Protein 4MMH (pdb70)

Structure (mmCIF, N/CA/C/O backbone):
data_4MMH
#
_entry.id   4MMH
#
_cell.length_a   41.245
_cell.length_b   104.067
_cell.length_c   143.307
_cell.angle_alpha   90.00
_cell.angle_beta   90.00
_cell.angle_gamma   90.00
#
_symmetry.space_group_name_H-M   'P 21 21 21'
#
loop_
_entity.id
_entity.type
_entity.pdbx_description
1 polymer 'Heparinase III protein'
2 non-polymer 'CALCIUM ION'
3 water water
#
loop_
_atom_site.group_PDB
_atom_site.id
_atom_site.type_symbol
_atom_site.label_atom_id
_atom_site.label_alt_id
_atom_site.label_comp_id
_atom_site.label_asym_id
_atom_site.label_entity_id
_atom_site.label_seq_id
_atom_site.pdbx_PDB_ins_code
_atom_site.Cartn_x
_atom_site.Cartn_y
_atom_site.Cartn_z
_atom_site.occupancy
_atom_site.B_iso_or_equiv
_atom_site.auth_seq_id
_atom_site.auth_comp_id
_atom_site.auth_asym_id
_atom_site.auth_atom_id
_atom_site.pdbx_PDB_model_num
ATOM 1 N N . ILE A 1 5 ? 2.199 -21.968 -13.026 1.00 67.28 29 ILE A N 1
ATOM 2 C CA . ILE A 1 5 ? 2.189 -23.243 -13.808 1.00 65.87 29 ILE A CA 1
ATOM 3 C C . ILE A 1 5 ? 1.564 -23.045 -15.197 1.00 65.57 29 ILE A C 1
ATOM 4 O O . ILE A 1 5 ? 2.079 -23.564 -16.189 1.00 64.57 29 ILE A O 1
ATOM 9 N N . THR A 1 6 ? 0.473 -22.282 -15.264 1.00 65.45 30 THR A N 1
ATOM 10 C CA . THR A 1 6 ? -0.232 -22.033 -16.526 1.00 65.17 30 THR A CA 1
ATOM 11 C C . THR A 1 6 ? 0.197 -20.705 -17.146 1.00 63.64 30 THR A C 1
ATOM 12 O O . THR A 1 6 ? 1.028 -19.982 -16.589 1.00 62.87 30 THR A O 1
ATOM 16 N N . ARG A 1 7 ? -0.382 -20.395 -18.302 1.00 62.46 31 ARG A N 1
ATOM 17 C CA . ARG A 1 7 ? -0.139 -19.128 -18.982 1.00 61.06 31 ARG A CA 1
ATOM 18 C C . ARG A 1 7 ? -0.807 -17.968 -18.239 1.00 57.18 31 ARG A C 1
ATOM 19 O O . ARG A 1 7 ? -0.245 -16.872 -18.152 1.00 54.35 31 ARG A O 1
ATOM 27 N N . LYS A 1 8 ? -1.994 -18.227 -17.690 1.00 53.96 32 LYS A N 1
ATOM 28 C CA . LYS A 1 8 ? -2.797 -17.195 -17.023 1.00 53.02 32 LYS A CA 1
ATOM 29 C C . LYS A 1 8 ? -2.090 -16.566 -15.815 1.00 50.13 32 LYS A C 1
ATOM 30 O O . LYS A 1 8 ? -2.367 -15.421 -15.460 1.00 49.45 32 LYS A O 1
ATOM 36 N N . ASP A 1 9 ? -1.189 -17.319 -15.188 1.00 47.23 33 ASP A N 1
ATOM 37 C CA . ASP A 1 9 ? -0.544 -16.879 -13.950 1.00 44.61 33 ASP A CA 1
ATOM 38 C C . ASP A 1 9 ? 0.496 -15.788 -14.155 1.00 41.14 33 ASP A C 1
ATOM 39 O O . ASP A 1 9 ? 0.952 -15.194 -13.185 1.00 40.38 33 ASP A O 1
ATOM 44 N N . PHE A 1 10 ? 0.860 -15.517 -15.405 1.00 38.60 34 PHE A N 1
ATOM 45 C CA . PHE A 1 10 ? 1.752 -14.415 -15.729 1.00 37.51 34 PHE A CA 1
ATOM 46 C C . PHE A 1 10 ? 1.010 -13.191 -16.297 1.00 35.80 34 PHE A C 1
ATOM 47 O O . PHE A 1 10 ? 1.644 -12.250 -16.768 1.00 35.49 34 PHE A O 1
ATOM 55 N N . ASP A 1 11 ? -0.319 -13.194 -16.238 1.00 34.48 35 ASP A N 1
ATOM 56 C CA . ASP A 1 11 ? -1.131 -12.157 -16.902 1.00 34.71 35 ASP A CA 1
ATOM 57 C C . ASP A 1 11 ? -0.942 -10.754 -16.326 1.00 34.05 35 ASP A C 1
ATOM 58 O O . ASP A 1 11 ? -0.955 -9.761 -17.069 1.00 32.57 35 ASP A O 1
ATOM 63 N N . HIS A 1 12 ? -0.773 -10.681 -15.009 1.00 32.63 36 HIS A N 1
ATOM 64 C CA . HIS A 1 12 ? -0.618 -9.402 -14.313 1.00 33.27 36 HIS A CA 1
ATOM 65 C C . HIS A 1 12 ? 0.829 -8.915 -14.295 1.00 33.05 36 HIS A C 1
ATOM 66 O O . HIS A 1 12 ? 1.100 -7.817 -13.824 1.00 32.85 36 HIS A O 1
ATOM 73 N N . ILE A 1 13 ? 1.750 -9.723 -14.814 1.00 33.75 37 ILE A N 1
ATOM 74 C CA . ILE A 1 13 ? 3.172 -9.385 -14.804 1.00 34.59 37 ILE A CA 1
ATOM 75 C C . ILE A 1 13 ? 3.606 -8.747 -16.123 1.00 34.98 37 ILE A C 1
ATOM 76 O O . ILE A 1 13 ? 3.185 -9.170 -17.205 1.00 35.34 37 ILE A O 1
ATOM 81 N N . ASN A 1 14 ? 4.443 -7.718 -16.020 1.00 34.15 38 ASN A N 1
ATOM 82 C CA . ASN A 1 14 ? 5.060 -7.109 -17.187 1.00 34.83 38 ASN A CA 1
ATOM 83 C C . ASN A 1 14 ? 6.323 -7.884 -17.583 1.00 35.23 38 ASN A C 1
ATOM 84 O O . ASN A 1 14 ? 7.399 -7.668 -17.027 1.00 35.05 38 ASN A O 1
ATOM 89 N N . LEU A 1 15 ? 6.181 -8.780 -18.556 1.00 35.78 39 LEU A N 1
ATOM 90 C CA . LEU A 1 15 ? 7.268 -9.677 -18.963 1.00 35.97 39 LEU A CA 1
ATOM 91 C C . LEU A 1 15 ? 8.419 -8.975 -19.687 1.00 36.69 39 LEU A C 1
ATOM 92 O O . LEU A 1 15 ? 9.543 -9.491 -19.723 1.00 36.19 39 LEU A O 1
ATOM 97 N N . GLU A 1 16 ? 8.151 -7.800 -20.253 1.00 37.85 40 GLU A N 1
ATOM 98 C CA . GLU A 1 16 ? 9.208 -6.994 -20.869 1.00 39.24 40 GLU A CA 1
ATOM 99 C C . GLU A 1 16 ? 9.954 -6.130 -19.847 1.00 38.09 40 GLU A C 1
ATOM 100 O O . GLU A 1 16 ? 10.868 -5.391 -20.215 1.00 36.63 40 GLU A O 1
ATOM 106 N N . TYR A 1 17 ? 9.578 -6.225 -18.571 1.00 37.27 41 TYR A N 1
ATOM 107 C CA . TYR A 1 17 ? 10.288 -5.506 -17.506 1.00 37.54 41 TYR A CA 1
ATOM 108 C C . TYR A 1 17 ? 11.748 -5.939 -17.470 1.00 38.59 41 TYR A C 1
ATOM 109 O O . TYR A 1 17 ? 12.062 -7.103 -17.716 1.00 37.63 41 TYR A O 1
ATOM 118 N N . SER A 1 18 ? 12.636 -4.998 -17.167 1.00 40.64 42 SER A N 1
ATOM 119 C CA . SER A 1 18 ? 14.067 -5.281 -17.128 1.00 42.91 42 SER A CA 1
ATOM 120 C C . SER A 1 18 ? 14.423 -6.263 -16.013 1.00 44.51 42 SER A C 1
ATOM 121 O O . SER A 1 18 ? 14.162 -6.000 -14.836 1.00 44.19 42 SER A O 1
ATOM 124 N N . GLY A 1 19 ? 15.033 -7.382 -16.401 1.00 44.99 43 GLY A N 1
ATOM 125 C CA . GLY A 1 19 ? 15.347 -8.471 -15.482 1.00 44.49 43 GLY A CA 1
ATOM 126 C C . GLY A 1 19 ? 14.594 -9.740 -15.829 1.00 44.00 43 GLY A C 1
ATOM 127 O O . GLY A 1 19 ? 15.112 -10.839 -15.641 1.00 43.77 43 GLY A O 1
ATOM 128 N N . LEU A 1 20 ? 13.377 -9.591 -16.354 1.00 44.06 44 LEU A N 1
ATOM 129 C CA . LEU A 1 20 ? 12.517 -10.738 -16.661 1.00 45.16 44 LEU A CA 1
ATOM 130 C C . LEU A 1 20 ? 12.739 -11.263 -18.084 1.00 46.03 44 LEU A C 1
ATOM 131 O O . LEU A 1 20 ? 11.874 -11.937 -18.644 1.00 46.04 44 LEU A O 1
ATOM 136 N N . GLU A 1 21 ? 13.914 -10.973 -18.643 1.00 48.23 45 GLU A N 1
ATOM 137 C CA . GLU A 1 21 ? 14.268 -11.350 -20.016 1.00 50.12 45 GLU A CA 1
ATOM 138 C C . GLU A 1 21 ? 14.078 -12.851 -20.235 1.00 47.88 45 GLU A C 1
ATOM 139 O O . GLU A 1 21 ? 13.517 -13.275 -21.247 1.00 45.89 45 GLU A O 1
ATOM 145 N N . LYS A 1 22 ? 14.539 -13.642 -19.269 1.00 47.13 46 LYS A N 1
ATOM 146 C CA . LYS A 1 22 ? 14.445 -15.101 -19.330 1.00 47.06 46 LYS A CA 1
ATOM 147 C C . LYS A 1 22 ? 13.032 -15.619 -19.046 1.00 44.82 46 LYS A C 1
ATOM 148 O O . LYS A 1 22 ? 12.655 -16.689 -19.524 1.00 44.70 46 LYS A O 1
ATOM 154 N N . VAL A 1 23 ? 12.257 -14.865 -18.270 1.00 43.01 47 VAL A N 1
ATOM 155 C CA . VAL A 1 23 ? 10.876 -15.242 -17.957 1.00 40.89 47 VAL A CA 1
ATOM 156 C C . VAL A 1 23 ? 10.007 -15.101 -19.205 1.00 41.71 47 VAL A C 1
ATOM 157 O O . VAL A 1 23 ? 9.163 -15.949 -19.490 1.00 41.80 47 VAL A O 1
ATOM 161 N N . ASN A 1 24 ? 10.215 -14.011 -19.938 1.00 43.00 48 ASN A N 1
ATOM 162 C CA . ASN A 1 24 ? 9.437 -13.723 -21.142 1.00 43.26 48 ASN A CA 1
ATOM 163 C C . ASN A 1 24 ? 9.712 -14.743 -22.246 1.00 44.33 48 ASN A C 1
ATOM 164 O O . ASN A 1 24 ? 8.783 -15.291 -22.844 1.00 41.67 48 ASN A O 1
ATOM 169 N N . LYS A 1 25 ? 10.994 -14.998 -22.500 1.00 47.89 49 LYS A N 1
ATOM 170 C CA . LYS A 1 25 ? 11.401 -15.969 -23.520 1.00 50.75 49 LYS A CA 1
ATOM 171 C C . LYS A 1 25 ? 10.872 -17.367 -23.185 1.00 50.26 49 LYS A C 1
ATOM 172 O O . LYS A 1 25 ? 10.490 -18.121 -24.081 1.00 51.65 49 LYS A O 1
ATOM 178 N N . ALA A 1 26 ? 10.829 -17.690 -21.892 1.00 50.01 50 ALA A N 1
ATOM 179 C CA . ALA A 1 26 ? 10.298 -18.970 -21.415 1.00 47.99 50 ALA A CA 1
ATOM 180 C C . ALA A 1 26 ? 8.774 -19.070 -21.531 1.00 46.63 50 ALA A C 1
ATOM 181 O O . ALA A 1 26 ? 8.247 -20.137 -21.851 1.00 45.27 50 ALA A O 1
ATOM 183 N N . VAL A 1 27 ? 8.068 -17.973 -21.257 1.00 46.69 51 VAL A N 1
ATOM 184 C CA . VAL A 1 27 ? 6.601 -17.940 -21.414 1.00 46.90 51 VAL A CA 1
ATOM 185 C C . VAL A 1 27 ? 6.238 -17.954 -22.900 1.00 46.70 51 VAL A C 1
ATOM 186 O O . VAL A 1 27 ? 5.228 -18.537 -23.297 1.00 44.00 51 VAL A O 1
ATOM 190 N N . ALA A 1 28 ? 7.065 -17.293 -23.709 1.00 48.27 52 ALA A N 1
ATOM 191 C CA . ALA A 1 28 ? 6.911 -17.302 -25.161 1.00 51.17 52 ALA A CA 1
ATOM 192 C C . ALA A 1 28 ? 7.083 -18.716 -25.723 1.00 51.78 52 ALA A C 1
ATOM 193 O O . ALA A 1 28 ? 6.426 -19.080 -26.696 1.00 51.97 52 ALA A O 1
ATOM 195 N N . ALA A 1 29 ? 7.954 -19.508 -25.093 1.00 51.89 53 ALA A N 1
ATOM 196 C CA . ALA A 1 29 ? 8.215 -20.889 -25.524 1.00 52.32 53 ALA A CA 1
ATOM 197 C C . ALA A 1 29 ? 7.303 -21.933 -24.871 1.00 50.65 53 ALA A C 1
ATOM 198 O O . ALA A 1 29 ? 7.468 -23.125 -25.116 1.00 51.97 53 ALA A O 1
ATOM 200 N N . GLY A 1 30 ? 6.355 -21.500 -24.041 1.00 50.00 54 GLY A N 1
ATOM 201 C CA . GLY A 1 30 ? 5.460 -22.425 -23.330 1.00 48.14 54 GLY A CA 1
ATOM 202 C C . GLY A 1 30 ? 6.076 -23.128 -22.124 1.00 47.00 54 GLY A C 1
ATOM 203 O O . GLY A 1 30 ? 5.412 -23.941 -21.474 1.00 46.19 54 GLY A O 1
ATOM 204 N N . ASN A 1 31 ? 7.338 -22.818 -21.822 1.00 45.90 55 ASN A N 1
ATOM 205 C CA . ASN A 1 31 ? 8.032 -23.366 -20.652 1.00 44.94 55 ASN A CA 1
ATOM 206 C C . ASN A 1 31 ? 7.711 -22.527 -19.411 1.00 44.37 55 ASN A C 1
ATOM 207 O O . ASN A 1 31 ? 8.533 -21.728 -18.954 1.00 43.93 55 ASN A O 1
ATOM 212 N N . TYR A 1 32 ? 6.512 -22.723 -18.872 1.00 44.52 56 TYR A N 1
ATOM 213 C CA . TYR A 1 32 ? 6.012 -21.901 -17.765 1.00 46.48 56 TYR A CA 1
ATOM 214 C C . TYR A 1 32 ? 6.745 -22.162 -16.447 1.00 47.21 56 TYR A C 1
ATOM 215 O O . TYR A 1 32 ? 7.013 -21.225 -15.684 1.00 46.23 56 TYR A O 1
ATOM 224 N N . ASP A 1 33 ? 7.079 -23.425 -16.190 1.00 46.82 57 ASP A N 1
ATOM 225 C CA . ASP A 1 33 ? 7.795 -23.797 -14.970 1.00 48.12 57 ASP A CA 1
ATOM 226 C C . ASP A 1 33 ? 9.171 -23.134 -14.908 1.00 47.19 57 ASP A C 1
ATOM 227 O O . ASP A 1 33 ? 9.546 -22.579 -13.876 1.00 48.73 57 ASP A O 1
ATOM 232 N N . ASP A 1 34 ? 9.909 -23.173 -16.015 1.00 46.50 58 ASP A N 1
ATOM 233 C CA . ASP A 1 34 ? 11.184 -22.447 -16.110 1.00 45.29 58 ASP A CA 1
ATOM 234 C C . ASP A 1 34 ? 10.992 -20.929 -15.987 1.00 42.73 58 ASP A C 1
ATOM 235 O O . ASP A 1 34 ? 11.874 -20.232 -15.482 1.00 43.15 58 ASP A O 1
ATOM 240 N N . ALA A 1 35 ? 9.852 -20.425 -16.461 1.00 39.45 59 ALA A N 1
ATOM 241 C CA . ALA A 1 35 ? 9.546 -18.995 -16.380 1.00 39.11 59 ALA A CA 1
ATOM 242 C C . ALA A 1 35 ? 9.377 -18.559 -14.925 1.00 36.46 59 ALA A C 1
ATOM 243 O O . ALA A 1 35 ? 9.935 -17.544 -14.508 1.00 35.70 59 ALA A O 1
ATOM 245 N N . ALA A 1 36 ? 8.622 -19.344 -14.163 1.00 35.33 60 ALA A N 1
ATOM 246 C CA . ALA A 1 36 ? 8.441 -19.098 -12.730 1.00 36.07 60 ALA A CA 1
ATOM 247 C C . ALA A 1 36 ? 9.750 -19.157 -11.944 1.00 36.64 60 ALA A C 1
ATOM 248 O O . ALA A 1 36 ? 9.995 -18.308 -11.083 1.00 37.59 60 ALA A O 1
ATOM 250 N N . LYS A 1 37 ? 10.586 -20.150 -12.242 1.00 35.42 61 LYS A N 1
ATOM 251 C CA . LYS A 1 37 ? 11.895 -20.271 -11.601 1.00 35.35 61 LYS A CA 1
ATOM 252 C C . LYS A 1 37 ? 12.789 -19.097 -11.978 1.00 35.13 61 LYS A C 1
ATOM 253 O O . LYS A 1 37 ? 13.527 -18.571 -11.138 1.00 35.02 61 LYS A O 1
ATOM 259 N N . ALA A 1 38 ? 12.740 -18.703 -13.249 1.00 34.85 62 ALA A N 1
ATOM 260 C CA . ALA A 1 38 ? 13.467 -17.517 -13.702 1.00 34.34 62 ALA A CA 1
ATOM 261 C C . ALA A 1 38 ? 12.971 -16.271 -12.962 1.00 32.71 62 ALA A C 1
ATOM 262 O O . ALA A 1 38 ? 13.769 -15.405 -12.601 1.00 33.30 62 ALA A O 1
ATOM 264 N N . LEU A 1 39 ? 11.661 -16.194 -12.736 1.00 31.67 63 LEU A N 1
ATOM 265 C CA . LEU A 1 39 ? 11.079 -15.094 -11.961 1.00 32.17 63 LEU A CA 1
ATOM 266 C C . LEU A 1 39 ? 11.523 -15.158 -10.498 1.00 32.58 63 LEU A C 1
ATOM 267 O O . LEU A 1 39 ? 11.913 -14.143 -9.921 1.00 33.05 63 LEU A O 1
ATOM 272 N N . LEU A 1 40 ? 11.482 -16.353 -9.913 1.00 33.20 64 LEU A N 1
ATOM 273 C CA . LEU A 1 40 ? 11.986 -16.571 -8.549 1.00 33.18 64 LEU A CA 1
ATOM 274 C C . LEU A 1 40 ? 13.446 -16.135 -8.428 1.00 34.33 64 LEU A C 1
ATOM 275 O O . LEU A 1 40 ? 13.804 -15.406 -7.499 1.00 35.04 64 LEU A O 1
ATOM 280 N N . ALA A 1 41 ? 14.272 -16.549 -9.390 1.00 34.46 65 ALA A N 1
ATOM 281 C CA . ALA A 1 41 ? 15.696 -16.178 -9.423 1.00 34.47 65 ALA A CA 1
ATOM 282 C C . ALA A 1 41 ? 15.920 -14.674 -9.554 1.00 34.25 65 ALA A C 1
ATOM 283 O O . ALA A 1 41 ? 16.853 -14.125 -8.965 1.00 33.85 65 ALA A O 1
ATOM 285 N N . TYR A 1 42 ? 15.080 -14.014 -10.348 1.00 34.34 66 TYR A N 1
ATOM 286 C CA . TYR A 1 42 ? 15.095 -12.552 -10.421 1.00 33.55 66 TYR A CA 1
ATOM 287 C C . TYR A 1 42 ? 14.762 -11.956 -9.054 1.00 32.52 66 TYR A C 1
ATOM 288 O O . TYR A 1 42 ? 15.483 -11.088 -8.559 1.00 32.42 66 TYR A O 1
ATOM 297 N N . TYR A 1 43 ? 13.677 -12.437 -8.448 1.00 31.94 67 TYR A N 1
ATOM 298 C CA . TYR A 1 43 ? 13.242 -11.935 -7.141 1.00 31.76 67 TYR A CA 1
ATOM 299 C C . TYR A 1 43 ? 14.248 -12.220 -6.031 1.00 32.78 67 TYR A C 1
ATOM 300 O O . TYR A 1 43 ? 14.453 -11.389 -5.147 1.00 34.80 67 TYR A O 1
ATOM 309 N N . ARG A 1 44 ? 14.891 -13.382 -6.082 1.00 35.32 68 ARG A N 1
ATOM 310 C CA . ARG A 1 44 ? 15.942 -13.707 -5.112 1.00 35.50 68 ARG A CA 1
ATOM 311 C C . ARG A 1 44 ? 17.140 -12.771 -5.236 1.00 35.63 68 ARG A C 1
ATOM 312 O O . ARG A 1 44 ? 17.596 -12.213 -4.239 1.00 35.24 68 ARG A O 1
ATOM 320 N N . GLU A 1 45 ? 17.629 -12.580 -6.456 1.00 36.77 69 GLU A N 1
ATOM 321 C CA . GLU A 1 45 ? 18.705 -11.615 -6.703 1.00 37.71 69 GLU A CA 1
ATOM 322 C C . GLU A 1 45 ? 18.315 -10.194 -6.264 1.00 38.07 69 GLU A C 1
ATOM 323 O O . GLU A 1 45 ? 19.115 -9.497 -5.635 1.00 38.68 69 GLU A O 1
ATOM 329 N N . LYS A 1 46 ? 17.098 -9.768 -6.605 1.00 37.31 70 LYS A N 1
ATOM 330 C CA . LYS A 1 46 ? 16.593 -8.453 -6.196 1.00 37.93 70 LYS A CA 1
ATOM 331 C C . LYS A 1 46 ? 16.553 -8.305 -4.669 1.00 37.46 70 LYS A C 1
ATOM 332 O O . LYS A 1 46 ? 16.933 -7.266 -4.140 1.00 36.12 70 LYS A O 1
ATOM 338 N N . SER A 1 47 ? 16.096 -9.344 -3.971 1.00 38.74 71 SER A N 1
ATOM 339 C CA . SER A 1 47 ? 16.024 -9.311 -2.507 1.00 40.65 71 SER A CA 1
ATOM 340 C C . SER A 1 47 ? 17.405 -9.180 -1.844 1.00 41.59 71 SER A C 1
ATOM 341 O O . SER A 1 47 ? 17.520 -8.610 -0.762 1.00 40.46 71 SER A O 1
ATOM 344 N N . LYS A 1 48 ? 18.441 -9.711 -2.492 1.00 43.29 72 LYS A N 1
ATOM 345 C CA . LYS A 1 48 ? 19.811 -9.626 -1.975 1.00 44.80 72 LYS A CA 1
ATOM 346 C C . LYS A 1 48 ? 20.493 -8.297 -2.286 1.00 44.82 72 LYS A C 1
ATOM 347 O O . LYS A 1 48 ? 21.535 -7.994 -1.714 1.00 44.02 72 LYS A O 1
ATOM 353 N N . ALA A 1 49 ? 19.914 -7.515 -3.195 1.00 46.34 73 ALA A N 1
ATOM 354 C CA . ALA A 1 49 ? 20.500 -6.239 -3.604 1.00 48.22 73 ALA A CA 1
ATOM 355 C C . ALA A 1 49 ? 20.177 -5.098 -2.637 1.00 51.11 73 ALA A C 1
ATOM 356 O O . ALA A 1 49 ? 20.728 -4.010 -2.768 1.00 50.99 73 ALA A O 1
ATOM 358 N N . ARG A 1 50 ? 19.284 -5.342 -1.680 1.00 52.61 74 ARG A N 1
ATOM 359 C CA . ARG A 1 50 ? 18.857 -4.315 -0.730 1.00 54.74 74 ARG A CA 1
ATOM 360 C C . ARG A 1 50 ? 18.366 -4.947 0.562 1.00 51.86 74 ARG A C 1
ATOM 361 O O . ARG A 1 50 ? 18.036 -6.130 0.590 1.00 51.81 74 ARG A O 1
ATOM 369 N N . GLU A 1 51 ? 18.315 -4.153 1.629 1.00 50.90 75 GLU A N 1
ATOM 370 C CA . GLU A 1 51 ? 17.623 -4.574 2.847 1.00 49.91 75 GLU A CA 1
ATOM 371 C C . GLU A 1 51 ? 16.130 -4.589 2.553 1.00 46.86 75 GLU A C 1
ATOM 372 O O . GLU A 1 51 ? 15.683 -3.931 1.613 1.00 46.18 75 GLU A O 1
ATOM 378 N N . PRO A 1 52 ? 15.352 -5.340 3.349 1.00 44.50 76 PRO A N 1
ATOM 379 C CA . PRO A 1 52 ? 13.908 -5.214 3.229 1.00 43.22 76 PRO A CA 1
ATOM 380 C C . PRO A 1 52 ? 13.471 -3.874 3.805 1.00 41.36 76 PRO A C 1
ATOM 381 O O . PRO A 1 52 ? 13.972 -3.464 4.855 1.00 41.21 76 PRO A O 1
ATOM 385 N N . ASP A 1 53 ? 12.563 -3.192 3.119 1.00 38.17 77 ASP A N 1
ATOM 386 C CA . ASP A 1 53 ? 12.076 -1.907 3.600 1.00 37.17 77 ASP A CA 1
ATOM 387 C C . ASP A 1 53 ? 10.973 -2.117 4.636 1.00 36.28 77 ASP A C 1
ATOM 388 O O . ASP A 1 53 ? 9.825 -2.369 4.282 1.00 34.86 77 ASP A O 1
ATOM 393 N N . PHE A 1 54 ? 11.347 -2.017 5.910 1.00 36.92 78 PHE A N 1
ATOM 394 C CA . PHE A 1 54 ? 10.400 -2.021 7.032 1.00 38.35 78 PHE A CA 1
ATOM 395 C C . PHE A 1 54 ? 10.019 -0.605 7.477 1.00 41.18 78 PHE A C 1
ATOM 396 O O . PHE A 1 54 ? 9.154 -0.443 8.342 1.00 42.38 78 PHE A O 1
ATOM 404 N N . SER A 1 55 ? 10.654 0.406 6.884 1.00 42.56 79 SER A N 1
ATOM 405 C CA . SER A 1 55 ? 10.555 1.789 7.360 1.00 46.05 79 SER A CA 1
ATOM 406 C C . SER A 1 55 ? 9.135 2.371 7.361 1.00 50.04 79 SER A C 1
ATOM 407 O O . SER A 1 55 ? 8.837 3.250 8.168 1.00 49.36 79 SER A O 1
ATOM 410 N N . ASN A 1 56 ? 8.270 1.883 6.469 1.00 56.37 80 ASN A N 1
ATOM 411 C CA . ASN A 1 56 ? 6.928 2.461 6.290 1.00 60.71 80 ASN A CA 1
ATOM 412 C C . ASN A 1 56 ? 5.957 2.226 7.444 1.00 65.33 80 ASN A C 1
ATOM 413 O O . ASN A 1 56 ? 5.011 2.997 7.609 1.00 68.55 80 ASN A O 1
ATOM 418 N N . ALA A 1 57 ? 6.175 1.174 8.230 1.00 69.77 81 ALA A N 1
ATOM 419 C CA . ALA A 1 57 ? 5.309 0.879 9.378 1.00 75.43 81 ALA A CA 1
ATOM 420 C C . ALA A 1 57 ? 5.366 2.004 10.424 1.00 80.77 81 ALA A C 1
ATOM 421 O O . ALA A 1 57 ? 6.316 2.796 10.439 1.00 81.08 81 ALA A O 1
ATOM 423 N N . GLU A 1 58 ? 4.347 2.074 11.283 1.00 85.10 82 GLU A N 1
ATOM 424 C CA . GLU A 1 58 ? 4.301 3.081 12.355 1.00 87.50 82 GLU A CA 1
ATOM 425 C C . GLU A 1 58 ? 5.446 2.889 13.351 1.00 88.62 82 GLU A C 1
ATOM 426 O O . GLU A 1 58 ? 6.037 3.865 13.814 1.00 87.72 82 GLU A O 1
ATOM 432 N N . LYS A 1 59 ? 5.738 1.633 13.687 1.00 90.89 83 LYS A N 1
ATOM 433 C CA . LYS A 1 59 ? 6.975 1.285 14.384 1.00 93.86 83 LYS A CA 1
ATOM 434 C C . LYS A 1 59 ? 7.847 0.454 13.440 1.00 93.78 83 LYS A C 1
ATOM 435 O O . LYS A 1 59 ? 7.626 -0.751 13.297 1.00 91.74 83 LYS A O 1
ATOM 441 N N . PRO A 1 60 ? 8.828 1.098 12.774 1.00 94.83 84 PRO A N 1
ATOM 442 C CA . PRO A 1 60 ? 9.736 0.371 11.884 1.00 95.45 84 PRO A CA 1
ATOM 443 C C . PRO A 1 60 ? 10.491 -0.752 12.595 1.00 95.88 84 PRO A C 1
ATOM 444 O O . PRO A 1 60 ? 11.221 -0.496 13.555 1.00 95.68 84 PRO A O 1
ATOM 448 N N . ALA A 1 61 ? 10.295 -1.982 12.128 1.00 96.63 85 ALA A N 1
ATOM 449 C CA . ALA A 1 61 ? 10.993 -3.140 12.676 1.00 96.44 85 ALA A CA 1
ATOM 450 C C . ALA A 1 61 ? 12.437 -3.144 12.186 1.00 97.61 85 ALA A C 1
ATOM 451 O O . ALA A 1 61 ? 12.693 -3.304 10.990 1.00 97.90 85 ALA A O 1
ATOM 453 N N . ASP A 1 62 ? 13.374 -2.959 13.111 1.00 99.09 86 ASP A N 1
ATOM 454 C CA . ASP A 1 62 ? 14.791 -2.911 12.768 1.00 100.56 86 ASP A CA 1
ATOM 455 C C . ASP A 1 62 ? 15.312 -4.324 12.513 1.00 98.95 86 ASP A C 1
ATOM 456 O O . ASP A 1 62 ? 15.108 -5.223 13.329 1.00 99.54 86 ASP A O 1
ATOM 461 N N . ILE A 1 63 ? 15.981 -4.506 11.378 1.00 97.94 87 ILE A N 1
ATOM 462 C CA . ILE A 1 63 ? 16.547 -5.803 11.007 1.00 98.00 87 ILE A CA 1
ATOM 463 C C . ILE A 1 63 ? 17.723 -6.205 11.906 1.00 98.44 87 ILE A C 1
ATOM 464 O O . ILE A 1 63 ? 17.968 -7.396 12.110 1.00 96.04 87 ILE A O 1
ATOM 469 N N . ARG A 1 64 ? 18.434 -5.217 12.452 1.00 98.85 88 ARG A N 1
ATOM 470 C CA . ARG A 1 64 ? 19.673 -5.479 13.188 1.00 99.52 88 ARG A CA 1
ATOM 471 C C . ARG A 1 64 ? 19.578 -5.333 14.704 1.00 98.12 88 ARG A C 1
ATOM 472 O O . ARG A 1 64 ? 20.549 -5.623 15.403 1.00 100.54 88 ARG A O 1
ATOM 480 N N . GLN A 1 65 ? 18.437 -4.887 15.223 1.00 96.83 89 GLN A N 1
ATOM 481 C CA . GLN A 1 65 ? 18.235 -4.915 16.668 1.00 96.65 89 GLN A CA 1
ATOM 482 C C . GLN A 1 65 ? 18.056 -6.372 17.075 1.00 92.18 89 GLN A C 1
ATOM 483 O O . GLN A 1 65 ? 17.194 -7.057 16.526 1.00 89.04 89 GLN A O 1
ATOM 489 N N . PRO A 1 66 ? 18.878 -6.856 18.027 1.00 90.54 90 PRO A N 1
ATOM 490 C CA . PRO A 1 66 ? 18.846 -8.282 18.355 1.00 88.38 90 PRO A CA 1
ATOM 491 C C . PRO A 1 66 ? 17.422 -8.735 18.657 1.00 83.76 90 PRO A C 1
ATOM 492 O O . PRO A 1 66 ? 16.693 -8.039 19.366 1.00 84.43 90 PRO A O 1
ATOM 496 N N . ILE A 1 67 ? 17.032 -9.881 18.105 1.00 78.82 91 ILE A N 1
ATOM 497 C CA . ILE A 1 67 ? 15.646 -10.344 18.179 1.00 73.86 91 ILE A CA 1
ATOM 498 C C . ILE A 1 67 ? 15.088 -10.191 19.596 1.00 71.46 91 ILE A C 1
ATOM 499 O O . ILE A 1 67 ? 15.506 -10.892 20.519 1.00 70.07 91 ILE A O 1
ATOM 504 N N . ASP A 1 68 ? 14.151 -9.256 19.747 1.00 68.10 92 ASP A N 1
ATOM 505 C CA . ASP A 1 68 ? 13.477 -9.003 21.017 1.00 66.72 92 ASP A CA 1
ATOM 506 C C . ASP A 1 68 ? 12.773 -10.272 21.517 1.00 63.75 92 ASP A C 1
ATOM 507 O O . ASP A 1 68 ? 12.367 -11.122 20.724 1.00 61.81 92 ASP A O 1
ATOM 512 N N . LYS A 1 69 ? 12.646 -10.389 22.837 1.00 61.35 93 LYS A N 1
ATOM 513 C CA . LYS A 1 69 ? 11.991 -11.537 23.474 1.00 60.14 93 LYS A CA 1
ATOM 514 C C . LYS A 1 69 ? 10.516 -11.653 23.064 1.00 56.36 93 LYS A C 1
ATOM 515 O O . LYS A 1 69 ? 10.008 -12.755 22.857 1.00 53.85 93 LYS A O 1
ATOM 521 N N . VAL A 1 70 ? 9.846 -10.508 22.939 1.00 53.28 94 VAL A N 1
ATOM 522 C CA . VAL A 1 70 ? 8.445 -10.452 22.514 1.00 52.17 94 VAL A CA 1
ATOM 523 C C . VAL A 1 70 ? 8.286 -10.851 21.041 1.00 49.69 94 VAL A C 1
ATOM 524 O O . VAL A 1 70 ? 7.266 -11.429 20.653 1.00 48.64 94 VAL A O 1
ATOM 528 N N . THR A 1 71 ? 9.294 -10.543 20.228 1.00 46.43 95 THR A N 1
ATOM 529 C CA . THR A 1 71 ? 9.269 -10.897 18.813 1.00 44.70 95 THR A CA 1
ATOM 530 C C . THR A 1 71 ? 9.501 -12.394 18.616 1.00 44.89 95 THR A C 1
ATOM 531 O O . THR A 1 71 ? 8.807 -13.025 17.817 1.00 43.30 95 THR A O 1
ATOM 535 N N . ARG A 1 72 ? 10.461 -12.962 19.343 1.00 44.96 96 ARG A N 1
ATOM 536 C CA . ARG A 1 72 ? 10.720 -14.405 19.265 1.00 47.20 96 ARG A CA 1
ATOM 537 C C . ARG A 1 72 ? 9.538 -15.230 19.788 1.00 45.37 96 ARG A C 1
ATOM 538 O O . ARG A 1 72 ? 9.249 -16.304 19.261 1.00 44.41 96 ARG A O 1
ATOM 546 N N . GLU A 1 73 ? 8.871 -14.724 20.825 1.00 44.08 97 GLU A N 1
ATOM 547 C CA . GLU A 1 73 ? 7.674 -15.361 21.380 1.00 44.66 97 GLU A CA 1
ATOM 548 C C . GLU A 1 73 ? 6.564 -15.452 20.331 1.00 43.10 97 GLU A C 1
ATOM 549 O O . GLU A 1 73 ? 5.905 -16.483 20.205 1.00 41.36 97 G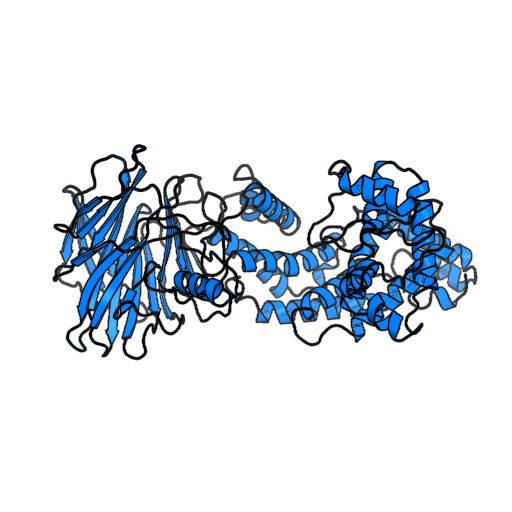LU A O 1
ATOM 555 N N . MET A 1 74 ? 6.370 -14.361 19.592 1.00 40.95 98 MET A N 1
ATOM 556 C CA . MET A 1 74 ? 5.314 -14.265 18.589 1.00 39.68 98 MET A CA 1
ATOM 557 C C . MET A 1 74 ? 5.540 -15.239 17.427 1.00 38.92 98 MET A C 1
ATOM 558 O O . MET A 1 74 ? 4.595 -15.869 16.938 1.00 37.44 98 MET A O 1
ATOM 563 N N . ALA A 1 75 ? 6.792 -15.368 16.996 1.00 36.71 99 ALA A N 1
ATOM 564 C CA . ALA A 1 75 ? 7.142 -16.293 15.917 1.00 36.52 99 ALA A CA 1
ATOM 565 C C . ALA A 1 75 ? 7.036 -17.758 16.353 1.00 35.92 99 ALA A C 1
ATOM 566 O O . ALA A 1 75 ? 6.659 -18.614 15.555 1.00 33.27 99 ALA A O 1
ATOM 568 N N . ASP A 1 76 ? 7.371 -18.043 17.610 1.00 36.23 100 ASP A N 1
ATOM 569 C CA . ASP A 1 76 ? 7.277 -19.411 18.137 1.00 36.38 100 ASP A CA 1
ATOM 570 C C . ASP A 1 76 ? 5.829 -19.836 18.382 1.00 35.62 100 ASP A C 1
ATOM 571 O O . ASP A 1 76 ? 5.453 -20.969 18.080 1.00 35.77 100 ASP A O 1
ATOM 576 N N . LYS A 1 77 ? 5.018 -18.930 18.918 1.00 35.74 101 LYS A N 1
ATOM 577 C CA . LYS A 1 77 ? 3.581 -19.190 19.097 1.00 36.40 101 LYS A CA 1
ATOM 578 C C . LYS A 1 77 ? 2.857 -19.417 17.760 1.00 36.03 101 LYS A C 1
ATOM 579 O O . LYS A 1 77 ? 1.888 -20.176 17.695 1.00 35.85 101 LYS A O 1
ATOM 585 N N . ALA A 1 78 ? 3.324 -18.748 16.706 1.00 34.81 102 ALA A N 1
ATOM 586 C CA . ALA A 1 78 ? 2.732 -18.888 15.374 1.00 35.06 102 ALA A CA 1
ATOM 587 C C . ALA A 1 78 ? 2.968 -20.280 14.792 1.00 34.41 102 ALA A C 1
ATOM 588 O O . ALA A 1 78 ? 2.171 -20.752 13.988 1.00 33.22 102 ALA A O 1
ATOM 590 N N . LEU A 1 79 ? 4.060 -20.925 15.195 1.00 33.79 103 LEU A N 1
ATOM 591 C CA . LEU A 1 79 ? 4.332 -22.314 14.797 1.00 34.63 103 LEU A CA 1
ATOM 592 C C . LEU A 1 79 ? 3.251 -23.285 15.273 1.00 33.91 103 LEU A C 1
ATOM 593 O O . LEU A 1 79 ? 2.993 -24.293 14.611 1.00 33.41 103 LEU A O 1
ATOM 598 N N . VAL A 1 80 ? 2.622 -22.971 16.405 1.00 33.94 104 VAL A N 1
ATOM 599 C CA . VAL A 1 80 ? 1.514 -23.775 16.938 1.00 34.31 104 VAL A CA 1
ATOM 600 C C . VAL A 1 80 ? 0.171 -23.049 16.802 1.00 34.65 104 VAL A C 1
ATOM 601 O O . VAL A 1 80 ? -0.798 -23.364 17.497 1.00 33.50 104 VAL A O 1
ATOM 605 N N . HIS A 1 81 ? 0.122 -22.085 15.886 1.00 34.03 105 HIS A N 1
ATOM 606 C CA . HIS A 1 81 ? -1.107 -21.368 15.546 1.00 33.45 105 HIS A CA 1
ATOM 607 C C . HIS A 1 81 ? -1.763 -20.673 16.732 1.00 32.37 105 HIS A C 1
ATOM 608 O O . HIS A 1 81 ? -2.991 -20.588 16.818 1.00 31.75 105 HIS A O 1
ATOM 615 N N . GLN A 1 82 ? -0.934 -20.165 17.636 1.00 32.77 106 GLN A N 1
ATOM 616 C CA . GLN A 1 82 ? -1.395 -19.228 18.654 1.00 33.41 106 GLN A CA 1
ATOM 617 C C . GLN A 1 82 ? -1.012 -17.833 18.186 1.00 32.21 106 GLN A C 1
ATOM 618 O O . GLN A 1 82 ? 0.173 -17.534 18.008 1.00 31.36 106 GLN A O 1
ATOM 624 N N . PHE A 1 83 ? -2.018 -16.993 17.966 1.00 32.10 107 PHE A N 1
ATOM 625 C CA . PHE A 1 83 ? -1.810 -15.652 17.423 1.00 31.83 107 PHE A CA 1
ATOM 626 C C . PHE A 1 83 ? -2.308 -14.590 18.400 1.00 32.20 107 PHE A C 1
ATOM 627 O O . PHE A 1 83 ? -3.298 -14.805 19.097 1.00 31.86 107 PHE A O 1
ATOM 635 N N . GLN A 1 84 ? -1.607 -13.458 18.444 1.00 32.65 108 GLN A N 1
ATOM 636 C CA . GLN A 1 84 ? -2.062 -12.272 19.159 1.00 34.58 108 GLN A CA 1
ATOM 637 C C . GLN A 1 84 ? -2.440 -11.203 18.129 1.00 35.61 108 GLN A C 1
ATOM 638 O O . GLN A 1 84 ? -1.628 -10.327 17.812 1.00 35.55 108 GLN A O 1
ATOM 644 N N . PRO A 1 85 ? -3.680 -11.262 17.609 1.00 35.27 109 PRO A N 1
ATOM 645 C CA . PRO A 1 85 ? -4.117 -10.335 16.565 1.00 36.43 109 PRO A CA 1
ATOM 646 C C . PRO A 1 85 ? -4.122 -8.870 16.997 1.00 37.28 109 PRO A C 1
ATOM 647 O O . PRO A 1 85 ? -3.852 -7.982 16.180 1.00 39.00 109 PRO A O 1
ATOM 651 N N . HIS A 1 86 ? -4.412 -8.649 18.277 1.00 35.62 110 HIS A N 1
ATOM 652 C CA . HIS A 1 86 ? -4.811 -7.359 18.816 1.00 36.16 110 HIS A CA 1
ATOM 653 C C . HIS A 1 86 ? -3.922 -7.079 20.040 1.00 37.49 110 HIS A C 1
ATOM 654 O O . HIS A 1 86 ? -3.752 -7.951 20.890 1.00 35.77 110 HIS A O 1
ATOM 661 N N . LYS A 1 87 ? -3.350 -5.878 20.115 1.00 38.35 111 LYS A N 1
ATOM 662 C CA . LYS A 1 87 ? -2.415 -5.510 21.204 1.00 39.41 111 LYS A CA 1
ATOM 663 C C . LYS A 1 87 ? -3.071 -5.393 22.588 1.00 37.57 111 LYS A C 1
ATOM 664 O O . LYS A 1 87 ? -2.398 -5.509 23.607 1.00 36.88 111 LYS A O 1
ATOM 670 N N . GLY A 1 88 ? -4.378 -5.147 22.609 1.00 36.15 112 GLY A N 1
ATOM 671 C CA . GLY A 1 88 ? -5.158 -5.068 23.838 1.00 35.29 112 GLY A CA 1
ATOM 672 C C . GLY A 1 88 ? -5.684 -6.396 24.359 1.00 33.82 112 GLY A C 1
ATOM 673 O O . GLY A 1 88 ? -6.432 -6.419 25.331 1.00 33.99 112 GLY A O 1
ATOM 674 N N . TYR A 1 89 ? -5.317 -7.493 23.699 1.00 33.49 113 TYR A N 1
ATOM 675 C CA . TYR A 1 89 ? -5.627 -8.843 24.161 1.00 32.64 113 TYR A CA 1
ATOM 676 C C . TYR A 1 89 ? -4.382 -9.717 24.076 1.00 31.57 113 TYR A C 1
ATOM 677 O O . TYR A 1 89 ? -3.410 -9.370 23.395 1.00 29.89 113 TYR A O 1
ATOM 686 N N . GLY A 1 90 ? -4.426 -10.852 24.773 1.00 30.74 114 GLY A N 1
ATOM 687 C CA . GLY A 1 90 ? -3.368 -11.856 24.720 1.00 30.27 114 GLY A CA 1
ATOM 688 C C . GLY A 1 90 ? -3.542 -12.819 23.558 1.00 31.08 114 GLY A C 1
ATOM 689 O O . GLY A 1 90 ? -4.294 -12.552 22.615 1.00 30.39 114 GLY A O 1
ATOM 690 N N . TYR A 1 91 ? -2.841 -13.945 23.623 1.00 31.68 115 TYR A N 1
ATOM 691 C CA . TYR A 1 91 ? -2.897 -14.939 22.566 1.00 32.91 115 TYR A CA 1
ATOM 692 C C . TYR A 1 91 ? -4.202 -15.738 22.620 1.00 34.82 115 TYR A C 1
ATOM 693 O O . TYR A 1 91 ? -4.831 -15.855 23.679 1.00 34.67 115 TYR A O 1
ATOM 702 N N . PHE A 1 92 ? -4.611 -16.244 21.456 1.00 34.87 116 PHE A N 1
ATOM 703 C CA . PHE A 1 92 ? -5.695 -17.217 21.335 1.00 34.96 116 PHE A CA 1
ATOM 704 C C . PHE A 1 92 ? -5.193 -18.355 20.460 1.00 35.88 116 PHE A C 1
ATOM 705 O O . PHE A 1 92 ? -4.317 -18.142 19.620 1.00 33.92 116 PHE A O 1
ATOM 713 N N . ASP A 1 93 ? -5.740 -19.555 20.661 1.00 37.76 117 ASP A N 1
ATOM 714 C CA . ASP A 1 93 ? -5.416 -20.711 19.818 1.00 39.41 117 ASP A CA 1
ATOM 715 C C . ASP A 1 93 ? -6.429 -20.798 18.673 1.00 39.32 117 ASP A C 1
ATOM 716 O O . ASP A 1 93 ? -7.637 -20.877 18.908 1.00 40.96 117 ASP A O 1
ATOM 721 N N . TYR A 1 94 ? -5.929 -20.779 17.440 1.00 38.10 118 TYR A N 1
ATOM 722 C CA . TYR A 1 94 ? -6.787 -20.785 16.256 1.00 37.87 118 TYR A CA 1
ATOM 723 C C . TYR A 1 94 ? -6.882 -22.169 15.604 1.00 38.46 118 TYR A C 1
ATOM 724 O O . TYR A 1 94 ? -7.591 -22.339 14.612 1.00 38.13 118 TYR A O 1
ATOM 733 N N . GLY A 1 95 ? -6.179 -23.148 16.175 1.00 38.68 119 GLY A N 1
ATOM 734 C CA . GLY A 1 95 ? -6.311 -24.546 15.773 1.00 39.56 119 GLY A CA 1
ATOM 735 C C . GLY A 1 95 ? -5.224 -24.998 14.823 1.00 40.93 119 GLY A C 1
ATOM 736 O O . GLY A 1 95 ? -4.611 -24.180 14.132 1.00 41.78 119 GLY A O 1
ATOM 737 N N . LYS A 1 96 ? -4.984 -26.308 14.795 1.00 42.09 120 LYS A N 1
ATOM 738 C CA . LYS A 1 96 ? -4.029 -26.908 13.865 1.00 42.69 120 LYS A CA 1
ATOM 739 C C . LYS A 1 96 ? -4.475 -26.659 12.422 1.00 41.03 120 LYS A C 1
ATOM 740 O O . LYS A 1 96 ? -3.645 -26.507 11.527 1.00 40.18 120 LYS A O 1
ATOM 746 N N . ASP A 1 97 ? -5.788 -26.647 12.202 1.00 40.13 121 ASP A N 1
ATOM 747 C CA . ASP A 1 97 ? -6.358 -26.138 10.961 1.00 40.26 121 ASP A CA 1
ATOM 748 C C . ASP A 1 97 ? -6.882 -24.747 11.268 1.00 37.91 121 ASP A C 1
ATOM 749 O O . ASP A 1 97 ? -7.906 -24.599 11.939 1.00 37.11 121 ASP A O 1
ATOM 754 N N . ILE A 1 98 ? -6.180 -23.726 10.785 1.00 36.30 122 ILE A N 1
ATOM 755 C CA . ILE A 1 98 ? -6.460 -22.360 11.219 1.00 34.99 122 ILE A CA 1
ATOM 756 C C . ILE A 1 98 ? -7.877 -21.954 10.830 1.00 35.26 122 ILE A C 1
ATOM 757 O O . ILE A 1 98 ? -8.250 -21.992 9.657 1.00 33.77 122 ILE A O 1
ATOM 762 N N . ASN A 1 99 ? -8.662 -21.593 11.840 1.00 36.29 123 ASN A N 1
ATOM 763 C CA . ASN A 1 99 ? -9.977 -21.024 11.632 1.00 37.38 123 ASN A CA 1
ATOM 764 C C . ASN A 1 99 ? -9.854 -19.506 11.626 1.00 37.27 123 ASN A C 1
ATOM 765 O O . ASN A 1 99 ? -9.836 -18.868 12.684 1.00 37.01 123 ASN A O 1
ATOM 770 N N . TRP A 1 100 ? -9.779 -18.936 10.426 1.00 36.20 124 TRP A N 1
ATOM 771 C CA . TRP A 1 100 ? -9.598 -17.494 10.259 1.00 35.18 124 TRP A CA 1
ATOM 772 C C . TRP A 1 100 ? -10.854 -16.706 10.578 1.00 36.32 124 TRP A C 1
ATOM 773 O O . TRP A 1 100 ? -10.795 -15.484 10.685 1.00 37.04 124 TRP A O 1
ATOM 784 N N . GLN A 1 101 ? -11.980 -17.400 10.727 1.00 38.69 125 GLN A N 1
ATOM 785 C CA . GLN A 1 101 ? -13.255 -16.767 11.073 1.00 41.02 125 GLN A CA 1
ATOM 786 C C . GLN A 1 101 ? -13.565 -16.795 12.574 1.00 41.28 125 GLN A C 1
ATOM 787 O O . GLN A 1 101 ? -14.619 -16.316 12.997 1.00 40.98 125 GLN A O 1
ATOM 793 N N . MET A 1 102 ? -12.657 -17.346 13.374 1.00 42.28 126 MET A N 1
ATOM 794 C CA . MET A 1 102 ? -12.918 -17.561 14.802 1.00 43.55 126 MET A CA 1
ATOM 795 C C . MET A 1 102 ? -13.306 -16.273 15.533 1.00 44.27 126 MET A C 1
ATOM 796 O O . MET A 1 102 ? -12.819 -15.190 15.209 1.00 43.57 126 MET A O 1
ATOM 801 N N . TRP A 1 103 ? -14.205 -16.413 16.505 1.00 45.92 127 TRP A N 1
ATOM 802 C CA . TRP A 1 103 ? -14.588 -15.328 17.404 1.00 47.05 127 TRP A CA 1
ATOM 803 C C . TRP A 1 103 ? -14.047 -15.637 18.802 1.00 46.78 127 TRP A C 1
ATOM 804 O O . TRP A 1 103 ? -14.793 -16.116 19.657 1.00 47.56 127 TRP A O 1
ATOM 815 N N . PRO A 1 104 ? -12.750 -15.368 19.047 1.00 46.73 128 PRO A N 1
ATOM 816 C CA . PRO A 1 104 ? -12.213 -15.624 20.393 1.00 45.51 128 PRO A CA 1
ATOM 817 C C . PRO A 1 104 ? -12.892 -14.773 21.474 1.00 44.24 128 PRO A C 1
ATOM 818 O O . PRO A 1 104 ? -12.962 -15.182 22.632 1.00 42.00 128 PRO A O 1
ATOM 822 N N . VAL A 1 105 ? -13.379 -13.601 21.078 1.00 42.89 129 VAL A N 1
ATOM 823 C CA . VAL A 1 105 ? -14.117 -12.704 21.960 1.00 42.77 129 VAL A CA 1
ATOM 824 C C . VAL A 1 105 ? -15.079 -11.888 21.091 1.00 43.15 129 VAL A C 1
ATOM 825 O O . VAL A 1 105 ? -14.811 -11.670 19.907 1.00 40.70 129 VAL A O 1
ATOM 829 N N . LYS A 1 106 ? -16.197 -11.451 21.669 1.00 45.06 130 LYS A N 1
ATOM 830 C CA . LYS A 1 106 ? -17.231 -10.730 20.909 1.00 46.49 130 LYS A CA 1
ATOM 831 C C . LYS A 1 106 ? -16.845 -9.264 20.702 1.00 46.09 130 LYS A C 1
ATOM 832 O O . LYS A 1 106 ? -17.368 -8.364 21.362 1.00 45.24 130 LYS A O 1
ATOM 838 N N . ASP A 1 107 ? -15.920 -9.041 19.772 1.00 45.03 131 ASP A N 1
ATOM 839 C CA . ASP A 1 107 ? -15.380 -7.712 19.501 1.00 43.48 131 ASP A CA 1
ATOM 840 C C . ASP A 1 107 ? -14.836 -7.695 18.077 1.00 41.90 131 ASP A C 1
ATOM 841 O O . ASP A 1 107 ? -13.898 -8.432 17.759 1.00 39.99 131 ASP A O 1
ATOM 846 N N . ASN A 1 108 ? -15.426 -6.845 17.239 1.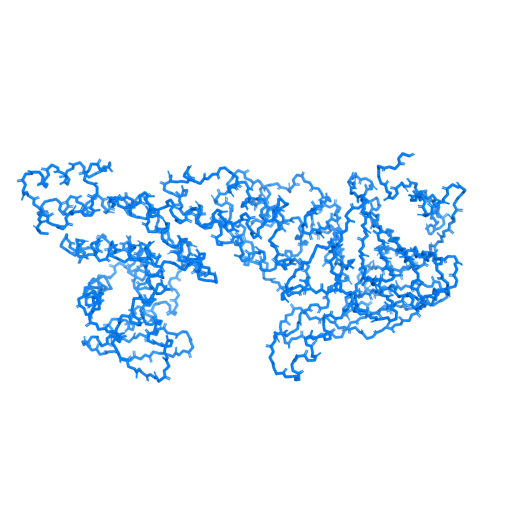00 40.42 132 ASN A N 1
ATOM 847 C CA . ASN A 1 108 ? -15.107 -6.792 15.809 1.00 40.16 132 ASN A CA 1
ATOM 848 C C . ASN A 1 108 ? -13.624 -6.604 15.515 1.00 38.41 132 ASN A C 1
ATOM 849 O O . ASN A 1 108 ? -13.095 -7.227 14.594 1.00 37.19 132 ASN A O 1
ATOM 854 N N . GLU A 1 109 ? -12.970 -5.751 16.303 1.00 37.89 133 GLU A N 1
ATOM 855 C CA . GLU A 1 109 ? -11.548 -5.436 16.123 1.00 37.83 133 GLU A CA 1
ATOM 856 C C . GLU A 1 109 ? -10.630 -6.653 16.213 1.00 37.15 133 GLU A C 1
ATOM 857 O O . GLU A 1 109 ? -9.598 -6.700 15.548 1.00 35.97 133 GLU A O 1
ATOM 863 N N . VAL A 1 110 ? -10.998 -7.631 17.032 1.00 36.01 134 VAL A N 1
ATOM 864 C CA . VAL A 1 110 ? -10.185 -8.832 17.175 1.00 36.26 134 VAL A CA 1
ATOM 865 C C . VAL A 1 110 ? -10.194 -9.637 15.875 1.00 36.94 134 VAL A C 1
ATOM 866 O O . VAL A 1 110 ? -9.199 -10.286 15.534 1.00 35.26 134 VAL A O 1
ATOM 870 N N . ARG A 1 111 ? -11.308 -9.581 15.147 1.00 37.08 135 ARG A N 1
ATOM 871 C CA . ARG A 1 111 ? -11.399 -10.227 13.839 1.00 38.12 135 ARG A CA 1
ATOM 872 C C . ARG A 1 111 ? -10.704 -9.400 12.757 1.00 36.51 135 ARG A C 1
ATOM 873 O O . ARG A 1 111 ? -9.919 -9.933 11.979 1.00 37.39 135 ARG A O 1
ATOM 881 N N . TRP A 1 112 ? -11.005 -8.105 12.695 1.00 34.58 136 TRP A N 1
ATOM 882 C CA . TRP A 1 112 ? -10.336 -7.218 11.744 1.00 33.11 136 TRP A CA 1
ATOM 883 C C . TRP A 1 112 ? -8.813 -7.309 11.862 1.00 32.36 136 TRP A C 1
ATOM 884 O O . TRP A 1 112 ? -8.124 -7.544 10.867 1.00 31.70 136 TRP A O 1
ATOM 895 N N . GLN A 1 113 ? -8.299 -7.147 13.080 1.00 31.25 137 GLN A N 1
ATOM 896 C CA . GLN A 1 113 ? -6.856 -7.046 13.296 1.00 31.20 137 GLN A CA 1
ATOM 897 C C . GLN A 1 113 ? -6.122 -8.374 13.095 1.00 30.19 137 GLN A C 1
ATOM 898 O O . GLN A 1 113 ? -4.940 -8.384 12.749 1.00 27.87 137 GLN A O 1
ATOM 904 N N . LEU A 1 114 ? -6.824 -9.491 13.274 1.00 28.98 138 LEU A N 1
ATOM 905 C CA . LEU A 1 114 ? -6.265 -10.787 12.917 1.00 28.70 138 LEU A CA 1
ATOM 906 C C . LEU A 1 114 ? -5.761 -10.771 11.479 1.00 28.57 138 LEU A C 1
ATOM 907 O O . LEU A 1 114 ? -4.698 -11.316 11.182 1.00 28.25 138 LEU A O 1
ATOM 912 N N . HIS A 1 115 ? -6.515 -10.126 10.594 1.00 28.64 139 HIS A N 1
ATOM 913 C CA . HIS A 1 115 ? -6.154 -10.078 9.178 1.00 28.51 139 HIS A CA 1
ATOM 914 C C . HIS A 1 115 ? -5.179 -8.949 8.811 1.00 28.07 139 HIS A C 1
ATOM 915 O O . HIS A 1 115 ? -4.987 -8.647 7.631 1.00 28.77 139 HIS A O 1
ATOM 922 N N . ARG A 1 116 ? -4.558 -8.351 9.828 1.00 26.81 140 ARG A N 1
ATOM 923 C CA . ARG A 1 116 ? -3.323 -7.583 9.659 1.00 26.90 140 ARG A CA 1
ATOM 924 C C . ARG A 1 116 ? -2.107 -8.495 9.812 1.00 25.84 140 ARG A C 1
ATOM 925 O O . ARG A 1 116 ? -0.977 -8.073 9.566 1.00 24.78 140 ARG A O 1
ATOM 933 N N . VAL A 1 117 ? -2.346 -9.739 10.231 1.00 25.66 141 VAL A N 1
ATOM 934 C CA . VAL A 1 117 ? -1.325 -10.787 10.262 1.00 26.00 141 VAL A CA 1
ATOM 935 C C . VAL A 1 117 ? 0.050 -10.294 10.735 1.00 26.93 141 VAL A C 1
ATOM 936 O O . VAL A 1 117 ? 1.063 -10.513 10.060 1.00 27.03 141 VAL A O 1
ATOM 940 N N . LYS A 1 118 ? 0.078 -9.652 11.905 1.00 27.85 142 LYS A N 1
ATOM 941 C CA . LYS A 1 118 ? 1.305 -9.028 12.429 1.00 28.95 142 LYS A CA 1
ATOM 942 C C . LYS A 1 118 ? 2.432 -10.031 12.621 1.00 26.70 142 LYS A C 1
ATOM 943 O O . LYS A 1 118 ? 3.596 -9.721 12.395 1.00 25.58 142 LYS A O 1
ATOM 949 N N . TRP A 1 119 ? 2.080 -11.242 13.030 1.00 25.99 143 TRP A N 1
ATOM 950 C CA . TRP A 1 119 ? 3.076 -12.248 13.392 1.00 25.22 143 TRP A CA 1
ATOM 951 C C . TRP A 1 119 ? 3.901 -12.747 12.203 1.00 25.72 143 TRP A C 1
ATOM 952 O O . TRP A 1 119 ? 4.960 -13.338 12.407 1.00 25.09 143 TRP A O 1
ATOM 963 N N . TRP A 1 120 ? 3.431 -12.521 10.973 1.00 26.60 144 TRP A N 1
ATOM 964 C CA . TRP A 1 120 ? 4.210 -12.907 9.785 1.00 27.29 144 TRP A CA 1
ATOM 965 C C . TRP A 1 120 ? 5.541 -12.158 9.706 1.00 27.80 144 TRP A C 1
ATOM 966 O O . TRP A 1 120 ? 6.565 -12.757 9.379 1.00 27.86 144 TRP A O 1
ATOM 977 N N . GLN A 1 121 ? 5.535 -10.867 10.030 1.00 28.81 145 GLN A N 1
ATOM 978 C CA . GLN A 1 121 ? 6.781 -10.089 10.039 1.00 29.30 145 GLN A CA 1
ATOM 979 C C . GLN A 1 121 ? 7.723 -10.557 11.134 1.00 28.04 145 GLN A C 1
ATOM 980 O O . GLN A 1 121 ? 8.937 -10.551 10.944 1.00 27.33 145 GLN A O 1
ATOM 986 N N . ALA A 1 122 ? 7.163 -10.978 12.267 1.00 28.60 146 ALA A N 1
ATOM 987 C CA . ALA A 1 122 ? 7.959 -11.574 13.342 1.00 28.31 146 ALA A CA 1
ATOM 988 C C . ALA A 1 122 ? 8.606 -12.883 12.888 1.00 27.78 146 ALA A C 1
ATOM 989 O O . ALA A 1 122 ? 9.781 -13.105 13.138 1.00 29.19 146 ALA A O 1
ATOM 991 N N . MET A 1 123 ? 7.843 -13.741 12.217 1.00 28.07 147 MET A N 1
ATOM 992 C CA . MET A 1 123 ? 8.376 -15.013 11.701 1.00 28.24 147 MET A CA 1
ATOM 993 C C . MET A 1 123 ? 9.492 -14.760 10.696 1.00 28.38 147 MET A C 1
ATOM 994 O O . MET A 1 123 ? 10.509 -15.447 10.703 1.00 27.65 147 MET A O 1
ATOM 999 N N . ALA A 1 124 ? 9.291 -13.762 9.839 1.00 30.03 148 ALA A N 1
ATOM 1000 C CA . ALA A 1 124 ? 10.294 -13.362 8.849 1.00 30.22 148 ALA A CA 1
ATOM 1001 C C . ALA A 1 124 ? 11.576 -12.875 9.506 1.00 30.58 148 ALA A C 1
ATOM 1002 O O . ALA A 1 124 ? 12.671 -13.207 9.054 1.00 30.48 148 ALA A O 1
ATOM 1004 N N . LEU A 1 125 ? 11.422 -12.083 10.565 1.00 32.40 149 LEU A N 1
ATOM 1005 C CA . LEU A 1 125 ? 12.547 -11.505 11.310 1.00 33.41 149 LEU A CA 1
ATOM 1006 C C . LEU A 1 125 ? 13.352 -12.577 12.032 1.00 34.18 149 LEU A C 1
ATOM 1007 O O . LEU A 1 125 ? 14.585 -12.586 11.974 1.00 34.41 149 LEU A O 1
ATOM 1012 N N . VAL A 1 126 ? 12.646 -13.467 12.719 1.00 34.16 150 VAL A N 1
ATOM 1013 C CA . VAL A 1 126 ? 13.285 -14.565 13.437 1.00 35.60 150 VAL A CA 1
ATOM 1014 C C . VAL A 1 126 ? 13.963 -15.529 12.458 1.00 36.40 150 VAL A C 1
ATOM 1015 O O . VAL A 1 126 ? 15.059 -16.026 12.734 1.00 35.12 150 VAL A O 1
ATOM 1019 N N . TYR A 1 127 ? 13.318 -15.773 11.317 1.00 37.19 151 TYR A N 1
ATOM 1020 C CA . TYR A 1 127 ? 13.898 -16.615 10.269 1.00 39.20 151 TYR A CA 1
ATOM 1021 C C . TYR A 1 127 ? 15.214 -16.034 9.744 1.00 40.75 151 TYR A C 1
ATOM 1022 O O . TYR A 1 127 ? 16.189 -16.760 9.560 1.00 42.86 151 TYR A O 1
ATOM 1031 N N . HIS A 1 128 ? 15.222 -14.727 9.497 1.00 42.27 152 HIS A N 1
ATOM 1032 C CA . HIS A 1 128 ? 16.419 -14.006 9.052 1.00 42.72 152 HIS A CA 1
ATOM 1033 C C . HIS A 1 128 ? 17.543 -14.042 10.093 1.00 43.65 152 HIS A C 1
ATOM 1034 O O . HIS A 1 128 ? 18.721 -14.112 9.741 1.00 45.08 152 HIS A O 1
ATOM 1041 N N . ALA A 1 129 ? 17.171 -13.996 11.369 1.00 44.63 153 ALA A N 1
ATOM 1042 C CA . ALA A 1 129 ? 18.142 -13.990 12.467 1.00 44.93 153 ALA A CA 1
ATOM 1043 C C . ALA A 1 129 ? 18.746 -15.370 12.751 1.00 45.59 153 ALA A C 1
ATOM 1044 O O . ALA A 1 129 ? 19.938 -15.477 13.035 1.00 46.32 153 ALA A O 1
ATOM 1046 N N . THR A 1 130 ? 17.923 -16.415 12.686 1.00 47.49 154 THR A N 1
ATOM 1047 C CA . THR A 1 130 ? 18.357 -17.780 13.007 1.00 48.25 154 THR A CA 1
ATOM 1048 C C . THR A 1 130 ? 18.723 -18.604 11.773 1.00 48.83 154 THR A C 1
ATOM 1049 O O . THR A 1 130 ? 19.600 -19.469 11.837 1.00 50.87 154 THR A O 1
ATOM 1053 N N . GLY A 1 131 ? 18.042 -18.348 10.660 1.00 47.60 155 GLY A N 1
ATOM 1054 C CA . GLY A 1 131 ? 18.205 -19.157 9.456 1.00 46.00 155 GLY A CA 1
ATOM 1055 C C . GLY A 1 131 ? 17.519 -20.505 9.584 1.00 45.12 155 GLY A C 1
ATOM 1056 O O . GLY A 1 131 ? 17.829 -21.434 8.835 1.00 46.01 155 GLY A O 1
ATOM 1057 N N . ASP A 1 132 ? 16.571 -20.604 10.517 1.00 43.48 156 ASP A N 1
ATOM 1058 C CA . ASP A 1 132 ? 15.893 -21.865 10.812 1.00 43.42 156 ASP A CA 1
ATOM 1059 C C . ASP A 1 132 ? 14.663 -22.048 9.923 1.00 43.50 156 ASP A C 1
ATOM 1060 O O . ASP A 1 132 ? 13.688 -21.305 10.034 1.00 42.17 156 ASP A O 1
ATOM 1065 N N . GLU A 1 133 ? 14.709 -23.072 9.072 1.00 42.95 157 GLU A N 1
ATOM 1066 C CA . GLU A 1 133 ? 13.712 -23.271 8.017 1.00 42.33 157 GLU A CA 1
ATOM 1067 C C . GLU A 1 133 ? 12.285 -23.513 8.501 1.00 41.23 157 GLU A C 1
ATOM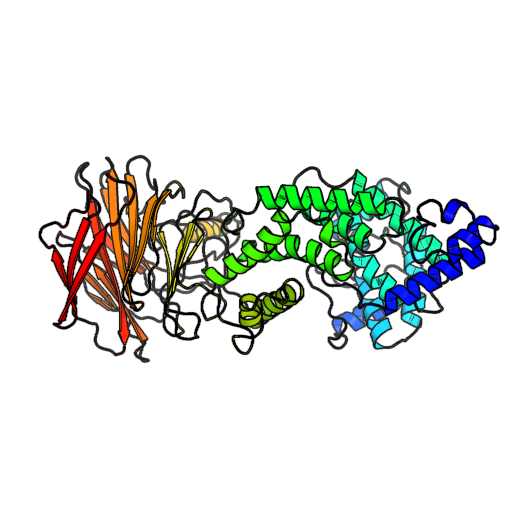 1068 O O . GLU A 1 133 ? 11.344 -23.261 7.752 1.00 39.68 157 GLU A O 1
ATOM 1074 N N . LYS A 1 134 ? 12.118 -23.987 9.737 1.00 40.67 158 LYS A N 1
ATOM 1075 C CA . LYS A 1 134 ? 10.776 -24.227 10.287 1.00 39.77 158 LYS A CA 1
ATOM 1076 C C . LYS A 1 134 ? 9.864 -22.991 10.223 1.00 37.79 158 LYS A C 1
ATOM 1077 O O . LYS A 1 134 ? 8.657 -23.117 10.030 1.00 36.63 158 LYS A O 1
ATOM 1083 N N . TYR A 1 135 ? 10.444 -21.805 10.388 1.00 38.00 159 TYR A N 1
ATOM 1084 C CA . TYR A 1 135 ? 9.685 -20.551 10.306 1.00 37.36 159 TYR A CA 1
ATOM 1085 C C . TYR A 1 135 ? 9.232 -20.269 8.871 1.00 34.73 159 TYR A C 1
ATOM 1086 O O . TYR A 1 135 ? 8.088 -19.886 8.647 1.00 33.63 159 TYR A O 1
ATOM 1095 N N . ALA A 1 136 ? 10.133 -20.473 7.913 1.00 35.12 160 ALA A N 1
ATOM 1096 C CA . ALA A 1 136 ? 9.826 -20.288 6.489 1.00 35.82 160 ALA A CA 1
ATOM 1097 C C . ALA A 1 136 ? 8.803 -21.301 5.971 1.00 37.45 160 ALA A C 1
ATOM 1098 O O . ALA A 1 136 ? 7.916 -20.944 5.185 1.00 38.21 160 ALA A O 1
ATOM 1100 N N . ARG A 1 137 ? 8.926 -22.557 6.403 1.00 38.15 161 ARG A N 1
ATOM 1101 C CA . ARG A 1 137 ? 7.957 -23.598 6.038 1.00 39.00 161 ARG A CA 1
ATOM 1102 C C . ARG A 1 137 ? 6.560 -23.243 6.520 1.00 36.63 161 ARG A C 1
ATOM 1103 O O . ARG A 1 137 ? 5.581 -23.385 5.783 1.00 37.49 161 ARG A O 1
ATOM 1111 N N . GLU A 1 138 ? 6.471 -22.793 7.768 1.00 33.90 162 GLU A N 1
ATOM 1112 C CA . GLU A 1 138 ? 5.186 -22.459 8.367 1.00 32.03 162 GLU A CA 1
ATOM 1113 C C . GLU A 1 138 ? 4.564 -21.227 7.709 1.00 30.91 162 GLU A C 1
ATOM 1114 O O . GLU A 1 138 ? 3.348 -21.171 7.522 1.00 30.65 162 GLU A O 1
ATOM 1120 N N . TRP A 1 139 ? 5.382 -20.243 7.354 1.00 30.16 163 TRP A N 1
ATOM 1121 C CA . TRP A 1 139 ? 4.835 -19.039 6.730 1.00 30.37 163 TRP A CA 1
ATOM 1122 C C . TRP A 1 139 ? 4.248 -19.329 5.345 1.00 30.33 163 TRP A C 1
ATOM 1123 O O . TRP A 1 139 ? 3.106 -18.954 5.066 1.00 30.39 163 TRP A O 1
ATOM 1134 N N . VAL A 1 140 ? 5.029 -19.990 4.490 1.00 30.27 164 VAL A N 1
ATOM 1135 C CA . VAL A 1 140 ? 4.574 -20.376 3.147 1.00 30.75 164 VAL A CA 1
ATOM 1136 C C . VAL A 1 140 ? 3.262 -21.151 3.243 1.00 31.09 164 VAL A C 1
ATOM 1137 O O . VAL A 1 140 ? 2.330 -20.908 2.473 1.00 30.69 164 VAL A O 1
ATOM 1141 N N . TYR A 1 141 ? 3.201 -22.067 4.208 1.00 31.74 165 TYR A N 1
ATOM 1142 C CA . TYR A 1 141 ? 1.984 -22.819 4.511 1.00 31.49 165 TYR A CA 1
ATOM 1143 C C . TYR A 1 141 ? 0.848 -21.896 4.962 1.00 30.86 165 TYR A C 1
ATOM 1144 O O . TYR A 1 141 ? -0.297 -22.037 4.520 1.00 29.34 165 TYR A O 1
ATOM 1153 N N . GLN A 1 142 ? 1.163 -20.967 5.859 1.00 30.72 166 GLN A N 1
ATOM 1154 C CA . GLN A 1 142 ? 0.150 -20.061 6.400 1.00 30.69 166 GLN A CA 1
ATOM 1155 C C . GLN A 1 142 ? -0.378 -19.049 5.381 1.00 29.62 166 GLN A C 1
ATOM 1156 O O . GLN A 1 142 ? -1.562 -18.726 5.411 1.00 30.00 166 GLN A O 1
ATOM 1162 N N . TYR A 1 143 ? 0.468 -18.550 4.483 1.00 29.37 167 TYR A N 1
ATOM 1163 C CA . TYR A 1 143 ? -0.030 -17.620 3.459 1.00 30.57 167 TYR A CA 1
ATOM 1164 C C . TYR A 1 143 ? -0.967 -18.337 2.493 1.00 31.66 167 TYR A C 1
ATOM 1165 O O . TYR A 1 143 ? -2.046 -17.828 2.169 1.00 32.15 167 TYR A O 1
ATOM 1174 N N . SER A 1 144 ? -0.544 -19.514 2.033 1.00 32.29 168 SER A N 1
ATOM 1175 C CA . SER A 1 144 ? -1.368 -20.350 1.170 1.00 32.21 168 SER A CA 1
ATOM 1176 C C . SER A 1 144 ? -2.685 -20.687 1.852 1.00 31.95 168 SER A C 1
ATOM 1177 O O . SER A 1 144 ? -3.747 -20.593 1.234 1.00 31.21 168 SER A O 1
ATOM 1180 N N . ASP A 1 145 ? -2.604 -21.061 3.130 1.00 31.74 169 ASP A N 1
ATOM 1181 C CA . ASP A 1 145 ? -3.790 -21.359 3.945 1.00 31.05 169 ASP A CA 1
ATOM 1182 C C . ASP A 1 145 ? -4.729 -20.159 3.980 1.00 30.52 169 ASP A C 1
ATOM 1183 O O . ASP A 1 145 ? -5.928 -20.274 3.693 1.00 28.88 169 ASP A O 1
ATOM 1188 N N . TRP A 1 146 ? -4.166 -19.004 4.333 1.00 29.73 170 TRP A N 1
ATOM 1189 C CA . TRP A 1 146 ? -4.918 -17.759 4.382 1.00 28.89 170 TRP A CA 1
ATOM 1190 C C . TRP A 1 146 ? -5.565 -17.432 3.039 1.00 29.65 170 TRP A C 1
ATOM 1191 O O . TRP A 1 146 ? -6.749 -17.112 2.975 1.00 28.80 170 TRP A O 1
ATOM 1202 N N . ALA A 1 147 ? -4.775 -17.494 1.975 1.00 32.09 171 ALA A N 1
ATOM 1203 C CA . ALA A 1 147 ? -5.257 -17.126 0.649 1.00 34.10 171 ALA A CA 1
ATOM 1204 C C . ALA A 1 147 ? -6.411 -18.026 0.211 1.00 36.44 171 ALA A C 1
ATOM 1205 O O . ALA A 1 147 ? -7.451 -17.531 -0.239 1.00 36.48 171 ALA A O 1
ATOM 1207 N N . ARG A 1 148 ? -6.239 -19.341 0.357 1.00 37.77 172 ARG A N 1
ATOM 1208 C CA . ARG A 1 148 ? -7.252 -20.286 -0.124 1.00 38.81 172 ARG A CA 1
ATOM 1209 C C . ARG A 1 148 ? -8.530 -20.247 0.718 1.00 36.83 172 ARG A C 1
ATOM 1210 O O . ARG A 1 148 ? -9.618 -20.513 0.202 1.00 37.04 172 ARG A O 1
ATOM 1218 N N . LYS A 1 149 ? -8.400 -19.892 1.996 1.00 35.19 173 LYS A N 1
ATOM 1219 C CA . LYS A 1 149 ? -9.552 -19.805 2.906 1.00 34.22 173 LYS A CA 1
ATOM 1220 C C . LYS A 1 149 ? -10.260 -18.455 2.903 1.00 32.35 173 LYS A C 1
ATOM 1221 O O . LYS A 1 149 ? -11.421 -18.382 3.292 1.00 31.65 173 LYS A O 1
ATOM 1227 N N . ASN A 1 150 ? -9.583 -17.388 2.479 1.00 31.52 174 ASN A N 1
ATOM 1228 C CA . ASN A 1 150 ? -10.189 -16.050 2.502 1.00 31.53 174 ASN A CA 1
ATOM 1229 C C . ASN A 1 150 ? -10.181 -15.338 1.145 1.00 33.09 174 ASN A C 1
ATOM 1230 O O . ASN A 1 150 ? -9.756 -14.183 1.050 1.00 32.72 174 ASN A O 1
ATOM 1235 N N . PRO A 1 151 ? -10.669 -16.013 0.090 1.00 34.76 175 PRO A N 1
ATOM 1236 C CA . PRO A 1 151 ? -10.734 -15.315 -1.185 1.00 35.13 175 PRO A CA 1
ATOM 1237 C C . PRO A 1 151 ? -11.802 -14.226 -1.155 1.00 34.86 175 PRO A C 1
ATOM 1238 O O . PRO A 1 151 ? -12.813 -14.369 -0.469 1.00 32.65 175 PRO A O 1
ATOM 1242 N N . LEU A 1 152 ? -11.554 -13.135 -1.874 1.00 35.53 176 LEU A N 1
ATOM 1243 C CA . LEU A 1 152 ? -12.556 -12.092 -2.050 1.00 36.15 176 LEU A CA 1
ATOM 1244 C C . LEU A 1 152 ? -13.805 -12.727 -2.660 1.00 36.84 176 LEU A C 1
ATOM 1245 O O . LEU A 1 152 ? -13.711 -13.451 -3.653 1.00 36.53 176 LEU A O 1
ATOM 1250 N N . GLY A 1 153 ? -14.958 -12.472 -2.046 1.00 37.08 177 GLY A N 1
ATOM 1251 C CA . GLY A 1 153 ? -16.222 -13.066 -2.472 1.00 37.97 177 GLY A CA 1
ATOM 1252 C C . GLY A 1 153 ? -16.644 -14.318 -1.710 1.00 39.32 177 GLY A C 1
ATOM 1253 O O . GLY A 1 153 ? -17.755 -14.794 -1.898 1.00 38.18 177 GLY A O 1
ATOM 1254 N N . LEU A 1 154 ? -15.777 -14.855 -0.849 1.00 40.61 178 LEU A N 1
ATOM 1255 C CA . LEU A 1 154 ? -16.097 -16.078 -0.098 1.00 42.87 178 LEU A CA 1
ATOM 1256 C C . LEU A 1 154 ? -17.468 -15.965 0.568 1.00 44.05 178 LEU A C 1
ATOM 1257 O O . LEU A 1 154 ? -18.325 -16.841 0.410 1.00 45.22 178 LEU A O 1
ATOM 1262 N N . SER A 1 155 ? -17.666 -14.872 1.296 1.00 42.41 179 SER A N 1
ATOM 1263 C CA . SER A 1 155 ? -18.935 -14.581 1.950 1.00 41.86 179 SER A CA 1
ATOM 1264 C C . SER A 1 155 ? -18.945 -13.111 2.327 1.00 41.80 179 SER A C 1
ATOM 1265 O O . SER A 1 155 ? -17.893 -12.477 2.367 1.00 40.30 179 SER A O 1
ATOM 1268 N N . GLN A 1 156 ? -20.127 -12.570 2.602 1.00 43.24 180 GLN A N 1
ATOM 1269 C CA . GLN A 1 156 ? -20.234 -11.175 3.041 1.00 43.95 180 GLN A CA 1
ATOM 1270 C C . GLN A 1 156 ? -19.768 -11.000 4.490 1.00 42.71 180 GLN A C 1
ATOM 1271 O O . GLN A 1 156 ? -19.400 -9.899 4.896 1.00 41.65 180 GLN A O 1
ATOM 1277 N N . ASP A 1 157 ? -19.767 -12.093 5.252 1.00 42.26 181 ASP A N 1
ATOM 1278 C CA . ASP A 1 157 ? -19.186 -12.109 6.596 1.00 41.22 181 ASP A CA 1
ATOM 1279 C C . ASP A 1 157 ? -17.666 -11.971 6.520 1.00 39.38 181 ASP A C 1
ATOM 1280 O O . ASP A 1 157 ? -17.075 -11.114 7.168 1.00 38.83 181 ASP A O 1
ATOM 1285 N N . ASN A 1 158 ? -17.045 -12.820 5.711 1.00 38.17 182 ASN A N 1
ATOM 1286 C CA . ASN A 1 158 ? -15.597 -12.842 5.585 1.00 36.79 182 ASN A CA 1
ATOM 1287 C C . ASN A 1 158 ? -15.035 -11.630 4.841 1.00 35.87 182 ASN A C 1
ATOM 1288 O O . ASN A 1 158 ? -13.942 -11.163 5.165 1.00 34.05 182 ASN A O 1
ATOM 1293 N N . ASP A 1 159 ? -15.764 -11.138 3.839 1.00 34.37 183 ASP A N 1
ATOM 1294 C CA . ASP A 1 159 ? -15.338 -9.948 3.093 1.00 34.79 183 ASP A CA 1
ATOM 1295 C C . ASP A 1 159 ? -15.285 -8.733 4.010 1.00 35.14 183 ASP A C 1
ATOM 1296 O O . ASP A 1 159 ? -14.345 -7.941 3.957 1.00 34.20 183 ASP A O 1
ATOM 1301 N N . LYS A 1 160 ? -16.311 -8.600 4.846 1.00 35.64 184 LYS A N 1
ATOM 1302 C CA . LYS A 1 160 ? -16.399 -7.521 5.829 1.00 36.33 184 LYS A CA 1
ATOM 1303 C C . LYS A 1 160 ? -15.152 -7.430 6.716 1.00 35.11 184 LYS A C 1
ATOM 1304 O O . LYS A 1 160 ? -14.680 -6.333 7.011 1.00 35.29 184 LYS A O 1
ATOM 1310 N N . PHE A 1 161 ? -14.625 -8.582 7.129 1.00 33.78 185 PHE A N 1
ATOM 1311 C CA . PHE A 1 161 ? -13.516 -8.629 8.091 1.00 33.53 185 PHE A CA 1
ATOM 1312 C C . PHE A 1 161 ? -12.133 -8.796 7.471 1.00 31.30 185 PHE A C 1
ATOM 1313 O O . PHE A 1 161 ? -11.145 -8.387 8.070 1.00 31.07 185 PHE A O 1
ATOM 1321 N N . VAL A 1 162 ? -12.064 -9.392 6.283 1.00 29.77 186 VAL A N 1
ATOM 1322 C CA . VAL A 1 162 ? -10.787 -9.660 5.626 1.00 28.62 186 VAL A CA 1
ATOM 1323 C C . VAL A 1 162 ? -10.477 -8.672 4.506 1.00 27.76 186 VAL A C 1
ATOM 1324 O O . VAL A 1 162 ? -9.308 -8.400 4.242 1.00 27.33 186 VAL A O 1
ATOM 1328 N N . TRP A 1 163 ? -11.513 -8.155 3.846 1.00 26.72 187 TRP A N 1
ATOM 1329 C CA . TRP A 1 163 ? -11.342 -7.301 2.675 1.00 26.36 187 TRP A CA 1
ATOM 1330 C C . TRP A 1 163 ? -11.796 -5.853 2.890 1.00 25.88 187 TRP A C 1
ATOM 1331 O O . TRP A 1 163 ? -12.122 -5.138 1.940 1.00 25.41 187 TRP A O 1
ATOM 1342 N N . ARG A 1 164 ? -11.788 -5.414 4.142 1.00 25.29 188 ARG A N 1
ATOM 1343 C CA . ARG A 1 164 ? -11.940 -4.007 4.432 1.00 25.53 188 ARG A CA 1
ATOM 1344 C C . ARG A 1 164 ? -10.648 -3.322 3.989 1.00 24.96 188 ARG A C 1
ATOM 1345 O O . ARG A 1 164 ? -9.566 -3.792 4.328 1.00 24.64 188 ARG A O 1
ATOM 1353 N N . PRO A 1 165 ? -10.753 -2.216 3.229 1.00 24.47 189 PRO A N 1
ATOM 1354 C CA . PRO A 1 165 ? -9.562 -1.543 2.681 1.00 24.83 189 PRO A CA 1
ATOM 1355 C C . PRO A 1 165 ? -8.426 -1.279 3.683 1.00 24.91 189 PRO A C 1
ATOM 1356 O O . PRO A 1 165 ? -7.264 -1.288 3.300 1.00 25.60 189 PRO A O 1
ATOM 1360 N N . LEU A 1 166 ? -8.767 -1.049 4.945 1.00 25.64 190 LEU A N 1
ATOM 1361 C CA . LEU A 1 166 ? -7.774 -0.765 5.977 1.00 26.54 190 LEU A CA 1
ATOM 1362 C C . LEU A 1 166 ? -6.833 -1.950 6.145 1.00 25.81 190 LEU A C 1
ATOM 1363 O O . LEU A 1 166 ? -5.612 -1.802 6.031 1.00 25.45 190 LEU A O 1
ATOM 1368 N N . GLU A 1 167 ? -7.402 -3.130 6.365 1.00 24.75 191 GLU A N 1
ATOM 1369 C CA . GLU A 1 167 ? -6.604 -4.346 6.513 1.00 24.19 191 GLU A CA 1
ATOM 1370 C C . GLU A 1 167 ? -5.907 -4.690 5.208 1.00 22.48 191 GLU A C 1
ATOM 1371 O O . GLU A 1 167 ? -4.741 -5.075 5.208 1.00 21.71 191 GLU A O 1
ATOM 1377 N N . VAL A 1 168 ? -6.620 -4.558 4.095 1.00 21.19 192 VAL A N 1
ATOM 1378 C CA . VAL A 1 168 ? -6.007 -4.814 2.803 1.00 21.07 192 VAL A CA 1
ATOM 1379 C C . VAL A 1 168 ? -4.757 -3.935 2.661 1.00 20.71 192 VAL A C 1
ATOM 1380 O O . VAL A 1 168 ? -3.703 -4.433 2.298 1.00 20.34 192 VAL A O 1
ATOM 1384 N N . SER A 1 169 ? -4.877 -2.649 2.990 1.00 20.40 193 SER A N 1
ATOM 1385 C CA . SER A 1 169 ? -3.747 -1.730 2.915 1.00 21.05 193 SER A CA 1
ATOM 1386 C C . SER A 1 169 ? -2.625 -2.125 3.867 1.00 21.50 193 SER A C 1
ATOM 1387 O O . SER A 1 169 ? -1.444 -2.007 3.517 1.00 21.29 193 SER A O 1
ATOM 1390 N N . ASP A 1 170 ? -2.987 -2.589 5.063 1.00 21.44 194 ASP A N 1
ATOM 1391 C CA . ASP A 1 170 ? -1.993 -3.033 6.042 1.00 22.03 194 ASP A CA 1
ATOM 1392 C C . ASP A 1 170 ? -1.180 -4.203 5.474 1.00 21.83 194 ASP A C 1
ATOM 1393 O O . ASP A 1 170 ? 0.035 -4.264 5.650 1.00 21.64 194 ASP A O 1
ATOM 1398 N N . ARG A 1 171 ? -1.852 -5.114 4.776 1.00 21.29 195 ARG A N 1
ATOM 1399 C CA . ARG A 1 171 ? -1.189 -6.275 4.201 1.00 21.33 195 ARG A CA 1
ATOM 1400 C C . ARG A 1 171 ? -0.344 -5.911 2.985 1.00 21.78 195 ARG A C 1
ATOM 1401 O O . ARG A 1 171 ? 0.739 -6.457 2.837 1.00 21.32 195 ARG A O 1
ATOM 1409 N N . VAL A 1 172 ? -0.788 -4.976 2.135 1.00 21.98 196 VAL A N 1
ATOM 1410 C CA . VAL A 1 172 ? 0.056 -4.598 0.991 1.00 22.50 196 VAL A CA 1
ATOM 1411 C C . VAL A 1 172 ? 1.345 -3.915 1.448 1.00 22.44 196 VAL A C 1
ATOM 1412 O O . VAL A 1 172 ? 2.347 -3.950 0.733 1.00 22.12 196 VAL A O 1
ATOM 1416 N N . GLN A 1 173 ? 1.324 -3.322 2.642 1.00 22.95 197 GLN A N 1
ATOM 1417 C CA . GLN A 1 173 ? 2.505 -2.665 3.215 1.00 23.66 197 GLN A CA 1
ATOM 1418 C C . GLN A 1 173 ? 3.434 -3.644 3.943 1.00 23.03 197 GLN A C 1
ATOM 1419 O O . GLN A 1 173 ? 4.649 -3.554 3.810 1.00 23.10 197 GLN A O 1
ATOM 1425 N N . SER A 1 174 ? 2.865 -4.567 4.711 1.00 23.26 198 SER A N 1
ATOM 1426 C CA . SER A 1 174 ? 3.661 -5.510 5.507 1.00 24.11 198 SER A CA 1
ATOM 1427 C C . SER A 1 174 ? 4.270 -6.642 4.666 1.00 24.01 198 SER A C 1
ATOM 1428 O O . SER A 1 174 ? 5.349 -7.141 4.980 1.00 24.73 198 SER A O 1
ATOM 1431 N N . LEU A 1 175 ? 3.578 -7.041 3.601 1.00 23.15 199 LEU A N 1
ATOM 1432 C CA . LEU A 1 175 ? 3.950 -8.232 2.840 1.00 23.30 199 LEU A CA 1
ATOM 1433 C C . LEU A 1 175 ? 5.275 -8.154 2.069 1.00 22.88 199 LEU A C 1
ATOM 1434 O O . LEU A 1 175 ? 5.988 -9.154 2.003 1.00 22.67 199 LEU A O 1
ATOM 1439 N N . PRO A 1 176 ? 5.611 -6.985 1.488 1.00 22.97 200 PRO A N 1
ATOM 1440 C CA . PRO A 1 176 ? 6.870 -6.887 0.730 1.00 23.49 200 PRO A CA 1
ATOM 1441 C C . PRO A 1 176 ? 8.157 -7.155 1.512 1.00 24.59 200 PRO A C 1
ATOM 1442 O O . PRO A 1 176 ? 8.996 -7.906 1.028 1.00 25.27 200 PRO A O 1
ATOM 1446 N N . PRO A 1 177 ? 8.334 -6.542 2.700 1.00 25.64 201 PRO A N 1
ATOM 1447 C CA . PRO A 1 177 ? 9.540 -6.918 3.448 1.00 25.69 201 PRO A CA 1
ATOM 1448 C C . PRO A 1 177 ? 9.516 -8.363 3.980 1.00 26.29 201 PRO A C 1
ATOM 1449 O O . PRO A 1 177 ? 10.586 -8.950 4.183 1.00 25.99 201 PRO A O 1
ATOM 1453 N N . THR A 1 178 ? 8.319 -8.914 4.203 1.00 26.10 202 THR A N 1
ATOM 1454 C CA . THR A 1 178 ? 8.162 -10.315 4.618 1.00 26.57 202 THR A CA 1
ATOM 1455 C C . THR A 1 178 ? 8.600 -11.242 3.486 1.00 26.00 202 THR A C 1
ATOM 1456 O O . THR A 1 178 ? 9.436 -12.118 3.676 1.00 25.95 202 THR A O 1
ATOM 1460 N N . PHE A 1 179 ? 8.007 -11.030 2.316 1.00 26.56 203 PHE A N 1
ATOM 1461 C CA . PHE A 1 179 ? 8.401 -11.686 1.071 1.00 26.75 203 PHE A CA 1
ATOM 1462 C C . PHE A 1 179 ? 9.920 -11.657 0.891 1.00 27.88 203 PHE A C 1
ATOM 1463 O O . PHE A 1 179 ? 10.545 -12.687 0.643 1.00 27.56 203 PHE A O 1
ATOM 1471 N N . SER A 1 180 ? 10.507 -10.473 1.027 1.00 28.66 204 SER A N 1
ATOM 1472 C CA . SER A 1 180 ? 11.950 -10.296 0.841 1.00 30.16 204 SER A CA 1
ATOM 1473 C C . SER A 1 180 ? 12.775 -11.223 1.752 1.00 30.06 204 SER A C 1
ATOM 1474 O O . SER A 1 180 ? 13.798 -11.767 1.331 1.00 28.85 204 SER A O 1
ATOM 1477 N N . LEU A 1 181 ? 12.301 -11.418 2.982 1.00 30.37 205 LEU A N 1
ATOM 1478 C CA . LEU A 1 181 ? 12.996 -12.241 3.982 1.00 30.44 205 LEU A CA 1
ATOM 1479 C C . LEU A 1 181 ? 12.789 -13.755 3.796 1.00 29.96 205 LEU A C 1
ATOM 1480 O O . LEU A 1 181 ? 13.571 -14.549 4.315 1.00 30.69 205 LEU A O 1
ATOM 1485 N N . PHE A 1 182 ? 11.747 -14.150 3.069 1.00 28.80 206 PHE A N 1
ATOM 1486 C CA . PHE A 1 182 ? 11.407 -15.567 2.904 1.00 28.58 206 PHE A CA 1
ATOM 1487 C C . PHE A 1 182 ? 11.679 -16.122 1.503 1.00 28.87 206 PHE A C 1
ATOM 1488 O O . PHE A 1 182 ? 11.767 -17.339 1.334 1.00 28.76 206 PHE A O 1
ATOM 1496 N N . VAL A 1 183 ? 11.786 -15.244 0.505 1.00 28.93 207 VAL A N 1
ATOM 1497 C CA . VAL A 1 183 ? 11.910 -15.664 -0.902 1.00 29.23 207 VAL A CA 1
ATOM 1498 C C . VAL A 1 183 ? 13.144 -16.555 -1.198 1.00 30.30 207 VAL A C 1
ATOM 1499 O O . VAL A 1 183 ? 13.116 -17.377 -2.119 1.00 29.58 207 VAL A O 1
ATOM 1503 N N . ASN A 1 184 ? 14.203 -16.409 -0.407 1.00 31.87 208 ASN A N 1
ATOM 1504 C CA . ASN A 1 184 ? 15.416 -17.222 -0.573 1.00 34.55 208 ASN A CA 1
ATOM 1505 C C . ASN A 1 184 ? 15.360 -18.606 0.083 1.00 36.17 208 ASN A C 1
ATOM 1506 O O . ASN A 1 184 ? 16.280 -19.405 -0.088 1.00 36.02 208 ASN A O 1
ATOM 1511 N N . SER A 1 185 ? 14.292 -18.888 0.827 1.00 37.64 209 SER A N 1
ATOM 1512 C CA . SER A 1 185 ? 14.100 -20.210 1.419 1.00 40.01 209 SER A CA 1
ATOM 1513 C C . SER A 1 185 ? 13.757 -21.242 0.343 1.00 41.73 209 SER A C 1
ATOM 1514 O O . SER A 1 185 ? 12.975 -20.949 -0.565 1.00 44.03 209 SER A O 1
ATOM 1517 N N . PRO A 1 186 ? 14.333 -22.456 0.438 1.00 42.07 210 PRO A N 1
ATOM 1518 C CA . PRO A 1 186 ? 13.905 -23.531 -0.467 1.00 41.78 210 PRO A CA 1
ATOM 1519 C C . PRO A 1 186 ? 12.440 -23.947 -0.290 1.00 40.14 210 PRO A C 1
ATOM 1520 O O . PRO A 1 186 ? 11.895 -24.621 -1.160 1.00 40.09 210 PRO A O 1
ATOM 1524 N N . ALA A 1 187 ? 11.820 -23.552 0.822 1.00 38.70 211 ALA A N 1
ATOM 1525 C CA . ALA A 1 187 ? 10.376 -23.708 1.011 1.00 37.85 211 ALA A CA 1
ATOM 1526 C C . ALA A 1 187 ? 9.554 -22.759 0.116 1.00 36.84 211 ALA A C 1
ATOM 1527 O O . ALA A 1 187 ? 8.367 -22.996 -0.115 1.00 37.15 211 ALA A O 1
ATOM 1529 N N . PHE A 1 188 ? 10.177 -21.685 -0.364 1.00 35.50 212 PHE A N 1
ATOM 1530 C CA . PHE A 1 188 ? 9.505 -20.721 -1.240 1.00 35.04 212 PHE A CA 1
ATOM 1531 C C . PHE A 1 188 ? 9.621 -21.220 -2.679 1.00 33.91 212 PHE A C 1
ATOM 1532 O O . PHE A 1 188 ? 10.569 -20.876 -3.390 1.00 32.27 212 PHE A O 1
ATOM 1540 N N . THR A 1 189 ? 8.656 -22.038 -3.094 1.00 33.92 213 THR A N 1
ATOM 1541 C CA . THR A 1 189 ? 8.700 -22.687 -4.411 1.00 35.18 213 THR A CA 1
ATOM 1542 C C . THR A 1 189 ? 8.332 -21.714 -5.536 1.00 36.82 213 THR A C 1
ATOM 1543 O O . THR A 1 189 ? 7.750 -20.656 -5.279 1.00 36.26 213 THR A O 1
ATOM 1547 N N . PRO A 1 190 ? 8.680 -22.063 -6.790 1.00 38.16 214 PRO A N 1
ATOM 1548 C CA . PRO A 1 190 ? 8.235 -21.245 -7.923 1.00 38.28 214 PRO A CA 1
ATOM 1549 C C . PRO A 1 190 ? 6.708 -21.189 -8.065 1.00 36.48 214 PRO A C 1
ATOM 1550 O O . PRO A 1 190 ? 6.179 -20.202 -8.575 1.00 35.18 214 PRO A O 1
ATOM 1554 N N . ALA A 1 191 ? 6.017 -22.235 -7.621 1.00 34.57 215 ALA A N 1
ATOM 1555 C CA . ALA A 1 191 ? 4.557 -22.271 -7.673 1.00 34.62 215 ALA A CA 1
ATOM 1556 C C . ALA A 1 191 ? 3.961 -21.365 -6.606 1.00 34.33 215 ALA A C 1
ATOM 1557 O O . ALA A 1 191 ? 2.958 -20.684 -6.852 1.00 34.24 215 ALA A O 1
ATOM 1559 N N . PHE A 1 192 ? 4.561 -21.374 -5.416 1.00 33.19 216 PHE A N 1
ATOM 1560 C CA . PHE A 1 192 ? 4.128 -20.475 -4.346 1.00 32.21 216 PHE A CA 1
ATOM 1561 C C . PHE A 1 192 ? 4.348 -19.015 -4.724 1.00 30.58 216 PHE A C 1
ATOM 1562 O O . PHE A 1 192 ? 3.548 -18.165 -4.373 1.00 30.19 216 PHE A O 1
ATOM 1570 N N . LEU A 1 193 ? 5.443 -18.732 -5.420 1.00 30.46 217 LEU A N 1
ATOM 1571 C CA . LEU A 1 193 ? 5.690 -17.399 -5.945 1.00 31.16 217 LEU A CA 1
ATOM 1572 C C . LEU A 1 193 ? 4.476 -16.921 -6.730 1.00 32.08 217 LEU A C 1
ATOM 1573 O O . LEU A 1 193 ? 3.951 -15.837 -6.475 1.00 31.84 217 LEU A O 1
ATOM 1578 N N . MET A 1 194 ? 4.012 -17.745 -7.664 1.00 32.53 218 MET A N 1
ATOM 1579 C CA . MET A 1 194 ? 2.902 -17.352 -8.525 1.00 33.35 218 MET A CA 1
ATOM 1580 C C . MET A 1 194 ? 1.596 -17.240 -7.749 1.00 33.39 218 MET A C 1
ATOM 1581 O O . MET A 1 194 ? 0.802 -16.338 -8.014 1.00 32.71 218 MET A O 1
ATOM 1586 N N . GLU A 1 195 ? 1.382 -18.130 -6.781 1.00 33.09 219 GLU A N 1
ATOM 1587 C CA . GLU A 1 195 ? 0.222 -18.008 -5.902 1.00 32.82 219 GLU A CA 1
ATOM 1588 C C . GLU A 1 195 ? 0.288 -16.706 -5.094 1.00 31.76 219 GLU A C 1
ATOM 1589 O O . GLU A 1 195 ? -0.741 -16.052 -4.879 1.00 31.82 219 GLU A O 1
ATOM 1595 N N . PHE A 1 196 ? 1.490 -16.334 -4.652 1.00 28.78 220 PHE A N 1
ATOM 1596 C CA . PHE A 1 196 ? 1.669 -15.115 -3.866 1.00 27.70 220 PHE A CA 1
ATOM 1597 C C . PHE A 1 196 ? 1.503 -13.844 -4.705 1.00 26.47 220 PHE A C 1
ATOM 1598 O O . PHE A 1 196 ? 0.799 -12.929 -4.302 1.00 25.98 220 PHE A O 1
ATOM 1606 N N . LEU A 1 197 ? 2.191 -13.784 -5.843 1.00 25.88 221 LEU A N 1
ATOM 1607 C CA . LEU A 1 197 ? 2.137 -12.627 -6.732 1.00 26.02 221 LEU A CA 1
ATOM 1608 C C . LEU A 1 197 ? 0.710 -12.324 -7.170 1.00 26.29 221 LEU A C 1
ATOM 1609 O O . LEU A 1 197 ? 0.264 -11.175 -7.102 1.00 25.53 221 LEU A O 1
ATOM 1614 N N . ASN A 1 198 ? -0.013 -13.355 -7.602 1.00 26.69 222 ASN A N 1
ATOM 1615 C CA . ASN A 1 198 ? -1.410 -13.180 -8.016 1.00 27.15 222 ASN A CA 1
ATOM 1616 C C . ASN A 1 198 ? -2.361 -12.824 -6.865 1.00 26.02 222 ASN A C 1
ATOM 1617 O O . ASN A 1 198 ? -3.324 -12.088 -7.066 1.00 26.57 222 ASN A O 1
ATOM 1622 N N . SER A 1 199 ? -2.094 -13.340 -5.668 1.00 25.02 223 SER A N 1
ATOM 1623 C CA . SER A 1 199 ? -2.853 -12.948 -4.473 1.00 24.04 223 SER A CA 1
ATOM 1624 C C . SER A 1 199 ? -2.542 -11.502 -4.080 1.00 23.68 223 SER A C 1
ATOM 1625 O O . SER A 1 199 ? -3.435 -10.741 -3.735 1.00 23.86 223 SER A O 1
ATOM 1628 N N . TYR A 1 200 ? -1.266 -11.140 -4.116 1.00 23.49 224 TYR A N 1
ATOM 1629 C CA . TYR A 1 200 ? -0.843 -9.789 -3.771 1.00 23.30 224 TYR A CA 1
ATOM 1630 C C . TYR A 1 200 ? -1.423 -8.781 -4.758 1.00 23.53 224 TYR A C 1
ATOM 1631 O O . TYR A 1 200 ? -1.889 -7.714 -4.361 1.00 23.40 224 TYR A O 1
ATOM 1640 N N . HIS A 1 201 ? -1.388 -9.128 -6.042 1.00 23.47 225 HIS A N 1
ATOM 1641 C CA . HIS A 1 201 ? -1.928 -8.266 -7.078 1.00 23.55 225 HIS A CA 1
ATOM 1642 C C . HIS A 1 201 ? -3.409 -8.009 -6.854 1.00 23.87 225 HIS A C 1
ATOM 1643 O O . HIS A 1 201 ? -3.849 -6.864 -6.878 1.00 22.68 225 HIS A O 1
ATOM 1650 N N . GLN A 1 202 ? -4.182 -9.068 -6.630 1.00 25.10 226 GLN A N 1
ATOM 1651 C CA . GLN A 1 202 ? -5.607 -8.896 -6.313 1.00 25.49 226 GLN A CA 1
ATOM 1652 C C . GLN A 1 202 ? -5.813 -7.895 -5.182 1.00 24.33 226 GLN A C 1
ATOM 1653 O O . GLN A 1 202 ? -6.741 -7.093 -5.221 1.00 23.94 226 GLN A O 1
ATOM 1659 N N . GLN A 1 203 ? -4.958 -7.949 -4.164 1.00 23.86 227 GLN A N 1
ATOM 1660 C CA . GLN A 1 203 ? -5.131 -7.091 -2.995 1.00 22.85 227 GLN A CA 1
ATOM 1661 C C . GLN A 1 203 ? -4.783 -5.635 -3.291 1.00 22.58 227 GLN A C 1
ATOM 1662 O O . GLN A 1 203 ? -5.527 -4.730 -2.896 1.00 21.73 227 GLN A O 1
ATOM 1668 N N . ALA A 1 204 ? -3.665 -5.410 -3.981 1.00 22.22 228 ALA A N 1
ATOM 1669 C CA . ALA A 1 204 ? -3.248 -4.053 -4.335 1.00 22.85 228 ALA A CA 1
ATOM 1670 C C . ALA A 1 204 ? -4.241 -3.386 -5.286 1.00 23.56 228 ALA A C 1
ATOM 1671 O O . ALA A 1 204 ? -4.562 -2.207 -5.126 1.00 23.43 228 ALA A O 1
ATOM 1673 N N . ASP A 1 205 ? -4.740 -4.143 -6.259 1.00 24.16 229 ASP A N 1
ATOM 1674 C CA . ASP A 1 205 ? -5.660 -3.588 -7.251 1.00 25.41 229 ASP A CA 1
ATOM 1675 C C . ASP A 1 205 ? -7.041 -3.311 -6.638 1.00 24.99 229 ASP A C 1
ATOM 1676 O O . ASP A 1 205 ? -7.672 -2.302 -6.939 1.00 24.47 229 ASP A O 1
ATOM 1681 N N . TYR A 1 206 ? -7.488 -4.207 -5.766 1.00 24.80 230 TYR A N 1
ATOM 1682 C CA . TYR A 1 206 ? -8.673 -3.979 -4.938 1.00 24.38 230 TYR A CA 1
ATOM 1683 C C . TYR A 1 206 ? -8.544 -2.682 -4.139 1.00 24.22 230 TYR A C 1
ATOM 1684 O O . TYR A 1 206 ? -9.491 -1.901 -4.061 1.00 24.22 230 TYR A O 1
ATOM 1693 N N . LEU A 1 207 ? -7.370 -2.455 -3.559 1.00 23.49 231 LEU A N 1
ATOM 1694 C CA . LEU A 1 207 ? -7.092 -1.227 -2.823 1.00 23.44 231 LEU A CA 1
ATOM 1695 C C . LEU A 1 207 ? -7.200 0.009 -3.722 1.00 23.79 231 LEU A C 1
ATOM 1696 O O . LEU A 1 207 ? -7.756 1.031 -3.310 1.00 23.42 231 LEU A O 1
ATOM 1701 N N . SER A 1 208 ? -6.698 -0.100 -4.951 1.00 24.10 232 SER A N 1
ATOM 1702 C CA . SER A 1 208 ? -6.685 1.032 -5.878 1.00 24.79 232 SER A CA 1
ATOM 1703 C C . SER A 1 208 ? -8.095 1.481 -6.296 1.00 25.41 232 SER A C 1
ATOM 1704 O O . SER A 1 208 ? -8.300 2.648 -6.632 1.00 25.97 232 SER A O 1
ATOM 1707 N N . THR A 1 209 ? -9.059 0.564 -6.252 1.00 25.22 233 THR A N 1
ATOM 1708 C CA . THR A 1 209 ? -10.441 0.879 -6.619 1.00 25.31 233 THR A CA 1
ATOM 1709 C C . THR A 1 209 ? -11.360 1.049 -5.411 1.00 25.45 233 THR A C 1
ATOM 1710 O O . THR A 1 209 ? -12.568 1.242 -5.584 1.00 24.19 233 THR A O 1
ATOM 1714 N N . HIS A 1 210 ? -10.796 0.979 -4.201 1.00 26.47 234 HIS A N 1
ATOM 1715 C CA . HIS A 1 210 ? -11.589 1.072 -2.964 1.00 26.71 234 HIS A CA 1
ATOM 1716 C C . HIS A 1 210 ? -11.103 2.062 -1.910 1.00 26.36 234 HIS A C 1
ATOM 1717 O O . HIS A 1 210 ? -11.777 2.230 -0.896 1.00 25.87 234 HIS A O 1
ATOM 1724 N N . TYR A 1 211 ? -9.956 2.706 -2.118 1.00 26.53 235 TYR A N 1
ATOM 1725 C CA . TYR A 1 211 ? -9.431 3.621 -1.103 1.00 27.10 235 TYR A CA 1
ATOM 1726 C C . TYR A 1 211 ? -10.434 4.751 -0.839 1.00 28.28 235 TYR A C 1
ATOM 1727 O O . TYR A 1 211 ? -11.201 5.133 -1.728 1.00 27.28 235 TYR A O 1
ATOM 1736 N N . ALA A 1 212 ? -10.426 5.268 0.388 1.00 29.78 236 ALA A N 1
ATOM 1737 C CA . ALA A 1 212 ? -11.404 6.272 0.823 1.00 31.98 236 ALA A CA 1
ATOM 1738 C C . ALA A 1 212 ? -11.261 7.595 0.067 1.00 34.49 236 ALA A C 1
ATOM 1739 O O . ALA A 1 212 ? -10.148 8.101 -0.122 1.00 31.86 236 ALA A O 1
ATOM 1741 N N . GLU A 1 213 ? -12.401 8.157 -0.332 1.00 39.71 237 GLU A N 1
ATOM 1742 C CA . GLU A 1 213 ? -12.446 9.449 -1.024 1.00 44.76 237 GLU A CA 1
ATOM 1743 C C . GLU A 1 213 ? -12.144 10.614 -0.079 1.00 45.13 237 GLU A C 1
ATOM 1744 O O . GLU A 1 213 ? -11.696 11.674 -0.518 1.00 45.30 237 GLU A O 1
ATOM 1750 N N . GLN A 1 214 ? -12.405 10.414 1.210 1.00 46.53 238 GLN A N 1
ATOM 1751 C CA . GLN A 1 214 ? -12.069 11.394 2.241 1.00 48.36 238 GLN A CA 1
ATOM 1752 C C . GLN A 1 214 ? -11.895 10.705 3.591 1.00 48.37 238 GLN A C 1
ATOM 1753 O O . GLN A 1 214 ? -12.141 9.502 3.724 1.00 47.22 238 GLN A O 1
ATOM 1759 N N . GLY A 1 215 ? -11.465 11.473 4.586 1.00 49.01 239 GLY A N 1
ATOM 1760 C CA . GLY A 1 215 ? -11.355 10.981 5.958 1.00 50.16 239 GLY A CA 1
ATOM 1761 C C . GLY A 1 215 ? -9.941 10.621 6.374 1.00 50.73 239 GLY A C 1
ATOM 1762 O O . GLY A 1 215 ? -8.984 10.807 5.617 1.00 48.18 239 GLY A O 1
ATOM 1763 N N . ASN A 1 216 ? -9.824 10.096 7.592 1.00 51.51 240 ASN A N 1
ATOM 1764 C CA . ASN A 1 216 ? -8.530 9.726 8.177 1.00 51.54 240 ASN A CA 1
ATOM 1765 C C . ASN A 1 216 ? -7.972 8.376 7.686 1.00 50.55 240 ASN A C 1
ATOM 1766 O O . ASN A 1 216 ? -6.913 7.939 8.140 1.00 51.19 240 ASN A O 1
ATOM 1771 N N . HIS A 1 217 ? -8.658 7.730 6.752 1.00 48.07 241 HIS A N 1
ATOM 1772 C CA . HIS A 1 217 ? -8.181 6.545 6.098 1.00 47.67 241 HIS A CA 1
ATOM 1773 C C . HIS A 1 217 ? -7.498 6.840 4.802 1.00 44.75 241 HIS A C 1
ATOM 1774 O O . HIS A 1 217 ? -6.689 6.068 4.367 1.00 43.29 241 HIS A O 1
ATOM 1781 N N . ARG A 1 218 ? -7.904 7.895 4.124 1.00 42.78 242 ARG A N 1
ATOM 1782 C CA . ARG A 1 218 ? -7.450 8.207 2.766 1.00 41.68 242 ARG A CA 1
ATOM 1783 C C . ARG A 1 218 ? -5.929 8.182 2.617 1.00 39.98 242 ARG A C 1
ATOM 1784 O O . ARG A 1 218 ? -5.404 7.534 1.709 1.00 40.43 242 ARG A O 1
ATOM 1792 N N . LEU A 1 219 ? -5.235 8.882 3.510 1.00 37.55 243 LEU A N 1
ATOM 1793 C CA . LEU A 1 219 ? -3.786 9.027 3.409 1.00 37.48 243 LEU A CA 1
ATOM 1794 C C . LEU A 1 219 ? -3.045 7.701 3.401 1.00 35.83 243 LEU A C 1
ATOM 1795 O O . LEU A 1 219 ? -2.356 7.405 2.435 1.00 33.64 243 LEU A O 1
ATOM 1800 N N . PHE A 1 220 ? -3.167 6.908 4.464 1.00 35.34 244 PHE A N 1
ATOM 1801 C CA . PHE A 1 220 ? -2.375 5.678 4.521 1.00 36.43 244 PHE A CA 1
ATOM 1802 C C . PHE A 1 220 ? -2.834 4.612 3.522 1.00 33.38 244 PHE A C 1
ATOM 1803 O O . PHE A 1 220 ? -2.015 3.847 3.049 1.00 32.98 244 PHE A O 1
ATOM 1811 N N . GLU A 1 221 ? -4.114 4.589 3.160 1.00 31.46 245 GLU A N 1
ATOM 1812 C CA . GLU A 1 221 ? -4.576 3.662 2.126 1.00 30.69 245 GLU A CA 1
ATOM 1813 C C . GLU A 1 221 ? -3.903 3.912 0.768 1.00 30.58 245 GLU A C 1
ATOM 1814 O O . GLU A 1 221 ? -3.381 2.979 0.154 1.00 30.15 245 GLU A O 1
ATOM 1820 N N . ALA A 1 222 ? -3.891 5.165 0.316 1.00 30.47 246 ALA A N 1
ATOM 1821 C CA . ALA A 1 222 ? -3.231 5.523 -0.947 1.00 30.15 246 ALA A CA 1
ATOM 1822 C C . ALA A 1 222 ? -1.705 5.412 -0.840 1.00 29.65 246 ALA A C 1
ATOM 1823 O O . ALA A 1 222 ? -1.038 4.928 -1.758 1.00 29.36 246 ALA A O 1
ATOM 1825 N N . GLN A 1 223 ? -1.158 5.860 0.286 1.00 29.16 247 GLN A N 1
ATOM 1826 C CA . GLN A 1 223 ? 0.268 5.728 0.568 1.00 28.97 247 GLN A CA 1
ATOM 1827 C C . GLN A 1 223 ? 0.715 4.264 0.488 1.00 27.57 247 GLN A C 1
ATOM 1828 O O . GLN A 1 223 ? 1.761 3.949 -0.076 1.00 27.23 247 GLN A O 1
ATOM 1834 N N . ARG A 1 224 ? -0.084 3.371 1.051 1.00 25.68 248 ARG A N 1
ATOM 1835 C CA . ARG A 1 224 ? 0.252 1.953 1.058 1.00 25.31 248 ARG A CA 1
ATOM 1836 C C . ARG A 1 224 ? 0.117 1.366 -0.344 1.00 24.99 248 ARG A C 1
ATOM 1837 O O . ARG A 1 224 ? 0.873 0.481 -0.727 1.00 24.74 248 ARG A O 1
ATOM 1845 N N . ASN A 1 225 ? -0.821 1.893 -1.116 1.00 24.89 249 ASN A N 1
ATOM 1846 C CA . ASN A 1 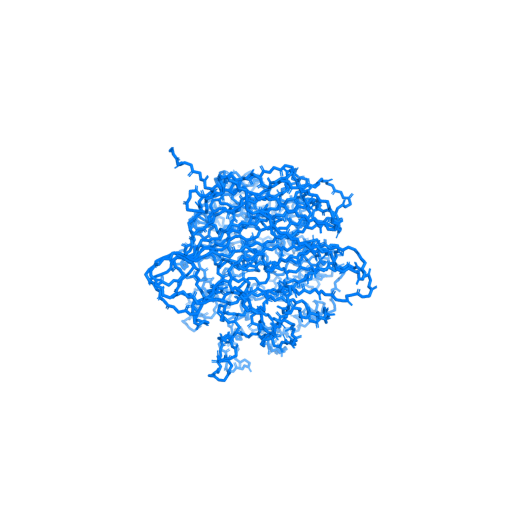225 ? -0.975 1.501 -2.504 1.00 26.23 249 ASN A CA 1
ATOM 1847 C C . ASN A 1 225 ? 0.234 1.897 -3.357 1.00 24.49 249 ASN A C 1
ATOM 1848 O O . ASN A 1 225 ? 0.652 1.145 -4.239 1.00 22.50 249 ASN A O 1
ATOM 1853 N N . LEU A 1 226 ? 0.790 3.077 -3.089 1.00 23.64 250 LEU A N 1
ATOM 1854 C CA . LEU A 1 226 ? 2.048 3.488 -3.716 1.00 22.98 250 LEU A CA 1
ATOM 1855 C C . LEU A 1 226 ? 3.169 2.519 -3.347 1.00 21.78 250 LEU A C 1
ATOM 1856 O O . LEU A 1 226 ? 3.979 2.147 -4.196 1.00 20.61 250 LEU A O 1
ATOM 1861 N N . PHE A 1 227 ? 3.206 2.118 -2.081 1.00 21.18 251 PHE A N 1
ATOM 1862 C CA . PHE A 1 227 ? 4.244 1.214 -1.598 1.00 21.26 251 PHE A CA 1
ATOM 1863 C C . PHE A 1 227 ? 4.176 -0.131 -2.324 1.00 21.03 251 PHE A C 1
ATOM 1864 O O . PHE A 1 227 ? 5.207 -0.720 -2.633 1.00 19.96 251 PHE A O 1
ATOM 1872 N N . ALA A 1 228 ? 2.959 -0.591 -2.607 1.00 21.12 252 ALA A N 1
ATOM 1873 C CA . ALA A 1 228 ? 2.754 -1.800 -3.401 1.00 21.76 252 ALA A CA 1
ATOM 1874 C C . ALA A 1 228 ? 3.438 -1.704 -4.758 1.00 21.37 252 ALA A C 1
ATOM 1875 O O . ALA A 1 228 ? 4.186 -2.610 -5.147 1.00 20.71 252 ALA A O 1
ATOM 1877 N N . GLY A 1 229 ? 3.168 -0.607 -5.468 1.00 21.26 253 GLY A N 1
ATOM 1878 C CA . GLY A 1 229 ? 3.757 -0.344 -6.779 1.00 21.35 253 GLY A CA 1
ATOM 1879 C C . GLY A 1 229 ? 5.258 -0.098 -6.750 1.00 21.77 253 GLY A C 1
ATOM 1880 O O . GLY A 1 229 ? 5.955 -0.373 -7.731 1.00 21.98 253 GLY A O 1
ATOM 1881 N N . VAL A 1 230 ? 5.750 0.438 -5.638 1.00 21.54 254 VAL A N 1
ATOM 1882 C CA . VAL A 1 230 ? 7.186 0.625 -5.419 1.00 21.70 254 VAL A CA 1
ATOM 1883 C C . VAL A 1 230 ? 7.864 -0.725 -5.190 1.00 22.52 254 VAL A C 1
ATOM 1884 O O . VAL A 1 230 ? 8.935 -1.000 -5.740 1.00 22.11 254 VAL A O 1
ATOM 1888 N N . SER A 1 231 ? 7.228 -1.559 -4.367 1.00 23.33 255 SER A N 1
ATOM 1889 C CA . SER A 1 231 ? 7.799 -2.833 -3.942 1.00 23.61 255 SER A CA 1
ATOM 1890 C C . SER A 1 231 ? 7.735 -3.923 -5.014 1.00 23.69 255 SER A C 1
ATOM 1891 O O . SER A 1 231 ? 8.632 -4.749 -5.108 1.00 24.63 255 SER A O 1
ATOM 1894 N N . PHE A 1 232 ? 6.662 -3.941 -5.796 1.00 23.93 256 PHE A N 1
ATOM 1895 C CA . PHE A 1 232 ? 6.543 -4.871 -6.911 1.00 23.99 256 PHE A CA 1
ATOM 1896 C C . PHE A 1 232 ? 6.249 -4.111 -8.197 1.00 24.13 256 PHE A C 1
ATOM 1897 O O . PHE A 1 232 ? 5.139 -4.164 -8.706 1.00 24.12 256 PHE A O 1
ATOM 1905 N N . PRO A 1 233 ? 7.258 -3.414 -8.745 1.00 24.87 257 PRO A N 1
ATOM 1906 C CA . PRO A 1 233 ? 7.053 -2.638 -9.966 1.00 25.37 257 PRO A CA 1
ATOM 1907 C C . PRO A 1 233 ? 6.954 -3.480 -11.245 1.00 26.41 257 PRO A C 1
ATOM 1908 O O . PRO A 1 233 ? 6.822 -2.915 -12.339 1.00 26.34 257 PRO A O 1
ATOM 1912 N N . GLU A 1 234 ? 7.004 -4.806 -11.106 1.00 26.62 258 GLU A N 1
ATOM 1913 C CA . GLU A 1 234 ? 6.963 -5.715 -12.248 1.00 26.71 258 GLU A CA 1
ATOM 1914 C C . GLU A 1 234 ? 5.543 -5.981 -12.726 1.00 26.74 258 GLU A C 1
ATOM 1915 O O . GLU A 1 234 ? 5.359 -6.460 -13.847 1.00 27.18 258 GLU A O 1
ATOM 1921 N N . PHE A 1 235 ? 4.546 -5.703 -11.884 1.00 26.39 259 PHE A N 1
ATOM 1922 C CA . PHE A 1 235 ? 3.149 -5.869 -12.289 1.00 26.04 259 PHE A CA 1
ATOM 1923 C C . PHE A 1 235 ? 2.794 -4.805 -13.325 1.00 26.65 259 PHE A C 1
ATOM 1924 O O . PHE A 1 235 ? 3.275 -3.677 -13.245 1.00 27.19 259 PHE A O 1
ATOM 1932 N N . LYS A 1 236 ? 1.939 -5.158 -14.281 1.00 27.63 260 LYS A N 1
ATOM 1933 C CA . LYS A 1 236 ? 1.466 -4.203 -15.298 1.00 27.70 260 LYS A CA 1
ATOM 1934 C C . LYS A 1 236 ? 0.798 -2.966 -14.696 1.00 26.75 260 LYS A C 1
ATOM 1935 O O . LYS A 1 236 ? 0.958 -1.856 -15.210 1.00 25.66 260 LYS A O 1
ATOM 1941 N N . ASP A 1 237 ? 0.048 -3.172 -13.614 1.00 27.11 261 ASP A N 1
ATOM 1942 C CA . ASP A 1 237 ? -0.674 -2.098 -12.927 1.00 27.38 261 ASP A CA 1
ATOM 1943 C C . ASP A 1 237 ? 0.219 -1.197 -12.064 1.00 26.47 261 ASP A C 1
ATOM 1944 O O . ASP A 1 237 ? -0.236 -0.153 -11.602 1.00 26.26 261 ASP A O 1
ATOM 1949 N N . SER A 1 238 ? 1.468 -1.598 -11.831 1.00 25.79 262 SER A N 1
ATOM 1950 C CA . SER A 1 238 ? 2.324 -0.924 -10.842 1.00 25.50 262 SER A CA 1
ATOM 1951 C C . SER A 1 238 ? 2.456 0.582 -11.032 1.00 25.00 262 SER A C 1
ATOM 1952 O O . SER A 1 238 ? 2.243 1.327 -10.078 1.00 24.40 262 SER A O 1
ATOM 1955 N N . PRO A 1 239 ? 2.795 1.038 -12.255 1.00 24.21 263 PRO A N 1
ATOM 1956 C CA . PRO A 1 239 ? 2.879 2.482 -12.481 1.00 24.46 263 PRO A CA 1
ATOM 1957 C C . PRO A 1 239 ? 1.622 3.221 -12.019 1.00 23.90 263 PRO A C 1
ATOM 1958 O O . PRO A 1 239 ? 1.723 4.269 -11.365 1.00 23.05 263 PRO A O 1
ATOM 1962 N N . ARG A 1 240 ? 0.455 2.654 -12.323 1.00 23.16 264 ARG A N 1
ATOM 1963 C CA . ARG A 1 240 ? -0.810 3.270 -11.948 1.00 23.43 264 ARG A CA 1
ATOM 1964 C C . ARG A 1 240 ? -1.001 3.302 -10.428 1.00 22.31 264 ARG A C 1
ATOM 1965 O O . ARG A 1 240 ? -1.417 4.324 -9.893 1.00 20.86 264 ARG A O 1
ATOM 1973 N N . TRP A 1 241 ? -0.668 2.214 -9.737 1.00 21.39 265 TRP A N 1
ATOM 1974 C CA . TRP A 1 241 ? -0.715 2.208 -8.272 1.00 21.45 265 TRP A CA 1
ATOM 1975 C C . TRP A 1 241 ? 0.158 3.306 -7.655 1.00 22.00 265 TRP A C 1
ATOM 1976 O O . TRP A 1 241 ? -0.250 3.947 -6.687 1.00 21.20 265 TRP A O 1
ATOM 1987 N N . ARG A 1 242 ? 1.354 3.515 -8.207 1.00 22.23 266 ARG A N 1
ATOM 1988 C CA . ARG A 1 242 ? 2.259 4.540 -7.682 1.00 22.99 266 ARG A CA 1
ATOM 1989 C C . ARG A 1 242 ? 1.709 5.944 -7.944 1.00 24.23 266 ARG A C 1
ATOM 1990 O O . ARG A 1 242 ? 1.712 6.792 -7.044 1.00 23.09 266 ARG A O 1
ATOM 1998 N N . GLN A 1 243 ? 1.220 6.166 -9.165 1.00 25.86 267 GLN A N 1
ATOM 1999 C CA . GLN A 1 243 ? 0.629 7.449 -9.568 1.00 27.92 267 GLN A CA 1
ATOM 2000 C C . GLN A 1 243 ? -0.531 7.873 -8.686 1.00 27.18 267 GLN A C 1
ATOM 2001 O O . GLN A 1 243 ? -0.610 9.038 -8.302 1.00 29.22 267 GLN A O 1
ATOM 2007 N N . THR A 1 244 ? -1.438 6.946 -8.387 1.00 26.09 268 THR A N 1
ATOM 2008 C CA . THR A 1 244 ? -2.637 7.293 -7.603 1.00 26.08 268 THR A CA 1
ATOM 2009 C C . THR A 1 244 ? -2.277 7.566 -6.144 1.00 24.64 268 THR A C 1
ATOM 2010 O O . THR A 1 244 ? -2.755 8.543 -5.565 1.00 23.36 268 THR A O 1
ATOM 2014 N N . GLY A 1 245 ? -1.411 6.730 -5.573 1.00 24.13 269 GLY A N 1
ATOM 2015 C CA . GLY A 1 245 ? -0.821 7.001 -4.263 1.00 23.12 269 GLY A CA 1
ATOM 2016 C C . GLY A 1 245 ? -0.158 8.369 -4.183 1.00 22.20 269 GLY A C 1
ATOM 2017 O O . GLY A 1 245 ? -0.440 9.147 -3.275 1.00 22.41 269 GLY A O 1
ATOM 2018 N N . ILE A 1 246 ? 0.702 8.680 -5.148 1.00 21.94 270 ILE A N 1
ATOM 2019 C CA . ILE A 1 246 ? 1.410 9.971 -5.155 1.00 21.77 270 ILE A CA 1
ATOM 2020 C C . ILE A 1 246 ? 0.446 11.168 -5.282 1.00 21.62 270 ILE A C 1
ATOM 2021 O O . ILE A 1 246 ? 0.589 12.155 -4.556 1.00 20.13 270 ILE A O 1
ATOM 2026 N N . SER A 1 247 ? -0.541 11.077 -6.172 1.00 22.10 271 SER A N 1
ATOM 2027 C CA . SER A 1 247 ? -1.451 12.206 -6.390 1.00 23.26 271 SER A CA 1
ATOM 2028 C C . SER A 1 247 ? -2.316 12.514 -5.163 1.00 22.54 271 SER A C 1
ATOM 2029 O O . SER A 1 247 ? -2.612 13.679 -4.891 1.00 22.23 271 SER A O 1
ATOM 2032 N N . VAL A 1 248 ? -2.718 11.476 -4.434 1.00 22.04 272 VAL A N 1
ATOM 2033 C CA . VAL A 1 248 ? -3.457 11.644 -3.185 1.00 21.75 272 VAL A CA 1
ATOM 2034 C C . VAL A 1 248 ? -2.569 12.241 -2.092 1.00 22.02 272 VAL A C 1
ATOM 2035 O O . VAL A 1 248 ? -2.972 13.184 -1.406 1.00 22.04 272 VAL A O 1
ATOM 2039 N N . LEU A 1 249 ? -1.368 11.689 -1.918 1.00 22.10 273 LEU A N 1
ATOM 2040 C CA . LEU A 1 249 ? -0.395 12.258 -0.973 1.00 21.99 273 LEU A CA 1
ATOM 2041 C C . LEU A 1 249 ? -0.118 13.730 -1.301 1.00 21.37 273 LEU A C 1
ATOM 2042 O O . LEU A 1 249 ? -0.074 14.572 -0.401 1.00 20.89 273 LEU A O 1
ATOM 2047 N N . ASN A 1 250 ? 0.049 14.025 -2.589 1.00 20.94 274 ASN A N 1
ATOM 2048 C CA . ASN A 1 250 ? 0.346 15.380 -3.056 1.00 21.55 274 ASN A CA 1
ATOM 2049 C C . ASN A 1 250 ? -0.809 16.357 -2.834 1.00 22.86 274 ASN A C 1
ATOM 2050 O O . ASN A 1 250 ? -0.606 17.456 -2.311 1.00 22.96 274 ASN A O 1
ATOM 2055 N N . THR A 1 251 ? -2.011 15.954 -3.239 1.00 23.14 275 THR A N 1
ATOM 2056 C CA . THR A 1 251 ? -3.231 16.706 -2.940 1.00 23.88 275 THR A CA 1
ATOM 2057 C C . THR A 1 251 ? -3.325 17.028 -1.447 1.00 24.15 275 THR A C 1
ATOM 2058 O O . THR A 1 251 ? -3.590 18.171 -1.061 1.00 23.02 275 THR A O 1
ATOM 2062 N N . GLU A 1 252 ? -3.106 16.014 -0.615 1.00 24.42 276 GLU A N 1
ATOM 2063 C CA . GLU A 1 252 ? -3.232 16.181 0.824 1.00 25.13 276 GLU A CA 1
ATOM 2064 C C . GLU A 1 252 ? -2.129 17.053 1.419 1.00 24.81 276 GLU A C 1
ATOM 2065 O O . GLU A 1 252 ? -2.416 17.865 2.288 1.00 23.79 276 GLU A O 1
ATOM 2071 N N . ILE A 1 253 ? -0.882 16.907 0.961 1.00 24.55 277 ILE A N 1
ATOM 2072 C CA . ILE A 1 253 ? 0.206 17.736 1.506 1.00 24.37 277 ILE A CA 1
ATOM 2073 C C . ILE A 1 253 ? -0.064 19.218 1.213 1.00 24.54 277 ILE A C 1
ATOM 2074 O O . ILE A 1 253 ? 0.196 20.083 2.052 1.00 22.77 277 ILE A O 1
ATOM 2079 N N . LYS A 1 254 ? -0.619 19.501 0.038 1.00 24.73 278 LYS A N 1
ATOM 2080 C CA . LYS A 1 254 ? -0.952 20.876 -0.338 1.00 26.42 278 LYS A CA 1
ATOM 2081 C C . LYS A 1 254 ? -2.120 21.431 0.478 1.00 26.13 278 LYS A C 1
ATOM 2082 O O . LYS A 1 254 ? -2.206 22.636 0.700 1.00 25.84 278 LYS A O 1
ATOM 2088 N N . LYS A 1 255 ? -2.996 20.546 0.942 1.00 26.70 279 LYS A N 1
ATOM 2089 C CA . LYS A 1 255 ? -4.105 20.937 1.802 1.00 27.44 279 LYS A CA 1
ATOM 2090 C C . LYS A 1 255 ? -3.694 21.056 3.271 1.00 26.69 279 LYS A C 1
ATOM 2091 O O . LYS A 1 255 ? -4.207 21.909 3.995 1.00 24.27 279 LYS A O 1
ATOM 2097 N N . GLN A 1 256 ? -2.775 20.200 3.707 1.00 26.22 280 GLN A N 1
ATOM 2098 C CA . GLN A 1 256 ? -2.477 20.068 5.129 1.00 26.45 280 GLN A CA 1
ATOM 2099 C C . GLN A 1 256 ? -1.227 20.794 5.617 1.00 24.68 280 GLN A C 1
ATOM 2100 O O . GLN A 1 256 ? -1.064 20.974 6.819 1.00 25.12 280 GLN A O 1
ATOM 2106 N N . VAL A 1 257 ? -0.346 21.220 4.720 1.00 23.44 281 VAL A N 1
ATOM 2107 C CA . VAL A 1 257 ? 0.859 21.923 5.175 1.00 22.76 281 VAL A CA 1
ATOM 2108 C C . VAL A 1 257 ? 1.089 23.226 4.409 1.00 22.00 281 VAL A C 1
ATOM 2109 O O . VAL A 1 257 ? 0.967 23.292 3.189 1.00 21.37 281 VAL A O 1
ATOM 2113 N N . TYR A 1 258 ? 1.369 24.275 5.173 1.00 21.42 282 TYR A N 1
ATOM 2114 C CA . TYR A 1 258 ? 1.532 25.616 4.628 1.00 21.26 282 TYR A CA 1
ATOM 2115 C C . TYR A 1 258 ? 2.868 25.751 3.906 1.00 20.75 282 TYR A C 1
ATOM 2116 O O . TYR A 1 258 ? 3.750 24.898 4.051 1.00 20.25 282 TYR A O 1
ATOM 2125 N N . ALA A 1 259 ? 3.011 26.841 3.155 1.00 20.54 283 ALA A N 1
ATOM 2126 C CA . ALA A 1 259 ? 4.239 27.161 2.417 1.00 20.52 283 ALA A CA 1
ATOM 2127 C C . ALA A 1 259 ? 5.461 27.259 3.332 1.00 20.82 283 ALA A C 1
ATOM 2128 O O . ALA A 1 259 ? 6.573 26.956 2.917 1.00 20.22 283 ALA A O 1
ATOM 2130 N N . ASP A 1 260 ? 5.252 27.671 4.581 1.00 21.09 284 ASP A N 1
ATOM 2131 C CA . ASP A 1 260 ? 6.357 27.738 5.549 1.00 21.86 284 ASP A CA 1
ATOM 2132 C C . ASP A 1 260 ? 6.796 26.362 6.069 1.00 21.96 284 ASP A C 1
ATOM 2133 O O . ASP A 1 260 ? 7.787 26.262 6.790 1.00 22.85 284 ASP A O 1
ATOM 2138 N N . GLY A 1 261 ? 6.052 25.318 5.716 1.00 21.61 285 GLY A N 1
ATOM 2139 C CA . GLY A 1 261 ? 6.416 23.951 6.059 1.00 22.26 285 GLY A CA 1
ATOM 2140 C C . GLY A 1 261 ? 5.680 23.404 7.270 1.00 22.54 285 GLY A C 1
ATOM 2141 O O . GLY A 1 261 ? 5.825 22.236 7.592 1.00 21.73 285 GLY A O 1
ATOM 2142 N N . MET A 1 262 ? 4.874 24.235 7.929 1.00 22.80 286 MET A N 1
ATOM 2143 C CA . MET A 1 262 ? 4.193 23.841 9.166 1.00 23.45 286 MET A CA 1
ATOM 2144 C C . MET A 1 262 ? 2.827 23.226 8.868 1.00 22.54 286 MET A C 1
ATOM 2145 O O . MET A 1 262 ? 2.097 23.699 7.999 1.00 21.51 286 MET A O 1
ATOM 2150 N N . GLN A 1 263 ? 2.487 22.171 9.604 1.00 22.17 287 GLN A N 1
ATOM 2151 C CA . GLN A 1 263 ? 1.254 21.427 9.372 1.00 22.93 287 GLN A CA 1
ATOM 2152 C C . GLN A 1 263 ? 0.061 22.193 9.969 1.00 23.35 287 GLN A C 1
ATOM 2153 O O . GLN A 1 263 ? 0.188 22.830 11.018 1.00 22.42 287 GLN A O 1
ATOM 2159 N N . PHE A 1 264 ? -1.089 22.109 9.297 1.00 23.61 288 PHE A N 1
ATOM 2160 C CA . PHE A 1 264 ? -2.219 23.026 9.534 1.00 24.82 288 PHE A CA 1
ATOM 2161 C C . PHE A 1 264 ? -2.854 23.013 10.929 1.00 24.58 288 PHE A C 1
ATOM 2162 O O . PHE A 1 264 ? -3.503 23.980 11.304 1.00 24.00 288 PHE A O 1
ATOM 2170 N N . GLU A 1 265 ? -2.693 21.937 11.694 1.00 25.62 289 GLU A N 1
ATOM 2171 C CA . GLU A 1 265 ? -3.357 21.842 13.004 1.00 25.90 289 GLU A CA 1
ATOM 2172 C C . GLU A 1 265 ? -2.658 22.660 14.104 1.00 25.28 289 GLU A C 1
ATOM 2173 O O . GLU A 1 265 ? -3.237 22.901 15.171 1.00 24.65 289 GLU A O 1
ATOM 2179 N N . LEU A 1 266 ? -1.433 23.099 13.826 1.00 24.43 290 LEU A N 1
ATOM 2180 C CA . LEU A 1 266 ? -0.699 24.048 14.675 1.00 24.85 290 LEU A CA 1
ATOM 2181 C C . LEU A 1 266 ? -0.186 23.434 15.982 1.00 24.88 290 LEU A C 1
ATOM 2182 O O . LEU A 1 266 ? 0.169 24.161 16.904 1.00 25.64 290 LEU A O 1
ATOM 2187 N N . SER A 1 267 ? -0.137 22.105 16.046 1.00 24.72 291 SER A N 1
ATOM 2188 C CA . SER A 1 267 ? 0.406 21.392 17.198 1.00 25.00 291 SER A CA 1
ATOM 2189 C C . SER A 1 267 ? 1.746 20.791 16.805 1.00 24.41 291 SER A C 1
ATOM 2190 O O . SER A 1 267 ? 1.810 19.986 15.874 1.00 24.22 291 SER A O 1
ATOM 2193 N N . PRO A 1 268 ? 2.830 21.191 17.493 1.00 24.49 292 PRO A N 1
ATOM 2194 C CA . PRO A 1 268 ? 4.144 20.664 17.131 1.00 24.61 292 PRO A CA 1
ATOM 2195 C C . PRO A 1 268 ? 4.207 19.135 17.064 1.00 25.37 292 PRO A C 1
ATOM 2196 O O . PRO A 1 268 ? 4.829 18.593 16.153 1.00 25.06 292 PRO A O 1
ATOM 2200 N N . ILE A 1 269 ? 3.548 18.447 17.995 1.00 26.47 293 ILE A N 1
ATOM 2201 C CA . ILE A 1 269 ? 3.631 16.988 18.048 1.00 27.35 293 ILE A CA 1
ATOM 2202 C C . ILE A 1 269 ? 2.869 16.334 16.887 1.00 27.04 293 ILE A C 1
ATOM 2203 O O . ILE A 1 269 ? 3.335 15.339 16.325 1.00 26.97 293 ILE A O 1
ATOM 2208 N N . TYR A 1 270 ? 1.731 16.901 16.493 1.00 26.55 294 TYR A N 1
ATOM 2209 C CA . TYR A 1 270 ? 1.024 16.404 15.300 1.00 26.96 294 TYR A CA 1
ATOM 2210 C C . TYR A 1 270 ? 1.724 16.797 13.998 1.00 25.75 294 TYR A C 1
ATOM 2211 O O . TYR A 1 270 ? 1.591 16.106 12.983 1.00 24.91 294 TYR A O 1
ATOM 2220 N N . HIS A 1 271 ? 2.494 17.883 14.038 1.00 24.75 295 HIS A N 1
ATOM 2221 C CA . HIS A 1 271 ? 3.371 18.236 12.921 1.00 23.90 295 HIS A CA 1
ATOM 2222 C C . HIS A 1 271 ? 4.427 17.158 12.695 1.00 23.97 295 HIS A C 1
ATOM 2223 O O . HIS A 1 271 ? 4.699 16.775 11.560 1.00 23.60 295 HIS A O 1
ATOM 2230 N N . VAL A 1 272 ? 5.023 16.679 13.781 1.00 24.86 296 VAL A N 1
ATOM 2231 C CA . VAL A 1 272 ? 6.055 15.643 13.698 1.00 25.12 296 VAL A CA 1
ATOM 2232 C C . VAL A 1 272 ? 5.479 14.350 13.115 1.00 25.08 296 VAL A C 1
ATOM 2233 O O . VAL A 1 272 ? 6.080 13.748 12.226 1.00 24.02 296 VAL A O 1
ATOM 2237 N N . ALA A 1 273 ? 4.319 13.928 13.615 1.00 25.12 297 ALA A N 1
ATOM 2238 C CA . ALA A 1 273 ? 3.658 12.723 13.086 1.00 25.97 297 ALA A CA 1
ATOM 2239 C C . ALA A 1 273 ? 3.386 12.846 11.580 1.00 26.30 297 ALA A C 1
ATOM 2240 O O . ALA A 1 273 ? 3.583 11.887 10.831 1.00 24.93 297 ALA A O 1
ATOM 2242 N N . ALA A 1 274 ? 2.965 14.036 11.146 1.00 26.93 298 ALA A N 1
ATOM 2243 C CA . ALA A 1 274 ? 2.691 14.302 9.730 1.00 27.53 298 ALA A CA 1
ATOM 2244 C C . ALA A 1 274 ? 3.928 14.189 8.836 1.00 28.48 298 ALA A C 1
ATOM 2245 O O . ALA A 1 274 ? 3.823 13.781 7.679 1.00 27.71 298 ALA A O 1
ATOM 2247 N N . ILE A 1 275 ? 5.097 14.560 9.359 1.00 29.29 299 ILE A N 1
ATOM 2248 C CA . ILE A 1 275 ? 6.339 14.407 8.604 1.00 29.41 299 ILE A CA 1
ATOM 2249 C C . ILE A 1 275 ? 6.493 12.957 8.144 1.00 31.13 299 ILE A C 1
ATOM 2250 O O . ILE A 1 275 ? 6.834 12.697 6.990 1.00 30.85 299 ILE A O 1
ATOM 2255 N N . ASP A 1 276 ? 6.220 12.020 9.046 1.00 32.38 300 ASP A N 1
ATOM 2256 C CA . ASP A 1 276 ? 6.479 10.605 8.788 1.00 32.82 300 ASP A CA 1
ATOM 2257 C C . ASP A 1 276 ? 5.637 10.041 7.655 1.00 31.45 300 ASP A C 1
ATOM 2258 O O . ASP A 1 276 ? 6.142 9.318 6.802 1.00 29.36 300 ASP A O 1
ATOM 2263 N N . ILE A 1 277 ? 4.359 10.394 7.639 1.00 31.76 301 ILE A N 1
ATOM 2264 C CA . ILE A 1 277 ? 3.458 9.948 6.587 1.00 32.11 301 ILE A CA 1
ATOM 2265 C C . ILE A 1 277 ? 3.971 10.380 5.205 1.00 30.35 301 ILE A C 1
ATOM 2266 O O . ILE A 1 277 ? 4.164 9.541 4.317 1.00 30.88 301 ILE A O 1
ATOM 2271 N N . PHE A 1 278 ? 4.216 11.679 5.041 1.00 27.78 302 PHE A N 1
ATOM 2272 C CA . PHE A 1 278 ? 4.638 12.231 3.748 1.00 25.02 302 PHE A CA 1
ATOM 2273 C C . PHE A 1 278 ? 6.079 11.860 3.392 1.00 24.15 302 PHE A C 1
ATOM 2274 O O . PHE A 1 278 ? 6.400 11.676 2.216 1.00 22.86 302 PHE A O 1
ATOM 2282 N N . LEU A 1 279 ? 6.946 11.749 4.400 1.00 23.29 303 LEU A N 1
ATOM 2283 C CA . LEU A 1 279 ? 8.364 11.470 4.159 1.00 23.18 303 LEU A CA 1
ATOM 2284 C C . LEU A 1 279 ? 8.628 10.009 3.807 1.00 23.39 303 LEU A C 1
ATOM 2285 O O . LEU A 1 279 ? 9.422 9.739 2.912 1.00 22.79 303 LEU A O 1
ATOM 2290 N N . LYS A 1 280 ? 7.986 9.076 4.515 1.00 23.98 304 LYS A N 1
ATOM 2291 C CA . LYS A 1 280 ? 8.229 7.640 4.302 1.00 25.08 304 LYS A CA 1
ATOM 2292 C C . LYS A 1 280 ? 7.835 7.160 2.897 1.00 24.00 304 LYS A C 1
ATOM 2293 O O . LYS A 1 280 ? 8.476 6.284 2.331 1.00 23.03 304 LYS A O 1
ATOM 2299 N N . ALA A 1 281 ? 6.775 7.738 2.346 1.00 23.56 305 ALA A N 1
ATOM 2300 C CA . ALA A 1 281 ? 6.346 7.424 0.988 1.00 22.38 305 ALA A CA 1
ATOM 2301 C C . ALA A 1 281 ? 7.463 7.772 0.009 1.00 22.03 305 ALA A C 1
ATOM 2302 O O . ALA A 1 281 ? 7.850 6.952 -0.818 1.00 20.64 305 ALA A O 1
ATOM 2304 N N . TYR A 1 282 ? 7.995 8.986 0.134 1.00 22.27 306 TYR A N 1
ATOM 2305 C CA . TYR A 1 282 ? 9.104 9.428 -0.699 1.00 22.34 306 TYR A CA 1
ATOM 2306 C C . TYR A 1 282 ? 10.370 8.590 -0.460 1.00 21.94 306 TYR A C 1
ATOM 2307 O O . TYR A 1 282 ? 11.018 8.156 -1.409 1.00 21.03 306 TYR A O 1
ATOM 2316 N N . GLY A 1 283 ? 10.708 8.372 0.807 1.00 22.00 307 GLY A N 1
ATOM 2317 C CA . GLY A 1 283 ? 11.902 7.614 1.178 1.00 22.70 307 GLY A CA 1
ATOM 2318 C C . GLY A 1 283 ? 11.907 6.183 0.668 1.00 23.11 307 GLY A C 1
ATOM 2319 O O . GLY A 1 283 ? 12.932 5.694 0.189 1.00 23.91 307 GLY A O 1
ATOM 2320 N N . SER A 1 284 ? 10.762 5.511 0.755 1.00 23.54 308 SER A N 1
ATOM 2321 C CA . SER A 1 284 ? 10.633 4.141 0.235 1.00 23.99 308 SER A CA 1
ATOM 2322 C C . SER A 1 284 ? 10.805 4.076 -1.285 1.00 23.93 308 SER A C 1
ATOM 2323 O O . SER A 1 284 ? 11.388 3.118 -1.812 1.00 23.95 308 SER A O 1
ATOM 2326 N N . ALA A 1 285 ? 10.292 5.086 -1.985 1.00 24.13 309 ALA A N 1
ATOM 2327 C CA . ALA A 1 285 ? 10.428 5.166 -3.442 1.00 23.87 309 ALA A CA 1
ATOM 2328 C C . ALA A 1 285 ? 11.866 5.462 -3.839 1.00 24.57 309 ALA A C 1
ATOM 2329 O O . ALA A 1 285 ? 12.369 4.913 -4.827 1.00 23.94 309 ALA A O 1
ATOM 2331 N N . LYS A 1 286 ? 12.510 6.348 -3.078 1.00 25.58 310 LYS A N 1
ATOM 2332 C CA . LYS A 1 286 ? 13.893 6.741 -3.333 1.00 27.02 310 LYS A CA 1
ATOM 2333 C C . LYS A 1 286 ? 14.891 5.596 -3.166 1.00 27.26 310 LYS A C 1
ATOM 2334 O O . LYS A 1 286 ? 15.866 5.526 -3.902 1.00 27.05 310 LYS A O 1
ATOM 2340 N N . ARG A 1 287 ? 14.648 4.706 -2.205 1.00 29.26 311 ARG A N 1
ATOM 2341 C CA . ARG A 1 287 ? 15.503 3.526 -2.006 1.00 30.49 311 ARG A CA 1
ATOM 2342 C C . ARG A 1 287 ? 15.615 2.645 -3.264 1.00 30.04 311 ARG A C 1
ATOM 2343 O O . ARG A 1 287 ? 16.622 1.958 -3.457 1.00 28.71 311 ARG A O 1
ATOM 2351 N N . VAL A 1 288 ? 14.591 2.664 -4.115 1.00 28.29 312 VAL A N 1
ATOM 2352 C CA . VAL A 1 288 ? 14.622 1.883 -5.353 1.00 28.06 312 VAL A CA 1
ATOM 2353 C C . VAL A 1 288 ? 14.596 2.758 -6.610 1.00 27.20 312 VAL A C 1
ATOM 2354 O O . VAL A 1 288 ? 14.198 2.299 -7.673 1.00 27.58 312 VAL A O 1
ATOM 2358 N N . ASN A 1 289 ? 15.028 4.011 -6.478 1.00 27.33 313 ASN A N 1
ATOM 2359 C CA . ASN A 1 289 ? 15.149 4.938 -7.608 1.00 27.62 313 ASN A CA 1
ATOM 2360 C C . ASN A 1 289 ? 13.846 5.183 -8.377 1.00 27.69 313 ASN A C 1
ATOM 2361 O O . ASN A 1 289 ? 13.867 5.390 -9.588 1.00 27.86 313 ASN A O 1
ATOM 2366 N N . LEU A 1 290 ? 12.718 5.168 -7.670 1.00 27.67 314 LEU A N 1
ATOM 2367 C CA . LEU A 1 290 ? 11.423 5.520 -8.267 1.00 27.78 314 LEU A CA 1
ATOM 2368 C C . LEU A 1 290 ? 10.896 6.878 -7.796 1.00 28.07 314 LEU A C 1
ATOM 2369 O O . LEU A 1 290 ? 9.775 7.253 -8.121 1.00 27.28 314 LEU A O 1
ATOM 2374 N N . GLU A 1 291 ? 11.715 7.627 -7.059 1.00 29.05 315 GLU A N 1
ATOM 2375 C CA . GLU A 1 291 ? 11.274 8.886 -6.460 1.00 29.84 315 GLU A CA 1
ATOM 2376 C C . GLU A 1 291 ? 11.062 10.036 -7.450 1.00 30.20 315 GLU A C 1
ATOM 2377 O O . GLU A 1 291 ? 10.448 11.041 -7.095 1.00 29.74 315 GLU A O 1
ATOM 2383 N N . LYS A 1 292 ? 11.557 9.899 -8.680 1.00 29.40 316 LYS A N 1
ATOM 2384 C CA . LYS A 1 292 ? 11.384 10.944 -9.697 1.00 29.41 316 LYS A CA 1
ATOM 2385 C C . LYS A 1 292 ? 9.910 11.174 -10.060 1.00 28.45 316 LYS A C 1
ATOM 2386 O O . LYS A 1 292 ? 9.564 12.206 -10.632 1.00 27.41 316 LYS A O 1
ATOM 2392 N N . GLU A 1 293 ? 9.050 10.221 -9.723 1.00 27.10 317 GLU A N 1
ATOM 2393 C CA . GLU A 1 293 ? 7.615 10.344 -9.987 1.00 26.96 317 GLU A CA 1
ATOM 2394 C C . GLU A 1 293 ? 6.912 11.327 -9.028 1.00 25.56 317 GLU A C 1
ATOM 2395 O O . GLU A 1 293 ? 5.770 11.719 -9.259 1.00 25.29 317 GLU A O 1
ATOM 2401 N N . PHE A 1 294 ? 7.591 11.718 -7.951 1.00 24.34 318 PHE A N 1
ATOM 2402 C CA . PHE A 1 294 ? 7.090 12.774 -7.082 1.00 23.91 318 PHE A CA 1
ATOM 2403 C C . PHE A 1 294 ? 7.400 14.129 -7.712 1.00 23.89 318 PHE A C 1
ATOM 2404 O O . PHE A 1 294 ? 8.513 14.342 -8.200 1.00 23.97 318 PHE A O 1
ATOM 2412 N N . PRO A 1 295 ? 6.426 15.050 -7.702 1.00 23.92 319 PRO A N 1
ATOM 2413 C CA . PRO A 1 295 ? 6.736 16.398 -8.165 1.00 23.88 319 PRO A CA 1
ATOM 2414 C C . PRO A 1 295 ? 7.737 17.094 -7.239 1.00 23.68 319 PRO A C 1
ATOM 2415 O O . PRO A 1 295 ? 7.781 16.806 -6.036 1.00 22.74 319 PRO A O 1
ATOM 2419 N N . GLN A 1 296 ? 8.548 17.987 -7.795 1.00 24.02 320 GLN A N 1
ATOM 2420 C CA . GLN A 1 296 ? 9.582 18.647 -7.002 1.00 25.17 320 GLN A CA 1
ATOM 2421 C C . GLN A 1 296 ? 9.003 19.354 -5.772 1.00 23.85 320 GLN A C 1
ATOM 2422 O O . GLN A 1 296 ? 9.609 19.333 -4.701 1.00 23.20 320 GLN A O 1
ATOM 2428 N N . SER A 1 297 ? 7.840 19.983 -5.943 1.00 23.02 321 SER A N 1
ATOM 2429 C CA . SER A 1 297 ? 7.197 20.747 -4.874 1.00 22.14 321 SER A CA 1
ATOM 2430 C C . SER A 1 297 ? 6.872 19.879 -3.664 1.00 21.11 321 SER A C 1
ATOM 2431 O O . SER A 1 297 ? 6.931 20.357 -2.530 1.00 21.23 321 SER A O 1
ATOM 2434 N N . TYR A 1 298 ? 6.520 18.615 -3.902 1.00 20.31 322 TYR A N 1
ATOM 2435 C CA . TYR A 1 298 ? 6.278 17.668 -2.807 1.00 20.05 322 TYR A CA 1
ATOM 2436 C C . TYR A 1 298 ? 7.554 17.471 -1.994 1.00 20.38 322 TYR A C 1
ATOM 2437 O O . TYR A 1 298 ? 7.540 17.577 -0.764 1.00 20.06 322 TYR A O 1
ATOM 2446 N N . VAL A 1 299 ? 8.652 17.193 -2.700 1.00 20.33 323 VAL A N 1
ATOM 2447 C CA . VAL A 1 299 ? 9.940 16.912 -2.071 1.00 21.25 323 VAL A CA 1
ATOM 2448 C C . VAL A 1 299 ? 10.439 18.134 -1.287 1.00 21.28 323 VAL A C 1
ATOM 2449 O O . VAL A 1 299 ? 10.848 18.000 -0.134 1.00 22.07 323 VAL A O 1
ATOM 2453 N N . GLN A 1 300 ? 10.388 19.314 -1.904 1.00 21.59 324 GLN A N 1
ATOM 2454 C CA . GLN A 1 300 ? 10.703 20.578 -1.218 1.00 22.71 324 GLN A CA 1
ATOM 2455 C C . GLN A 1 300 ? 9.870 20.784 0.059 1.00 21.64 324 GLN A C 1
ATOM 2456 O O . GLN A 1 300 ? 10.389 21.179 1.094 1.00 21.17 324 GLN A O 1
ATOM 2462 N N . THR A 1 301 ? 8.577 20.512 -0.020 1.00 21.06 325 THR A N 1
ATOM 2463 C CA . THR A 1 301 ? 7.694 20.717 1.124 1.00 20.69 325 THR A CA 1
ATOM 2464 C C . THR A 1 301 ? 8.044 19.778 2.293 1.00 20.44 325 THR A C 1
ATOM 2465 O O . THR A 1 301 ? 8.092 20.212 3.443 1.00 19.31 325 THR A O 1
ATOM 2469 N N . VAL A 1 302 ? 8.310 18.509 2.001 1.00 20.47 326 VAL A N 1
ATOM 2470 C CA . VAL A 1 302 ? 8.684 17.562 3.058 1.00 21.23 326 VAL A CA 1
ATOM 2471 C C . VAL A 1 302 ? 9.959 18.019 3.782 1.00 21.15 326 VAL A C 1
ATOM 2472 O O . VAL A 1 302 ? 10.044 17.940 5.004 1.00 20.77 326 VAL A O 1
ATOM 2476 N N . GLU A 1 303 ? 10.940 18.496 3.026 1.00 22.10 327 GLU A N 1
ATOM 2477 C CA . GLU A 1 303 ? 12.175 19.005 3.615 1.00 22.44 327 GLU A CA 1
ATOM 2478 C C . GLU A 1 303 ? 11.909 20.260 4.442 1.00 22.77 327 GLU A C 1
ATOM 2479 O O . GLU A 1 303 ? 12.495 20.426 5.514 1.00 21.68 327 GLU A O 1
ATOM 2485 N N . ASN A 1 304 ? 11.035 21.134 3.941 1.00 22.61 328 ASN A N 1
ATOM 2486 C CA . ASN A 1 304 ? 10.615 22.322 4.685 1.00 23.12 328 ASN A CA 1
ATOM 2487 C C . ASN A 1 304 ? 9.927 21.976 6.001 1.00 21.86 328 ASN A C 1
ATOM 2488 O O . ASN A 1 304 ? 10.064 22.716 6.969 1.00 22.03 328 ASN A O 1
ATOM 2493 N N . MET A 1 305 ? 9.181 20.873 6.034 1.00 20.76 329 MET A N 1
ATOM 2494 C CA . MET A 1 305 ? 8.519 20.432 7.266 1.00 20.68 329 MET A CA 1
ATOM 2495 C C . MET A 1 305 ? 9.542 20.084 8.342 1.00 20.73 329 MET A C 1
ATOM 2496 O O . MET A 1 305 ? 9.335 20.354 9.527 1.00 19.96 329 MET A O 1
ATOM 2501 N N . ILE A 1 306 ? 10.647 19.480 7.924 1.00 20.57 330 ILE A N 1
ATOM 2502 C CA . ILE A 1 306 ? 11.722 19.151 8.858 1.00 20.54 330 ILE A CA 1
ATOM 2503 C C . ILE A 1 306 ? 12.445 20.418 9.301 1.00 19.86 330 ILE A C 1
ATOM 2504 O O . ILE A 1 306 ? 12.776 20.558 10.477 1.00 19.86 330 ILE A O 1
ATOM 2509 N N . MET A 1 307 ? 12.685 21.335 8.366 1.00 19.60 331 MET A N 1
ATOM 2510 C CA . MET A 1 307 ? 13.335 22.601 8.696 1.00 19.77 331 MET A CA 1
ATOM 2511 C C . MET A 1 307 ? 12.461 23.458 9.620 1.00 19.23 331 MET A C 1
ATOM 2512 O O . MET A 1 307 ? 12.970 24.146 10.506 1.00 20.07 331 MET A O 1
ATOM 2517 N N . ALA A 1 308 ? 11.150 23.406 9.413 1.00 18.61 332 ALA A N 1
ATOM 2518 C CA . ALA A 1 308 ? 10.201 24.068 10.295 1.00 18.27 332 ALA A CA 1
ATOM 2519 C C . ALA A 1 308 ? 10.298 23.524 11.731 1.00 18.25 332 ALA A C 1
ATOM 2520 O O . ALA A 1 308 ? 10.351 24.299 12.689 1.00 17.84 332 ALA A O 1
ATOM 2522 N N . LEU A 1 309 ? 10.330 22.198 11.865 1.00 18.08 333 LEU A N 1
ATOM 2523 C CA . LEU A 1 309 ? 10.524 21.547 13.164 1.00 18.39 333 LEU A CA 1
ATOM 2524 C C . LEU A 1 309 ? 11.836 21.962 13.823 1.00 18.29 333 LEU A C 1
ATOM 2525 O O . LEU A 1 309 ? 11.877 22.259 15.020 1.00 18.59 333 LEU A O 1
ATOM 2530 N N . ILE A 1 310 ? 12.911 21.974 13.049 1.00 18.50 334 ILE A N 1
ATOM 2531 C CA . ILE A 1 310 ? 14.195 22.433 13.573 1.00 18.93 334 ILE A CA 1
ATOM 2532 C C . ILE A 1 310 ? 14.090 23.863 14.115 1.00 18.60 334 ILE A C 1
ATOM 2533 O O . ILE A 1 310 ? 14.591 24.146 15.198 1.00 17.99 334 ILE A O 1
ATOM 2538 N N . SER A 1 311 ? 13.420 24.745 13.375 1.00 18.68 335 SER A N 1
ATOM 2539 C CA . SER A 1 311 ? 13.286 26.146 13.779 1.00 18.70 335 SER A CA 1
ATOM 2540 C C . SER A 1 311 ? 12.549 26.326 15.110 1.00 18.84 335 SER A C 1
ATOM 2541 O O . SER A 1 311 ? 12.856 27.245 15.868 1.00 19.64 335 SER A O 1
ATOM 2544 N N . ILE A 1 312 ? 11.580 25.465 15.399 1.00 18.68 336 ILE A N 1
ATOM 2545 C CA . ILE A 1 312 ? 10.825 25.578 16.646 1.00 18.29 336 ILE A CA 1
ATOM 2546 C C . ILE A 1 312 ? 11.313 24.606 17.717 1.00 18.50 336 ILE A C 1
ATOM 2547 O O . ILE A 1 312 ? 10.653 24.430 18.738 1.00 19.22 336 ILE A O 1
ATOM 2552 N N . SER A 1 313 ? 12.462 23.977 17.491 1.00 18.19 337 SER A N 1
ATOM 2553 C CA . SER A 1 313 ? 13.012 23.041 18.458 1.00 18.64 337 SER A CA 1
ATOM 2554 C C . SER A 1 313 ? 13.894 23.782 19.446 1.00 19.54 337 SER A C 1
ATOM 2555 O O . SER A 1 313 ? 14.705 24.635 19.063 1.00 19.76 337 SER A O 1
ATOM 2558 N N . LEU A 1 314 ? 13.700 23.473 20.722 1.00 19.93 338 LEU A N 1
ATOM 2559 C CA . LEU A 1 314 ? 14.479 24.077 21.787 1.00 20.27 338 LEU A CA 1
ATOM 2560 C C . LEU A 1 314 ? 15.759 23.254 21.994 1.00 21.01 338 LEU A C 1
ATOM 2561 O O . LEU A 1 314 ? 15.856 22.129 21.486 1.00 20.99 338 LEU A O 1
ATOM 2566 N N . PRO A 1 315 ? 16.745 23.807 22.731 1.00 21.35 339 PRO A N 1
ATOM 2567 C CA . PRO A 1 315 ? 18.029 23.112 22.920 1.00 22.31 339 PRO A CA 1
ATOM 2568 C C . PRO A 1 315 ? 17.940 21.741 23.616 1.00 22.51 339 PRO A C 1
ATOM 2569 O O . PRO A 1 315 ? 18.877 20.970 23.528 1.00 23.19 339 PRO A O 1
ATOM 2573 N N . ASP A 1 316 ? 16.837 21.462 24.309 1.00 22.74 340 ASP A N 1
ATOM 2574 C CA . ASP A 1 316 ? 16.601 20.149 24.920 1.00 22.81 340 ASP A CA 1
ATOM 2575 C C . ASP A 1 316 ? 15.855 19.196 23.981 1.00 22.36 340 ASP A C 1
ATOM 2576 O O . ASP A 1 316 ? 15.431 18.117 24.403 1.00 23.36 340 ASP A O 1
ATOM 2581 N N . TYR A 1 317 ? 15.682 19.607 22.721 1.00 21.57 341 TYR A N 1
ATOM 2582 C CA . TYR A 1 317 ? 15.007 18.823 21.680 1.00 21.17 341 TYR A CA 1
ATOM 2583 C C . TYR A 1 317 ? 13.481 18.817 21.780 1.00 21.50 341 TYR A C 1
ATOM 2584 O O . TYR A 1 317 ? 12.817 18.296 20.893 1.00 21.55 341 TYR A O 1
ATOM 2593 N N . ASN A 1 318 ? 12.921 19.393 22.842 1.00 21.59 342 ASN A N 1
ATOM 2594 C CA . ASN A 1 318 ? 11.480 19.552 22.927 1.00 21.70 342 ASN A CA 1
ATOM 2595 C C . ASN A 1 318 ? 11.000 20.698 22.047 1.00 21.69 342 ASN A C 1
ATOM 2596 O O . ASN A 1 318 ? 11.759 21.604 21.710 1.00 20.73 342 ASN A O 1
ATOM 2601 N N . THR A 1 319 ? 9.729 20.627 21.678 1.00 21.61 343 THR A N 1
ATOM 2602 C CA . THR A 1 319 ? 9.037 21.717 21.026 1.00 21.71 343 THR A CA 1
ATOM 2603 C C . THR A 1 319 ? 8.174 22.402 22.080 1.00 21.63 343 THR A C 1
ATOM 2604 O O . THR A 1 319 ? 7.862 21.794 23.108 1.00 22.54 343 THR A O 1
ATOM 2608 N N . PRO A 1 320 ? 7.796 23.670 21.845 1.00 21.17 344 PRO A N 1
ATOM 2609 C CA . PRO A 1 320 ? 6.877 24.321 22.771 1.00 20.91 344 PRO A CA 1
ATOM 2610 C C . PRO A 1 320 ? 5.566 23.558 22.874 1.00 20.82 344 PRO A C 1
ATOM 2611 O O . PRO A 1 320 ? 5.112 22.963 21.889 1.00 20.14 344 PRO A O 1
ATOM 2615 N N . MET A 1 321 ? 4.955 23.591 24.050 1.00 20.96 345 MET A N 1
ATOM 2616 C CA . MET A 1 321 ? 3.745 22.826 24.282 1.00 21.68 345 MET A CA 1
ATOM 2617 C C . MET A 1 321 ? 2.512 23.649 23.917 1.00 21.40 345 MET A C 1
ATOM 2618 O O . MET A 1 321 ? 1.623 23.842 24.741 1.00 22.11 345 MET A O 1
ATOM 2623 N N . PHE A 1 322 ? 2.463 24.106 22.667 1.00 21.27 346 PHE A N 1
ATOM 2624 C CA . PHE A 1 322 ? 1.332 24.877 22.155 1.00 21.58 346 PHE A CA 1
ATOM 2625 C C . PHE A 1 322 ? 0.141 23.967 21.840 1.00 22.36 346 PHE A C 1
ATOM 2626 O O . PHE A 1 322 ? 0.286 22.955 21.145 1.00 22.81 346 PHE A O 1
ATOM 2634 N N . GLY A 1 323 ? -1.039 24.340 22.323 1.00 22.63 347 GLY A N 1
ATOM 2635 C CA . GLY A 1 323 ? -2.248 23.552 22.079 1.00 23.28 347 GLY A CA 1
ATOM 2636 C C . GLY A 1 323 ? -2.095 22.146 22.624 1.00 23.60 347 GLY A C 1
ATOM 2637 O O . GLY A 1 323 ? -1.593 21.969 23.735 1.00 23.05 347 GLY A O 1
ATOM 2638 N N . ASP A 1 324 ? -2.514 21.151 21.840 1.00 23.95 348 ASP A N 1
ATOM 2639 C CA . ASP A 1 324 ? -2.350 19.750 22.222 1.00 25.34 348 ASP A CA 1
ATOM 2640 C C . ASP A 1 324 ? -0.947 19.268 21.852 1.00 25.64 348 ASP A C 1
ATOM 2641 O O . ASP A 1 324 ? -0.733 18.670 20.795 1.00 24.98 348 ASP A O 1
ATOM 2646 N N . SER A 1 325 ? 0.003 19.548 22.741 1.00 25.67 349 SER A N 1
ATOM 2647 C CA . SER A 1 325 ? 1.404 19.171 22.542 1.00 26.36 349 SER A CA 1
ATOM 2648 C C . SER A 1 325 ? 2.049 18.981 23.905 1.00 26.15 349 SER A C 1
ATOM 2649 O O . SER A 1 325 ? 1.586 19.547 24.893 1.00 25.65 349 SER A O 1
ATOM 2652 N N . TRP A 1 326 ? 3.107 18.176 23.961 1.00 26.98 350 TRP A N 1
ATOM 2653 C CA . TRP A 1 326 ? 3.710 17.781 25.237 1.00 26.84 350 TRP A CA 1
ATOM 2654 C C . TRP A 1 326 ? 5.221 17.584 25.105 1.00 27.28 350 TRP A C 1
ATOM 2655 O O . TRP A 1 326 ? 5.766 17.650 24.002 1.00 26.51 350 TRP A O 1
ATOM 2666 N N . ILE A 1 327 ? 5.903 17.343 26.224 1.00 28.46 351 ILE A N 1
ATOM 2667 C CA . ILE A 1 327 ? 7.341 17.078 26.168 1.00 29.83 351 ILE A CA 1
ATOM 2668 C C . ILE A 1 327 ? 7.570 15.673 25.623 1.00 29.54 351 ILE A C 1
ATOM 2669 O O . ILE A 1 327 ? 6.705 14.804 25.723 1.00 28.98 351 ILE A O 1
ATOM 2674 N N . THR A 1 328 ? 8.740 15.454 25.047 1.00 30.27 352 THR A N 1
ATOM 2675 C CA . THR A 1 328 ? 9.004 14.211 24.347 1.00 31.09 352 THR A CA 1
ATOM 2676 C C . THR A 1 328 ? 10.440 13.707 24.582 1.00 29.82 352 THR A C 1
ATOM 2677 O O . THR A 1 328 ? 11.262 14.402 25.182 1.00 27.97 352 THR A O 1
ATOM 2681 N N . ASP A 1 329 ? 10.719 12.486 24.129 1.00 29.72 353 ASP A N 1
ATOM 2682 C CA . ASP A 1 329 ? 11.987 11.811 24.424 1.00 29.58 353 ASP A CA 1
ATOM 2683 C C . ASP A 1 329 ? 13.071 12.212 23.431 1.00 27.96 353 ASP A C 1
ATOM 2684 O O . ASP A 1 329 ? 12.940 11.975 22.232 1.00 28.16 353 ASP A O 1
ATOM 2689 N N . LYS A 1 330 ? 14.145 12.805 23.945 1.00 27.13 354 LYS A N 1
ATOM 2690 C CA . LYS A 1 330 ? 15.251 13.292 23.119 1.00 26.64 354 LYS A CA 1
ATOM 2691 C C . LYS A 1 330 ? 15.902 12.200 22.270 1.00 26.92 354 LYS A C 1
ATOM 2692 O O . LYS A 1 330 ? 16.192 12.425 21.092 1.00 26.62 354 LYS A O 1
ATOM 2698 N N . ASN A 1 331 ? 16.138 11.028 22.857 1.00 27.62 355 ASN A N 1
ATOM 2699 C CA . ASN A 1 331 ? 16.756 9.919 22.117 1.00 28.25 355 ASN A CA 1
ATOM 2700 C C . ASN A 1 331 ? 15.906 9.457 20.943 1.00 27.36 355 ASN A C 1
ATOM 2701 O O . ASN A 1 331 ? 16.422 9.238 19.848 1.00 27.34 355 ASN A O 1
ATOM 2706 N N . PHE A 1 332 ? 14.605 9.307 21.170 1.00 26.87 356 PHE A N 1
ATOM 2707 C CA . PHE A 1 332 ? 13.696 8.929 20.098 1.00 27.31 356 PHE A CA 1
ATOM 2708 C C . PHE A 1 332 ? 13.637 9.994 18.991 1.00 25.67 356 PHE A C 1
ATOM 2709 O O . PHE A 1 332 ? 13.636 9.658 17.808 1.00 25.12 356 PHE A O 1
ATOM 2717 N N . ARG A 1 333 ? 13.601 11.269 19.377 1.00 24.82 357 ARG A N 1
ATOM 2718 C CA . ARG A 1 333 ? 13.577 12.376 18.403 1.00 23.80 357 ARG A CA 1
ATOM 2719 C C . ARG A 1 333 ? 14.837 12.380 17.542 1.00 23.42 357 ARG A C 1
ATOM 2720 O O . ARG A 1 333 ? 14.761 12.562 16.333 1.00 22.91 357 ARG A O 1
ATOM 2728 N N . MET A 1 334 ? 15.990 12.178 18.178 1.00 23.74 358 MET A N 1
ATOM 2729 C CA . MET A 1 334 ? 17.269 12.021 17.477 1.00 23.59 358 MET A CA 1
ATOM 2730 C C . MET A 1 334 ? 17.243 10.869 16.465 1.00 23.91 358 MET A C 1
ATOM 2731 O O . MET A 1 334 ? 17.817 10.980 15.376 1.00 23.69 358 MET A O 1
ATOM 2736 N N . ALA A 1 335 ? 16.588 9.766 16.820 1.00 23.51 359 ALA A N 1
ATOM 2737 C CA . ALA A 1 335 ? 16.447 8.645 15.890 1.00 23.81 359 ALA A CA 1
ATOM 2738 C C . ALA A 1 335 ? 15.525 9.017 14.718 1.00 23.73 359 ALA A C 1
ATOM 2739 O O . ALA A 1 335 ? 15.749 8.591 13.588 1.00 23.93 359 ALA A O 1
ATOM 2741 N N . GLN A 1 336 ? 14.505 9.827 14.983 1.00 23.52 360 GLN A N 1
ATOM 2742 C CA . GLN A 1 336 ? 13.654 10.341 13.909 1.00 23.54 360 GLN A CA 1
ATOM 2743 C C . GLN A 1 336 ? 14.457 11.190 12.928 1.00 22.34 360 GLN A C 1
ATOM 2744 O O . GLN A 1 336 ? 14.358 10.997 11.722 1.00 22.13 360 GLN A O 1
ATOM 2750 N N . PHE A 1 337 ? 15.259 12.117 13.447 1.00 21.92 361 PHE A N 1
ATOM 2751 C CA . PHE A 1 337 ? 16.130 12.938 12.599 1.00 20.98 361 PHE A CA 1
ATOM 2752 C C . PHE A 1 337 ? 17.111 12.074 11.802 1.00 20.83 361 PHE A C 1
ATOM 2753 O O . PHE A 1 337 ? 17.369 12.354 10.633 1.00 19.66 361 PHE A O 1
ATOM 2761 N N . ALA A 1 338 ? 17.647 11.030 12.440 1.00 20.91 362 ALA A N 1
ATOM 2762 C CA . ALA A 1 338 ? 18.555 10.089 11.774 1.00 21.77 362 ALA A CA 1
ATOM 2763 C C . ALA A 1 338 ? 17.864 9.369 10.624 1.00 22.20 362 ALA A C 1
ATOM 2764 O O . ALA A 1 338 ? 18.451 9.211 9.548 1.00 22.48 362 ALA A O 1
ATOM 2766 N N . SER A 1 339 ? 16.621 8.937 10.837 1.00 23.03 363 SER A N 1
ATOM 2767 C CA . SER A 1 339 ? 15.846 8.345 9.745 1.00 23.91 363 SER A CA 1
ATOM 2768 C C . SER A 1 339 ? 15.665 9.367 8.621 1.00 23.06 363 SER A C 1
ATOM 2769 O O . SER A 1 339 ? 15.872 9.046 7.452 1.00 23.18 363 SER A O 1
ATOM 2772 N N . TRP A 1 340 ? 15.337 10.606 8.979 1.00 22.31 364 TRP A N 1
ATOM 2773 C CA . TRP A 1 340 ? 15.140 11.666 7.977 1.00 21.98 364 TRP A CA 1
ATOM 2774 C C . TRP A 1 340 ? 16.432 12.023 7.243 1.00 22.02 364 TRP A C 1
ATOM 2775 O O . TRP A 1 340 ? 16.406 12.370 6.056 1.00 21.31 364 TRP A O 1
ATOM 2786 N N . ALA A 1 341 ? 17.557 11.932 7.949 1.00 23.25 365 ALA A N 1
ATOM 2787 C CA . ALA A 1 341 ? 18.872 12.201 7.367 1.00 24.63 365 ALA A CA 1
ATOM 2788 C C . ALA A 1 341 ? 19.202 11.275 6.195 1.00 25.55 365 ALA A C 1
ATOM 2789 O O . ALA A 1 341 ? 19.854 11.692 5.242 1.00 24.68 365 ALA A O 1
ATOM 2791 N N . ARG A 1 342 ? 18.774 10.017 6.278 1.00 27.49 366 ARG A N 1
ATOM 2792 C CA . ARG A 1 342 ? 19.013 9.053 5.200 1.00 29.21 366 ARG A CA 1
ATOM 2793 C C . ARG A 1 342 ? 18.323 9.493 3.914 1.00 28.74 366 ARG A C 1
ATOM 2794 O O . ARG A 1 342 ? 18.831 9.266 2.820 1.00 28.27 366 ARG A O 1
ATOM 2802 N N . VAL A 1 343 ? 17.174 10.141 4.060 1.00 28.03 367 VAL A N 1
ATOM 2803 C CA . VAL A 1 343 ? 16.380 10.563 2.917 1.00 28.23 367 VAL A CA 1
ATOM 2804 C C . VAL A 1 343 ? 16.938 11.850 2.308 1.00 27.55 367 VAL A C 1
ATOM 2805 O O . VAL A 1 343 ? 16.944 12.002 1.088 1.00 28.09 367 VAL A O 1
ATOM 2809 N N . PHE A 1 344 ? 17.401 12.763 3.162 1.00 26.86 368 PHE A N 1
ATOM 2810 C CA . PHE A 1 344 ? 18.012 14.019 2.744 1.00 26.67 368 PHE A CA 1
ATOM 2811 C C . PHE A 1 344 ? 19.465 14.075 3.240 1.00 26.92 368 PHE A C 1
ATOM 2812 O O . PHE A 1 344 ? 19.763 14.806 4.193 1.00 26.16 368 PHE A O 1
ATOM 2820 N N . PRO A 1 345 ? 20.373 13.302 2.600 1.00 26.93 369 PRO A N 1
ATOM 2821 C CA . PRO A 1 345 ? 21.728 13.117 3.139 1.00 27.27 369 PRO A CA 1
ATOM 2822 C C . PRO A 1 345 ? 22.685 14.286 2.924 1.00 26.66 369 PRO A C 1
ATOM 2823 O O . PRO A 1 345 ? 23.734 14.333 3.562 1.00 26.14 369 PRO A O 1
ATOM 2827 N N . ALA A 1 346 ? 22.334 15.205 2.031 1.00 26.83 370 ALA A N 1
ATOM 2828 C CA . ALA A 1 346 ? 23.107 16.426 1.832 1.00 27.14 370 ALA A CA 1
ATOM 2829 C C . ALA A 1 346 ? 22.796 17.503 2.884 1.00 26.79 370 ALA A C 1
ATOM 2830 O O . ALA A 1 346 ? 23.592 18.415 3.084 1.00 27.67 370 ALA A O 1
ATOM 2832 N N . ASN A 1 347 ? 21.651 17.400 3.554 1.00 26.26 371 ASN A N 1
ATOM 2833 C CA . ASN A 1 347 ? 21.233 18.423 4.518 1.00 25.29 371 ASN A CA 1
ATOM 2834 C C . ASN A 1 347 ? 22.021 18.332 5.834 1.00 25.39 371 ASN A C 1
ATOM 2835 O O . ASN A 1 347 ? 21.814 17.420 6.639 1.00 24.97 371 ASN A O 1
ATOM 2840 N N . GLN A 1 348 ? 22.903 19.301 6.058 1.00 25.73 372 GLN A N 1
ATOM 2841 C CA . GLN A 1 348 ? 23.796 19.277 7.221 1.00 27.00 372 GLN A CA 1
ATOM 2842 C C . GLN A 1 348 ? 23.071 19.610 8.532 1.00 24.84 372 GLN A C 1
ATOM 2843 O O . GLN A 1 348 ? 23.479 19.150 9.593 1.00 24.03 372 GLN A O 1
ATOM 2849 N N . ALA A 1 349 ? 22.003 20.404 8.456 1.00 23.21 373 ALA A N 1
ATOM 2850 C CA . ALA A 1 349 ? 21.198 20.728 9.634 1.00 22.81 373 ALA A CA 1
ATOM 2851 C C . ALA A 1 349 ? 20.483 19.502 10.192 1.00 22.30 373 ALA A C 1
ATOM 2852 O O . ALA A 1 349 ? 20.448 19.302 11.406 1.00 21.14 373 ALA A O 1
ATOM 2854 N N . ILE A 1 350 ? 19.910 18.686 9.307 1.00 22.23 374 ILE A N 1
ATOM 2855 C CA . ILE A 1 350 ? 19.238 17.454 9.730 1.00 22.42 374 ILE A CA 1
ATOM 2856 C C . ILE A 1 350 ? 20.249 16.500 10.367 1.00 23.07 374 ILE A C 1
ATOM 2857 O O . ILE A 1 350 ? 19.946 15.855 11.374 1.00 23.47 374 ILE A O 1
ATOM 2862 N N . LYS A 1 351 ? 21.445 16.422 9.786 1.00 23.69 375 LYS A N 1
ATOM 2863 C CA . LYS A 1 351 ? 22.517 15.586 10.335 1.00 24.95 375 LYS A CA 1
ATOM 2864 C C . LYS A 1 351 ? 22.936 16.086 11.719 1.00 23.88 375 LYS A C 1
ATOM 2865 O O . LYS A 1 351 ? 23.108 15.295 12.651 1.00 22.91 375 LYS A O 1
ATOM 2871 N N . TYR A 1 352 ? 23.063 17.406 11.843 1.00 23.24 376 TYR A N 1
ATOM 2872 C CA . TYR A 1 352 ? 23.367 18.057 13.120 1.00 22.18 376 TYR A CA 1
ATOM 2873 C C . TYR A 1 352 ? 22.353 17.662 14.186 1.00 22.13 376 TYR A C 1
ATOM 2874 O O . TYR A 1 352 ? 22.733 17.290 15.288 1.00 20.98 376 TYR A O 1
ATOM 2883 N N . PHE A 1 353 ? 21.065 17.715 13.852 1.00 22.08 377 PHE A N 1
ATOM 2884 C CA . PHE A 1 353 ? 20.023 17.308 14.804 1.00 22.39 377 PHE A CA 1
ATOM 2885 C C . PHE A 1 353 ? 20.004 15.803 15.066 1.00 22.90 377 PHE A C 1
ATOM 2886 O O . PHE A 1 353 ? 19.742 15.377 16.196 1.00 22.91 377 PHE A O 1
ATOM 2894 N N . ALA A 1 354 ? 20.318 15.002 14.047 1.00 22.86 378 ALA A N 1
ATOM 2895 C CA . ALA A 1 354 ? 20.419 13.543 14.221 1.00 23.45 378 ALA A CA 1
ATOM 2896 C C . ALA A 1 354 ? 21.508 13.119 15.220 1.00 23.89 378 ALA A C 1
ATOM 2897 O O . ALA A 1 354 ? 21.362 12.113 15.904 1.00 24.76 378 ALA A O 1
ATOM 2899 N N . THR A 1 355 ? 22.589 13.890 15.302 1.00 24.79 379 THR A N 1
ATOM 2900 C CA . THR A 1 355 ? 23.783 13.500 16.068 1.00 25.28 379 THR A CA 1
ATOM 2901 C C . THR A 1 355 ? 24.098 14.441 17.239 1.00 26.03 379 THR A C 1
ATOM 2902 O O . THR A 1 355 ? 25.239 14.492 17.711 1.00 26.62 379 THR A O 1
ATOM 2906 N N . ASP A 1 356 ? 23.101 15.194 17.696 1.00 26.88 380 ASP A N 1
ATOM 2907 C CA . ASP A 1 356 ? 23.265 16.073 18.854 1.00 28.04 380 ASP A CA 1
ATOM 2908 C C . ASP A 1 356 ? 24.430 17.054 18.670 1.00 28.35 380 ASP A C 1
ATOM 2909 O O . ASP A 1 356 ? 25.114 17.403 19.634 1.00 27.28 380 ASP A O 1
ATOM 2914 N N . GLY A 1 357 ? 24.648 17.490 17.428 1.00 28.92 381 GLY A N 1
ATOM 2915 C CA . GLY A 1 357 ? 25.679 18.474 17.119 1.00 30.23 381 GLY A CA 1
ATOM 2916 C C . GLY A 1 357 ? 27.080 17.934 16.865 1.00 31.15 381 GLY A C 1
ATOM 2917 O O . GLY A 1 357 ? 27.977 18.701 16.529 1.00 31.72 381 GLY A O 1
ATOM 2918 N N . LYS A 1 358 ? 27.271 16.624 17.001 1.00 32.24 382 LYS A N 1
ATOM 2919 C CA . LYS A 1 358 ? 28.591 16.015 16.819 1.00 34.04 382 LYS A CA 1
ATOM 2920 C C . LYS A 1 358 ? 29.046 16.006 15.359 1.00 33.84 382 LYS A C 1
ATOM 2921 O O . LYS A 1 358 ? 30.241 16.089 15.088 1.00 34.48 382 LYS A O 1
ATOM 2927 N N . GLN A 1 359 ? 28.099 15.881 14.430 1.00 32.54 383 GLN A N 1
ATOM 2928 C CA . GLN A 1 359 ? 28.401 15.909 12.998 1.00 31.76 383 GLN A CA 1
ATOM 2929 C C . GLN A 1 359 ? 27.478 16.913 12.305 1.00 31.06 383 GLN A C 1
ATOM 2930 O O . GLN A 1 359 ? 26.595 17.496 12.940 1.00 30.53 383 GLN A O 1
ATOM 2936 N N . GLY A 1 360 ? 27.692 17.120 11.009 1.00 29.90 384 GLY A N 1
ATOM 2937 C CA . GLY A 1 360 ? 26.898 18.073 10.244 1.00 30.21 384 GLY A CA 1
ATOM 2938 C C . GLY A 1 360 ? 27.228 19.510 10.619 1.00 29.78 384 GLY A C 1
ATOM 2939 O O . GLY A 1 360 ? 28.316 19.791 11.106 1.00 30.35 384 GLY A O 1
ATOM 2940 N N . LYS A 1 361 ? 26.285 20.418 10.387 1.00 29.17 385 LYS A N 1
ATOM 2941 C CA . LYS A 1 361 ? 26.481 21.836 10.687 1.00 29.10 385 LYS A CA 1
ATOM 2942 C C . LYS A 1 361 ? 25.196 22.432 11.237 1.00 26.78 385 LYS A C 1
ATOM 2943 O O . LYS A 1 361 ? 24.104 22.027 10.848 1.00 25.96 385 LYS A O 1
ATOM 2949 N N . ALA A 1 362 ? 25.336 23.399 12.138 1.00 24.66 386 ALA A N 1
ATOM 2950 C CA . ALA A 1 362 ? 24.195 24.142 12.656 1.00 23.61 386 ALA A CA 1
ATOM 2951 C C . ALA A 1 362 ? 23.385 24.711 11.489 1.00 22.29 386 ALA A C 1
ATOM 2952 O O . ALA A 1 362 ? 23.958 25.066 10.463 1.00 21.31 386 ALA A O 1
ATOM 2954 N N . PRO A 1 363 ? 22.052 24.785 11.632 1.00 21.38 387 PRO A N 1
ATOM 2955 C CA . PRO A 1 363 ? 21.246 25.378 10.569 1.00 21.86 387 PRO A CA 1
ATOM 2956 C C . PRO A 1 363 ? 21.752 26.751 10.120 1.00 22.64 387 PRO A C 1
ATOM 2957 O O . PRO A 1 363 ? 22.227 27.544 10.941 1.00 22.06 387 PRO A O 1
ATOM 2961 N N . ASN A 1 364 ? 21.619 27.030 8.830 1.00 23.66 388 ASN A N 1
ATOM 2962 C CA . ASN A 1 364 ? 22.057 28.296 8.246 1.00 24.56 388 ASN A CA 1
ATOM 2963 C C . ASN A 1 364 ? 21.083 29.462 8.499 1.00 24.63 388 ASN A C 1
ATOM 2964 O O . ASN A 1 364 ? 20.837 30.289 7.614 1.00 26.55 388 ASN A O 1
ATOM 2969 N N . PHE A 1 365 ? 20.521 29.525 9.701 1.00 23.73 389 PHE A N 1
ATOM 2970 C CA . PHE A 1 365 ? 19.707 30.659 10.113 1.00 22.80 389 PHE A CA 1
ATOM 2971 C C . PHE A 1 365 ? 19.635 30.688 11.628 1.00 22.69 389 PHE A C 1
ATOM 2972 O O . PHE A 1 365 ? 19.918 29.685 12.288 1.00 22.54 389 PHE A O 1
ATOM 2980 N N . LEU A 1 366 ? 19.279 31.844 12.175 1.00 22.25 390 LEU A N 1
ATOM 2981 C CA . LEU A 1 366 ? 19.060 31.976 13.606 1.00 21.96 390 LEU A CA 1
ATOM 2982 C C . LEU A 1 366 ? 17.580 32.242 13.815 1.00 21.23 390 LEU A C 1
ATOM 2983 O O . LEU A 1 366 ? 16.775 31.331 13.623 1.00 20.92 390 LEU A O 1
ATOM 2988 N N . SER A 1 367 ? 17.199 33.469 14.161 1.00 20.21 391 SER A N 1
ATOM 2989 C CA . SER A 1 367 ? 15.787 33.776 14.359 1.00 19.88 391 SER A CA 1
ATOM 2990 C C . SER A 1 367 ? 15.056 33.596 13.031 1.00 20.28 391 SER A C 1
ATOM 2991 O O . SER A 1 367 ? 15.605 33.914 11.973 1.00 19.32 391 SER A O 1
ATOM 2994 N N . LYS A 1 368 ? 13.842 33.048 13.090 1.00 20.22 392 LYS A N 1
ATOM 2995 C CA . LYS A 1 368 ? 13.116 32.665 11.888 1.00 21.15 392 LYS A CA 1
ATOM 2996 C C . LYS A 1 368 ? 11.614 32.702 12.091 1.00 20.73 392 LYS A C 1
ATOM 2997 O O . LYS A 1 368 ? 11.096 32.294 13.142 1.00 20.89 392 LYS A O 1
ATOM 3003 N N . ALA A 1 369 ? 10.926 33.190 11.065 1.00 20.36 393 ALA A N 1
ATOM 3004 C CA . ALA A 1 369 ? 9.475 33.215 11.038 1.00 20.01 393 ALA A CA 1
ATOM 3005 C C . ALA A 1 369 ? 8.937 32.084 10.172 1.00 20.10 393 ALA A C 1
ATOM 3006 O O . ALA A 1 369 ? 9.425 31.849 9.065 1.00 19.62 393 ALA A O 1
ATOM 3008 N N . LEU A 1 370 ? 7.933 31.391 10.696 1.00 19.93 394 LEU A N 1
ATOM 3009 C CA . LEU A 1 370 ? 7.085 30.525 9.904 1.00 20.28 394 LEU A CA 1
ATOM 3010 C C . LEU A 1 370 ? 5.767 31.292 9.750 1.00 20.12 394 LEU A C 1
ATOM 3011 O O . LEU A 1 370 ? 4.862 31.190 10.575 1.00 18.72 394 LEU A O 1
ATOM 3016 N N . SER A 1 371 ? 5.683 32.075 8.680 1.00 20.36 395 SER A N 1
ATOM 3017 C CA . SER A 1 371 ? 4.718 33.175 8.605 1.00 20.96 395 SER A CA 1
ATOM 3018 C C . SER A 1 371 ? 3.275 32.782 8.286 1.00 21.40 395 SER A C 1
ATOM 3019 O O . SER A 1 371 ? 2.377 33.595 8.466 1.00 20.88 395 SER A O 1
ATOM 3022 N N . ASN A 1 372 ? 3.052 31.554 7.820 1.00 21.58 396 ASN A N 1
ATOM 3023 C CA . ASN A 1 372 ? 1.693 31.079 7.527 1.00 21.85 396 ASN A CA 1
ATOM 3024 C C . ASN A 1 372 ? 1.055 30.478 8.778 1.00 21.98 396 ASN A C 1
ATOM 3025 O O . ASN A 1 372 ? -0.063 30.832 9.151 1.00 21.64 396 ASN A O 1
ATOM 3030 N N . ALA A 1 373 ? 1.777 29.559 9.416 1.00 21.57 397 ALA A N 1
ATOM 3031 C CA . ALA A 1 373 ? 1.373 29.025 10.717 1.00 21.57 397 ALA A CA 1
ATOM 3032 C C . ALA A 1 373 ? 1.511 30.060 11.839 1.00 20.97 397 ALA A C 1
ATOM 3033 O O . ALA A 1 373 ? 0.840 29.962 12.862 1.00 20.72 397 ALA A O 1
ATOM 3035 N N . GLY A 1 374 ? 2.390 31.034 11.654 1.00 20.65 398 GLY A N 1
ATOM 3036 C CA . GLY A 1 374 ? 2.599 32.079 12.653 1.00 21.23 398 GLY A CA 1
ATOM 3037 C C . GLY A 1 374 ? 3.391 31.600 13.859 1.00 21.47 398 GLY A C 1
ATOM 3038 O O . GLY A 1 374 ? 3.010 31.865 15.004 1.00 21.51 398 GLY A O 1
ATOM 3039 N N . PHE A 1 375 ? 4.481 30.879 13.597 1.00 21.71 399 PHE A N 1
ATOM 3040 C CA . PHE A 1 375 ? 5.430 30.481 14.628 1.00 21.94 399 PHE A CA 1
ATOM 3041 C C . PHE A 1 375 ? 6.700 31.289 14.429 1.00 20.98 399 PHE A C 1
ATOM 3042 O O . PHE A 1 375 ? 7.303 31.262 13.357 1.00 20.95 399 PHE A O 1
ATOM 3050 N N . TYR A 1 376 ? 7.115 31.992 15.473 1.00 19.98 400 TYR A N 1
ATOM 3051 C CA . TYR A 1 376 ? 8.267 32.869 15.396 1.00 18.82 400 TYR A CA 1
ATOM 3052 C C . TYR A 1 376 ? 9.290 32.444 16.419 1.00 18.62 400 TYR A C 1
ATOM 3053 O O . TYR A 1 376 ? 8.978 32.347 17.609 1.00 17.98 400 TYR A O 1
ATOM 3062 N N . THR A 1 377 ? 10.501 32.159 15.942 1.00 18.19 401 THR A N 1
ATOM 3063 C CA . THR A 1 377 ? 11.597 31.798 16.819 1.00 18.49 401 THR A CA 1
ATOM 3064 C C . THR A 1 377 ? 12.615 32.918 16.855 1.00 17.88 401 THR A C 1
ATOM 3065 O O . THR A 1 377 ? 13.064 33.375 15.817 1.00 17.88 401 THR A O 1
ATOM 3069 N N . PHE A 1 378 ? 12.923 33.375 18.065 1.00 17.68 402 PHE A N 1
ATOM 3070 C CA . PHE A 1 378 ? 14.035 34.262 18.331 1.00 17.60 402 PHE A CA 1
ATOM 3071 C C . PHE A 1 378 ? 15.090 33.409 19.034 1.00 17.68 402 PHE A C 1
ATOM 3072 O O . PHE A 1 378 ? 14.795 32.790 20.054 1.00 17.37 402 PHE A O 1
ATOM 3080 N N . ARG A 1 379 ? 16.306 33.358 18.494 1.00 17.77 403 ARG A N 1
ATOM 3081 C CA . ARG A 1 379 ? 17.376 32.561 19.104 1.00 17.82 403 ARG A CA 1
ATOM 3082 C C . ARG A 1 379 ? 18.743 33.209 18.931 1.00 18.00 403 ARG A C 1
ATOM 3083 O O . ARG A 1 379 ? 19.016 33.828 17.894 1.00 17.04 403 ARG A O 1
ATOM 3091 N N . SER A 1 380 ? 19.582 33.064 19.958 1.00 18.04 404 SER A N 1
ATOM 3092 C CA . SER A 1 380 ? 20.955 33.554 19.936 1.00 18.97 404 SER A CA 1
ATOM 3093 C C . SER A 1 380 ? 21.872 32.616 19.151 1.00 20.25 404 SER A C 1
ATOM 3094 O O . SER A 1 380 ? 22.903 33.035 18.621 1.00 20.69 404 SER A O 1
ATOM 3097 N N . GLY A 1 381 ? 21.488 31.347 19.079 1.00 21.37 405 GLY A N 1
ATOM 3098 C CA . GLY A 1 381 ? 22.322 30.311 18.476 1.00 21.64 405 GLY A CA 1
ATOM 3099 C C . GLY A 1 381 ? 21.636 28.970 18.588 1.00 22.27 405 GLY A C 1
ATOM 3100 O O . GLY A 1 381 ? 20.455 28.900 18.943 1.00 22.34 405 GLY A O 1
ATOM 3101 N N . TRP A 1 382 ? 22.375 27.906 18.288 1.00 23.46 406 TRP A N 1
ATOM 3102 C CA . TRP A 1 382 ? 21.868 26.533 18.402 1.00 24.26 406 TRP A CA 1
ATOM 3103 C C . TRP A 1 382 ? 22.576 25.710 19.477 1.00 26.89 406 TRP A C 1
ATOM 3104 O O . TRP A 1 382 ? 22.231 24.538 19.697 1.00 27.97 406 TRP A O 1
ATOM 3115 N N . ASP A 1 383 ? 23.557 26.307 20.146 1.00 28.95 407 ASP A N 1
ATOM 3116 C CA . ASP A 1 383 ? 24.302 25.604 21.194 1.00 30.98 407 ASP A CA 1
ATOM 3117 C C . ASP A 1 383 ? 23.399 25.286 22.384 1.00 31.19 407 ASP A C 1
ATOM 3118 O O . ASP A 1 383 ? 22.252 25.737 22.450 1.00 31.10 407 ASP A O 1
ATOM 3123 N N . LYS A 1 384 ? 23.936 24.516 23.323 1.00 32.26 408 LYS A N 1
ATOM 3124 C CA . LYS A 1 384 ? 23.185 24.037 24.484 1.00 32.94 408 LYS A CA 1
ATOM 3125 C C . LYS A 1 384 ? 22.740 25.140 25.438 1.00 31.10 408 LYS A C 1
ATOM 3126 O O . LYS A 1 384 ? 21.724 24.993 26.115 1.00 31.67 408 LYS A O 1
ATOM 3132 N N . ASN A 1 385 ? 23.498 26.231 25.499 1.00 30.18 409 ASN A N 1
ATOM 3133 C CA . ASN A 1 385 ? 23.165 27.355 26.376 1.00 30.56 409 ASN A CA 1
ATOM 3134 C C . ASN A 1 385 ? 22.629 28.585 25.629 1.00 28.95 409 ASN A C 1
ATOM 3135 O O . ASN A 1 385 ? 22.759 29.727 26.101 1.00 28.02 409 ASN A O 1
ATOM 3140 N N . ALA A 1 386 ? 22.000 28.341 24.478 1.00 26.80 410 ALA A N 1
ATOM 3141 C CA . ALA A 1 386 ? 21.377 29.410 23.698 1.00 24.98 410 ALA A CA 1
ATOM 3142 C C . ALA A 1 386 ? 20.182 29.997 24.433 1.00 23.54 410 ALA A C 1
ATOM 3143 O O . ALA A 1 386 ? 19.566 29.346 25.277 1.00 22.28 410 ALA A O 1
ATOM 3145 N N . THR A 1 387 ? 19.871 31.245 24.118 1.00 23.30 411 THR A N 1
ATOM 3146 C CA . THR A 1 387 ? 18.596 31.830 24.503 1.00 22.57 411 THR A CA 1
ATOM 3147 C C . THR A 1 387 ? 17.676 31.647 23.306 1.00 21.52 411 THR A C 1
ATOM 3148 O O . THR A 1 387 ? 17.998 32.088 22.204 1.00 21.05 411 THR A O 1
ATOM 3152 N N . VAL A 1 388 ? 16.552 30.974 23.524 1.00 20.37 412 VAL A N 1
ATOM 3153 C CA . VAL A 1 388 ? 15.601 30.697 22.461 1.00 20.21 412 VAL A CA 1
ATOM 3154 C C . VAL A 1 388 ? 14.193 31.021 22.937 1.00 19.73 412 VAL A C 1
ATOM 3155 O O . VAL A 1 388 ? 13.773 30.537 23.983 1.00 20.23 412 VAL A O 1
ATOM 3159 N N . MET A 1 389 ? 13.480 31.856 22.182 1.00 19.17 413 MET A N 1
ATOM 3160 C CA . MET A 1 389 ? 12.045 32.059 22.389 1.00 18.95 413 MET A CA 1
ATOM 3161 C C . MET A 1 389 ? 11.282 31.594 21.154 1.00 18.48 413 MET A C 1
ATOM 3162 O O . MET A 1 389 ? 11.611 31.989 20.035 1.00 17.99 413 MET A O 1
ATOM 3167 N N . VAL A 1 390 ? 10.264 30.762 21.366 1.00 18.22 414 VAL A N 1
ATOM 3168 C CA . VAL A 1 390 ? 9.294 30.432 20.317 1.00 17.87 414 VAL A CA 1
ATOM 3169 C C . VAL A 1 390 ? 7.943 31.008 20.706 1.00 17.73 414 VAL A C 1
ATOM 3170 O O . VAL A 1 390 ? 7.453 30.762 21.809 1.00 17.74 414 VAL A O 1
ATOM 3174 N N . LEU A 1 391 ? 7.351 31.778 19.797 1.00 17.78 415 LEU A N 1
ATOM 3175 C CA . LEU A 1 391 ? 6.091 32.471 20.044 1.00 17.72 415 LEU A CA 1
ATOM 3176 C C . LEU A 1 391 ? 5.042 32.071 19.008 1.00 17.93 415 LEU A C 1
ATOM 3177 O O . LEU A 1 391 ? 5.355 31.952 17.817 1.00 17.26 415 LEU A O 1
ATOM 3182 N N . LYS A 1 392 ? 3.801 31.886 19.461 1.00 17.91 416 LYS A N 1
ATOM 3183 C CA . LYS A 1 392 ? 2.690 31.549 18.560 1.00 18.07 416 LYS A CA 1
ATOM 3184 C C . LYS A 1 392 ? 1.751 32.731 18.361 1.00 18.40 416 LYS A C 1
ATOM 3185 O O . LYS A 1 392 ? 1.170 33.235 19.321 1.00 18.29 416 LYS A O 1
ATOM 3191 N N . ALA A 1 393 ? 1.618 33.155 17.102 1.00 18.79 417 ALA A N 1
ATOM 3192 C CA . ALA A 1 393 ? 0.614 34.120 16.674 1.00 18.81 417 ALA A CA 1
ATOM 3193 C C . ALA A 1 393 ? 0.038 33.632 15.330 1.00 19.35 417 ALA A C 1
ATOM 3194 O O . ALA A 1 393 ? 0.445 34.087 14.253 1.00 19.32 417 ALA A O 1
ATOM 3196 N N . SER A 1 394 ? -0.907 32.701 15.422 1.00 18.95 418 SER A N 1
ATOM 3197 C CA . SER A 1 394 ? -1.302 31.848 14.305 1.00 19.27 418 SER A CA 1
ATOM 3198 C C . SER A 1 394 ? -2.648 32.215 13.678 1.00 19.43 418 SER A C 1
ATOM 3199 O O . SER A 1 394 ? -3.390 33.027 14.220 1.00 19.08 418 SER A O 1
ATOM 3202 N N . PRO A 1 395 ? -2.966 31.593 12.529 1.00 20.33 419 PRO A N 1
ATOM 3203 C CA . PRO A 1 395 ? -4.327 31.614 12.015 1.00 20.41 419 PRO A CA 1
ATOM 3204 C C . PRO A 1 395 ? -5.202 30.628 12.792 1.00 21.06 419 PRO A C 1
ATOM 3205 O O . PRO A 1 395 ? -4.742 30.052 13.783 1.00 21.47 419 PRO A O 1
ATOM 3209 N N . PRO A 1 396 ? -6.476 30.466 12.395 1.00 21.96 420 PRO A N 1
ATOM 3210 C CA . PRO A 1 396 ? -7.321 29.499 13.105 1.00 22.85 420 PRO A CA 1
ATOM 3211 C C . PRO A 1 396 ? -6.847 28.056 12.969 1.00 23.49 420 PRO A C 1
ATOM 3212 O O . PRO A 1 396 ? -6.393 27.656 11.900 1.00 22.28 420 PRO A O 1
ATOM 3216 N N . GLY A 1 397 ? -6.948 27.300 14.060 1.00 25.70 421 GLY A N 1
ATOM 3217 C CA . GLY A 1 397 ? -6.744 25.851 14.042 1.00 27.21 421 GLY A CA 1
ATOM 3218 C C . GLY A 1 397 ? -8.053 25.127 14.330 1.00 29.18 421 GLY A C 1
ATOM 3219 O O . GLY A 1 397 ? -9.136 25.671 14.098 1.00 30.05 421 GLY A O 1
ATOM 3220 N N . GLU A 1 398 ? -7.957 23.899 14.840 1.00 30.43 422 GLU A N 1
ATOM 3221 C CA . GLU A 1 398 ? -9.140 23.086 15.149 1.00 31.33 422 GLU A CA 1
ATOM 3222 C C . GLU A 1 398 ? -9.016 22.481 16.559 1.00 29.88 422 GLU A C 1
ATOM 3223 O O . GLU A 1 398 ? -8.667 23.188 17.497 1.00 28.69 422 GLU A O 1
ATOM 3229 N N . PHE A 1 399 ? -9.278 21.183 16.703 1.00 29.22 423 PHE A N 1
ATOM 3230 C CA . PHE A 1 399 ? -9.354 20.538 18.016 1.00 29.09 423 PHE A CA 1
ATOM 3231 C C . PHE A 1 399 ? -8.059 20.686 18.814 1.00 27.87 423 PHE A C 1
ATOM 3232 O O . PHE A 1 399 ? -8.086 20.997 19.999 1.00 26.09 423 PHE A O 1
ATOM 3240 N N . HIS A 1 400 ? -6.930 20.506 18.139 1.00 27.27 424 HIS A N 1
ATOM 3241 C CA . HIS A 1 400 ? -5.624 20.497 18.795 1.00 27.90 424 HIS A CA 1
ATOM 3242 C C . HIS A 1 400 ? -4.992 21.879 19.011 1.00 27.16 424 HIS A C 1
ATOM 3243 O O . HIS A 1 400 ? -3.838 21.962 19.432 1.00 27.90 424 HIS A O 1
ATOM 3250 N N . ALA A 1 401 ? -5.736 22.951 18.733 1.00 26.36 425 ALA A N 1
ATOM 3251 C CA . ALA A 1 401 ? -5.254 24.325 18.930 1.00 25.70 425 ALA A CA 1
ATOM 3252 C C . ALA A 1 401 ? -6.086 25.072 19.976 1.00 25.56 425 ALA A C 1
ATOM 3253 O O . ALA A 1 401 ? -7.250 24.741 20.211 1.00 25.90 425 ALA A O 1
ATOM 3255 N N . GLN A 1 402 ? -5.482 26.089 20.590 1.00 24.95 426 GLN A N 1
ATOM 3256 C CA . GLN A 1 402 ? -6.095 26.837 21.691 1.00 23.91 426 GLN A CA 1
ATOM 3257 C C . GLN A 1 402 ? -6.180 28.334 21.378 1.00 23.54 426 GLN A C 1
ATOM 3258 O O . GLN A 1 402 ? -5.512 28.802 20.456 1.00 23.90 426 GLN A O 1
ATOM 3264 N N . PRO A 1 403 ? -7.007 29.086 22.141 1.00 22.28 427 PRO A N 1
ATOM 3265 C CA . PRO A 1 403 ? -7.063 30.548 22.048 1.00 22.08 427 PRO A CA 1
ATOM 3266 C C . PRO A 1 403 ? -5.918 31.219 22.828 1.00 21.33 427 PRO A C 1
ATOM 3267 O O . PRO A 1 403 ? -6.140 31.830 23.876 1.00 20.68 427 PRO A O 1
ATOM 3271 N N . ASP A 1 404 ? -4.712 31.124 22.278 1.00 21.34 428 ASP A N 1
ATOM 3272 C CA . ASP A 1 404 ? -3.474 31.451 22.998 1.00 21.15 428 ASP A CA 1
ATOM 3273 C C . ASP A 1 404 ? -2.530 32.402 22.245 1.00 21.06 428 ASP A C 1
ATOM 3274 O O . ASP A 1 404 ? -1.354 32.505 22.599 1.00 21.35 428 ASP A O 1
ATOM 3279 N N . ASN A 1 405 ? -3.022 33.086 21.216 1.00 20.35 429 ASN A N 1
ATOM 3280 C CA . ASN A 1 405 ? -2.140 33.924 20.393 1.00 20.24 429 ASN A CA 1
ATOM 3281 C C . ASN A 1 405 ? -1.384 34.976 21.215 1.00 20.07 429 ASN A C 1
ATOM 3282 O O . ASN A 1 405 ? -1.978 35.725 21.993 1.00 19.41 429 ASN A O 1
ATOM 3287 N N . GLY A 1 406 ? -0.063 34.997 21.034 1.00 20.03 430 GLY A N 1
ATOM 3288 C CA . GLY A 1 406 ? 0.839 35.839 21.823 1.00 19.81 430 GLY A CA 1
ATOM 3289 C C . GLY A 1 406 ? 1.762 35.042 22.714 1.00 19.47 430 GLY A C 1
ATOM 3290 O O . GLY A 1 406 ? 2.851 35.501 23.053 1.00 20.27 430 GLY A O 1
ATOM 3291 N N . THR A 1 407 ? 1.341 33.841 23.088 1.00 19.78 431 THR A N 1
ATOM 3292 C CA . THR A 1 407 ? 2.043 33.076 24.107 1.00 19.64 431 THR A CA 1
ATOM 3293 C C . THR A 1 407 ? 3.379 32.568 23.584 1.00 20.20 431 THR A C 1
ATOM 3294 O O . THR A 1 407 ? 3.593 32.459 22.371 1.00 20.25 431 THR A O 1
ATOM 3298 N N . PHE A 1 408 ? 4.282 32.269 24.509 1.00 20.08 432 PHE A N 1
ATOM 3299 C CA . PHE A 1 408 ? 5.620 31.887 24.134 1.00 20.62 432 PHE A CA 1
ATOM 3300 C C . PHE A 1 408 ? 6.293 31.047 25.205 1.00 20.89 432 PHE A C 1
ATOM 3301 O O . PHE A 1 408 ? 5.925 31.114 26.385 1.00 21.07 432 PHE A O 1
ATOM 3309 N N . GLU A 1 409 ? 7.281 30.267 24.773 1.00 21.32 433 GLU A N 1
ATOM 3310 C CA . GLU A 1 409 ? 8.197 29.573 25.671 1.00 21.77 433 GLU A CA 1
ATOM 3311 C C . GLU A 1 409 ? 9.601 30.142 25.508 1.00 22.24 433 GLU A C 1
ATOM 3312 O O . GLU A 1 409 ? 10.106 30.261 24.385 1.00 22.08 433 GLU A O 1
ATOM 3318 N N . LEU A 1 410 ? 10.219 30.493 26.636 1.00 22.50 434 LEU A N 1
ATOM 3319 C CA . LEU A 1 410 ? 11.520 31.151 26.659 1.00 22.47 434 LEU A CA 1
ATOM 3320 C C . LEU A 1 410 ? 12.532 30.265 27.381 1.00 22.82 434 LEU A C 1
ATOM 3321 O O . LEU A 1 410 ? 12.436 30.052 28.595 1.00 23.06 434 LEU A O 1
ATOM 3326 N N . PHE A 1 411 ? 13.501 29.770 26.620 1.00 22.90 435 PHE A N 1
ATOM 3327 C CA . PHE A 1 411 ? 14.483 28.806 27.092 1.00 23.13 435 PHE A CA 1
ATOM 3328 C C . PHE A 1 411 ? 15.821 29.516 27.193 1.00 23.49 435 PHE A C 1
ATOM 3329 O O . PHE A 1 411 ? 16.286 30.101 26.210 1.00 23.24 435 PHE A O 1
ATOM 3337 N N . ILE A 1 412 ? 16.431 29.482 28.377 1.00 23.24 436 ILE A N 1
ATOM 3338 C CA . ILE A 1 412 ? 17.682 30.194 28.625 1.00 23.63 436 ILE A CA 1
ATOM 3339 C C . ILE A 1 412 ? 18.653 29.307 29.403 1.00 23.99 436 ILE A C 1
ATOM 3340 O O . ILE A 1 412 ? 18.323 28.813 30.488 1.00 23.53 436 ILE A O 1
ATOM 3345 N N . LYS A 1 413 ? 19.841 29.115 28.835 1.00 23.89 437 LYS A N 1
ATOM 3346 C CA . LYS A 1 413 ? 20.933 28.362 29.465 1.00 24.57 437 LYS A CA 1
ATOM 3347 C C . LYS A 1 413 ? 20.463 27.085 30.138 1.00 24.05 437 LYS A C 1
ATOM 3348 O O . LYS A 1 413 ? 20.688 26.873 31.334 1.00 23.69 437 LYS A O 1
ATOM 3354 N N . GLY A 1 414 ? 19.789 26.249 29.352 1.00 23.31 438 GLY A N 1
ATOM 3355 C CA . GLY A 1 414 ? 19.366 24.930 29.790 1.00 22.94 438 GLY A CA 1
ATOM 3356 C C . GLY A 1 414 ? 18.028 24.860 30.499 1.00 22.88 438 GLY A C 1
ATOM 3357 O O . GLY A 1 414 ? 17.586 23.774 30.838 1.00 21.97 438 GLY A O 1
ATOM 3358 N N . ARG A 1 415 ? 17.369 25.999 30.711 1.00 23.58 439 ARG A N 1
ATOM 3359 C CA . ARG A 1 415 ? 16.124 26.030 31.485 1.00 23.53 439 ARG A CA 1
ATOM 3360 C C . ARG A 1 415 ? 14.976 26.688 30.708 1.00 23.73 439 ARG A C 1
ATOM 3361 O O . ARG A 1 415 ? 15.122 27.785 30.168 1.00 22.63 439 ARG A O 1
ATOM 3369 N N . ASN A 1 416 ? 13.827 26.016 30.672 1.00 23.61 440 ASN A N 1
ATOM 3370 C CA . ASN A 1 416 ? 12.612 26.601 30.110 1.00 23.26 440 ASN A CA 1
ATOM 3371 C C . ASN A 1 416 ? 11.915 27.410 31.191 1.00 22.47 440 ASN A C 1
ATOM 3372 O O . ASN A 1 416 ? 11.290 26.851 32.098 1.00 22.11 440 ASN A O 1
ATOM 3377 N N . PHE A 1 417 ? 12.032 28.730 31.098 1.00 22.29 441 PHE A N 1
ATOM 3378 C CA . PHE A 1 417 ? 11.493 29.612 32.127 1.00 22.27 441 PHE A CA 1
ATOM 3379 C C . PHE A 1 417 ? 9.974 29.784 32.063 1.00 22.25 441 PHE A C 1
ATOM 3380 O O . PHE A 1 417 ? 9.357 30.097 33.076 1.00 22.30 441 PHE A O 1
ATOM 3388 N N . THR A 1 418 ? 9.368 29.589 30.891 1.00 22.35 442 THR A N 1
ATOM 3389 C CA . THR A 1 418 ? 7.946 29.917 30.700 1.00 21.98 442 THR A CA 1
ATOM 3390 C C . THR A 1 418 ? 7.215 28.822 29.923 1.00 22.50 442 THR A C 1
ATOM 3391 O O . THR A 1 418 ? 6.642 29.077 28.866 1.00 22.93 442 THR A O 1
ATOM 3395 N N . PRO A 1 419 ? 7.220 27.592 30.455 1.00 22.76 443 PRO A N 1
ATOM 3396 C CA . PRO A 1 419 ? 6.552 26.528 29.728 1.00 22.84 443 PRO A CA 1
ATOM 3397 C C . PRO A 1 419 ? 5.060 26.797 29.623 1.00 22.77 443 PRO A C 1
ATOM 3398 O O . PRO A 1 419 ? 4.437 27.256 30.588 1.00 21.89 443 PRO A O 1
ATOM 3402 N N . ASP A 1 420 ? 4.508 26.523 28.446 1.00 22.27 444 ASP A N 1
ATOM 3403 C CA . ASP A 1 420 ? 3.072 26.589 28.226 1.00 22.27 444 ASP A CA 1
ATOM 3404 C C . ASP A 1 420 ? 2.368 25.629 29.196 1.00 22.68 444 ASP A C 1
ATOM 3405 O O . ASP A 1 420 ? 2.915 24.575 29.540 1.00 22.53 444 ASP A O 1
ATOM 3410 N N . ALA A 1 421 ? 1.162 25.987 29.631 1.00 23.00 445 ALA A N 1
ATOM 3411 C CA . ALA A 1 421 ? 0.421 25.162 30.586 1.00 23.79 445 ALA A CA 1
ATOM 3412 C C . ALA A 1 421 ? 0.124 23.755 30.049 1.00 24.07 445 ALA A C 1
ATOM 3413 O O . ALA A 1 421 ? -0.040 22.823 30.828 1.00 24.65 445 ALA A O 1
ATOM 3415 N N . GLY A 1 422 ? 0.059 23.598 28.727 1.00 25.29 446 GLY A N 1
ATOM 3416 C CA . GLY A 1 422 ? -0.092 22.273 28.117 1.00 26.19 446 GLY A CA 1
ATOM 3417 C C . GLY A 1 422 ? -1.528 21.781 28.016 1.00 28.47 446 GLY A C 1
ATOM 3418 O O . GLY A 1 422 ? -2.472 22.565 28.108 1.00 29.01 446 GLY A O 1
ATOM 3419 N N . VAL A 1 423 ? -1.698 20.496 27.790 1.00 30.14 447 VAL A N 1
ATOM 3420 C CA . VAL A 1 423 ? -2.993 19.905 27.534 1.00 32.11 447 VAL A CA 1
ATOM 3421 C C . VAL A 1 423 ? -3.661 19.292 28.728 1.00 32.93 447 VAL A C 1
ATOM 3422 O O . VAL A 1 423 ? -4.814 19.510 28.942 1.00 33.69 447 VAL A O 1
ATOM 3426 N N . PHE A 1 424 ? -2.898 18.503 29.466 1.00 33.97 448 PHE A N 1
ATOM 3427 C CA . PHE A 1 424 ? -3.353 17.793 30.637 1.00 36.48 448 PHE A CA 1
ATOM 3428 C C . PHE A 1 424 ? -4.224 16.600 30.333 1.00 39.65 448 PHE A C 1
ATOM 3429 O O . PHE A 1 424 ? -3.987 15.542 30.822 1.00 39.52 448 PHE A O 1
ATOM 3437 N N . VAL A 1 425 ? -5.270 16.803 29.558 1.00 43.88 449 VAL A N 1
ATOM 3438 C CA . VAL A 1 425 ? -6.250 15.789 29.357 1.00 47.09 449 VAL A CA 1
ATOM 3439 C C . VAL A 1 425 ? -6.883 15.810 27.961 1.00 50.97 449 VAL A C 1
ATOM 3440 O O . VAL A 1 425 ? -7.066 16.848 27.412 1.00 47.91 449 VAL A O 1
ATOM 3444 N N . TYR A 1 426 ? -7.216 14.646 27.411 1.00 58.82 450 TYR A N 1
ATOM 3445 C CA . TYR A 1 426 ? -8.025 14.532 26.188 1.00 65.65 450 TYR A CA 1
ATOM 3446 C C . TYR A 1 426 ? -9.492 14.804 26.511 1.00 68.03 450 TYR A C 1
ATOM 3447 O O . TYR A 1 426 ? -9.865 14.910 27.676 1.00 68.29 450 TYR A O 1
ATOM 3456 N N . SER A 1 427 ? -10.334 14.885 25.483 1.00 70.72 451 SER A N 1
ATOM 3457 C CA . SER A 1 427 ? -11.779 14.996 25.695 1.00 72.78 451 SER A CA 1
ATOM 3458 C C . SER A 1 427 ? -12.336 13.710 26.321 1.00 73.55 451 SER A C 1
ATOM 3459 O O . SER A 1 427 ? -11.840 12.616 26.049 1.00 72.92 451 SER A O 1
ATOM 3462 N N . GLY A 1 428 ? -13.357 13.850 27.164 1.00 74.28 452 GLY A N 1
ATOM 3463 C CA . GLY A 1 428 ? -13.988 12.695 27.806 1.00 74.04 452 GLY A CA 1
ATOM 3464 C C . GLY A 1 428 ? -15.229 13.052 28.610 1.00 74.08 452 GLY A C 1
ATOM 3465 O O . GLY A 1 428 ? -16.152 13.688 28.095 1.00 73.92 452 GLY A O 1
ATOM 3466 N N . ASP A 1 429 ? -15.243 12.643 29.878 1.00 73.61 453 ASP A N 1
ATOM 3467 C CA . ASP A 1 429 ? -16.378 12.874 30.776 1.00 73.02 453 ASP A CA 1
ATOM 3468 C C . ASP A 1 429 ? -16.529 14.366 31.086 1.00 71.43 453 ASP A C 1
ATOM 3469 O O . ASP A 1 429 ? -15.553 15.113 31.025 1.00 71.62 453 ASP A O 1
ATOM 3474 N N . GLU A 1 430 ? -17.746 14.797 31.420 1.00 69.12 454 GLU A N 1
ATOM 3475 C CA . GLU A 1 430 ? -18.014 16.209 31.734 1.00 68.29 454 GLU A CA 1
ATOM 3476 C C . GLU A 1 430 ? -17.048 16.762 32.787 1.00 64.56 454 GLU A C 1
ATOM 3477 O O . GLU A 1 430 ? -16.604 17.907 32.683 1.00 61.96 454 GLU A O 1
ATOM 3483 N N . ALA A 1 431 ? -16.730 15.947 33.791 1.00 61.77 455 ALA A N 1
ATOM 3484 C CA . ALA A 1 431 ? -15.743 16.309 34.813 1.00 61.04 455 ALA A CA 1
ATOM 3485 C C . ALA A 1 431 ? -14.338 16.447 34.216 1.00 59.12 455 ALA A C 1
ATOM 3486 O O . ALA A 1 431 ? -13.567 17.326 34.603 1.00 57.26 455 ALA A O 1
ATOM 3488 N N . ILE A 1 432 ? -14.017 15.564 33.277 1.00 56.57 456 ILE A N 1
ATOM 3489 C CA . ILE A 1 432 ? -12.736 15.595 32.582 1.00 56.10 456 ILE A CA 1
ATOM 3490 C C . ILE A 1 432 ? -12.695 16.770 31.588 1.00 55.08 456 ILE A C 1
ATOM 3491 O O . ILE A 1 432 ? -11.625 17.312 31.305 1.00 54.95 456 ILE A O 1
ATOM 3496 N N . MET A 1 433 ? -13.861 17.175 31.084 1.00 53.47 457 MET A N 1
ATOM 3497 C CA . MET A 1 433 ? -13.960 18.295 30.139 1.00 52.99 457 MET A CA 1
ATOM 3498 C C . MET A 1 433 ? -13.727 19.662 30.775 1.00 51.06 457 MET A C 1
ATOM 3499 O O . MET A 1 433 ? -13.162 20.549 30.135 1.00 49.72 457 MET A O 1
ATOM 3504 N N . LYS A 1 434 ? -14.176 19.846 32.014 1.00 50.00 458 LYS A N 1
ATOM 3505 C CA . LYS A 1 434 ? -13.945 21.109 32.714 1.00 49.17 458 LYS A CA 1
ATOM 3506 C C . LYS A 1 434 ? -12.441 21.331 32.917 1.00 45.79 458 LYS A C 1
ATOM 3507 O O . LYS A 1 434 ? -11.963 22.463 32.853 1.00 43.24 458 LYS A O 1
ATOM 3513 N N . LEU A 1 435 ? -11.710 20.239 33.147 1.00 43.22 459 LEU A N 1
ATOM 3514 C CA . LEU A 1 435 ? -10.256 20.288 33.324 1.00 42.23 459 LEU A CA 1
ATOM 3515 C C . LEU A 1 435 ? -9.551 20.622 32.011 1.00 39.44 459 LEU A C 1
ATOM 3516 O O . LEU A 1 435 ? -8.632 21.438 31.990 1.00 37.61 459 LEU A O 1
ATOM 3521 N N . ARG A 1 436 ? -9.992 19.995 30.920 1.00 37.08 460 ARG A N 1
ATOM 3522 C CA . ARG A 1 436 ? -9.451 20.283 29.596 1.00 35.98 460 ARG A CA 1
ATOM 3523 C C . ARG A 1 436 ? -9.629 21.757 29.252 1.00 34.45 460 ARG A C 1
ATOM 3524 O O . ARG A 1 436 ? -8.707 22.395 28.761 1.00 32.94 460 ARG A O 1
ATOM 3532 N N . ASN A 1 437 ? -10.820 22.284 29.519 1.00 33.61 461 ASN A N 1
ATOM 3533 C CA . ASN A 1 437 ? -11.136 23.679 29.227 1.00 33.03 461 ASN A CA 1
ATOM 3534 C C . ASN A 1 437 ? -10.385 24.670 30.105 1.00 30.56 461 ASN A C 1
ATOM 3535 O O . ASN A 1 437 ? -10.069 25.763 29.652 1.00 29.04 461 ASN A O 1
ATOM 3540 N N . TRP A 1 438 ? -10.087 24.292 31.347 1.00 28.78 462 TRP A N 1
ATOM 3541 C CA . TRP A 1 438 ? -9.225 25.123 32.193 1.00 28.30 462 TRP A CA 1
ATOM 3542 C C . TRP A 1 438 ? -7.877 25.387 31.503 1.00 27.64 462 TRP A C 1
ATOM 3543 O O . TRP A 1 438 ? -7.351 26.506 31.548 1.00 26.55 462 TRP A O 1
ATOM 3554 N N . TYR A 1 439 ? -7.332 24.354 30.863 1.00 26.71 463 TYR A N 1
ATOM 3555 C CA . TYR A 1 439 ? -6.036 24.461 30.204 1.00 27.09 463 TYR A CA 1
ATOM 3556 C C . TYR A 1 439 ? -6.118 25.201 28.863 1.00 26.99 463 TYR A C 1
ATOM 3557 O O . TYR A 1 439 ? -5.090 25.601 28.317 1.00 25.91 463 TYR A O 1
ATOM 3566 N N . ARG A 1 440 ? -7.336 25.400 28.358 1.00 26.05 464 ARG A N 1
ATOM 3567 C CA . ARG A 1 440 ? -7.550 26.122 27.110 1.00 26.47 464 ARG A CA 1
ATOM 3568 C C . ARG A 1 440 ? -7.829 27.612 27.322 1.00 26.14 464 ARG A C 1
ATOM 3569 O O . ARG A 1 440 ? -8.032 28.335 26.359 1.00 27.93 464 ARG A O 1
ATOM 3577 N N . GLN A 1 441 ? -7.830 28.071 28.571 1.00 25.29 465 GLN A N 1
ATOM 3578 C CA . GLN A 1 441 ? -8.056 29.483 28.869 1.00 24.89 465 GLN A CA 1
ATOM 3579 C C . GLN A 1 441 ? -6.912 30.371 28.367 1.00 24.15 465 GLN A C 1
ATOM 3580 O O . GLN A 1 441 ? -5.738 30.041 28.554 1.00 22.54 465 GLN A O 1
ATOM 3586 N N . THR A 1 442 ? -7.273 31.511 27.775 1.00 23.71 466 THR A N 1
ATOM 3587 C CA . THR A 1 442 ? -6.313 32.536 27.368 1.00 23.71 466 THR A CA 1
ATOM 3588 C C . THR A 1 442 ? -5.535 33.090 28.563 1.00 24.16 466 THR A C 1
ATOM 3589 O O . THR A 1 442 ? -4.320 33.291 28.476 1.00 24.69 466 THR A O 1
ATOM 3593 N N . ARG A 1 443 ? -6.233 33.314 29.675 1.00 23.96 467 ARG A N 1
ATOM 3594 C CA . ARG A 1 443 ? -5.652 33.980 30.844 1.00 24.87 467 ARG A CA 1
ATOM 3595 C C . ARG A 1 443 ? -4.467 33.249 31.486 1.00 23.91 467 ARG A C 1
ATOM 3596 O O . ARG A 1 443 ? -3.681 33.868 32.191 1.00 24.29 467 ARG A O 1
ATOM 3604 N N . ILE A 1 444 ? -4.358 31.942 31.260 1.00 23.74 468 ILE A N 1
ATOM 3605 C CA . ILE A 1 444 ? -3.213 31.161 31.741 1.00 23.71 468 ILE A CA 1
ATOM 3606 C C . ILE A 1 444 ? -2.062 31.087 30.717 1.00 23.76 468 ILE A C 1
ATOM 3607 O O . ILE A 1 444 ? -1.108 30.327 30.906 1.00 22.90 468 ILE A O 1
ATOM 3612 N N . HIS A 1 445 ? -2.165 31.863 29.637 1.00 23.36 469 HIS A N 1
ATOM 3613 C CA . HIS A 1 445 ? -1.102 31.950 28.641 1.00 23.63 469 HIS A CA 1
ATOM 3614 C C . HIS A 1 445 ? -0.457 33.322 28.705 1.00 23.51 469 HIS A C 1
ATOM 3615 O O . HIS A 1 445 ? -0.993 34.235 29.338 1.00 23.33 469 HIS A O 1
ATOM 3622 N N . SER A 1 446 ? 0.699 33.452 28.058 1.00 23.14 470 SER A N 1
ATOM 3623 C CA . SER A 1 446 ? 1.486 34.682 28.089 1.00 22.92 470 SER A CA 1
ATOM 3624 C C . SER A 1 446 ? 1.045 35.667 27.001 1.00 22.69 470 SER A C 1
ATOM 3625 O O . SER A 1 446 ? 1.741 35.868 25.995 1.00 21.69 470 SER A O 1
ATOM 3628 N N . THR A 1 447 ? -0.117 36.280 27.222 1.00 22.43 471 THR A N 1
ATOM 3629 C CA . THR A 1 447 ? -0.710 37.216 26.270 1.00 22.52 471 THR A CA 1
ATOM 3630 C C . THR A 1 447 ? -1.713 38.147 26.967 1.00 22.49 471 THR A C 1
ATOM 3631 O O . THR A 1 447 ? -1.819 38.158 28.201 1.00 23.20 471 THR A O 1
ATOM 3635 N N . LEU A 1 448 ? -2.439 38.925 26.172 1.00 22.19 472 LEU A N 1
ATOM 3636 C CA . LEU A 1 448 ? -3.324 39.970 26.687 1.00 22.08 472 LEU A CA 1
ATOM 3637 C C . LEU A 1 448 ? -4.771 39.491 26.727 1.00 22.13 472 LEU A C 1
ATOM 3638 O O . LEU A 1 448 ? -5.230 38.832 25.794 1.00 21.12 472 LEU A O 1
ATOM 3643 N N . THR A 1 449 ? -5.478 39.828 27.808 1.00 22.46 473 THR A N 1
ATOM 3644 C CA . THR A 1 449 ? -6.913 39.577 27.913 1.00 22.57 473 THR A CA 1
ATOM 3645 C C . THR A 1 449 ? -7.684 40.844 28.247 1.00 23.23 473 THR A C 1
ATOM 3646 O O . THR A 1 449 ? -7.115 41.824 28.734 1.00 22.93 473 THR A O 1
ATOM 3650 N N . LEU A 1 450 ? -8.982 40.799 27.953 1.00 24.21 474 LEU A N 1
ATOM 3651 C CA . LEU A 1 450 ? -9.960 41.802 28.379 1.00 24.43 474 LEU A CA 1
ATOM 3652 C C . LEU A 1 450 ? -10.890 41.126 29.388 1.00 24.33 474 LEU A C 1
ATOM 3653 O O . LEU A 1 450 ? -11.506 40.108 29.077 1.00 23.08 474 LEU A O 1
ATOM 3658 N N . ASP A 1 451 ? -10.971 41.682 30.596 1.00 24.64 475 ASP A N 1
ATOM 3659 C CA . ASP A 1 451 ? -11.741 41.075 31.688 1.00 25.41 475 ASP A CA 1
ATOM 3660 C C . ASP A 1 451 ? -11.468 39.576 31.835 1.00 25.01 475 ASP A C 1
ATOM 3661 O O . ASP A 1 451 ? -12.387 38.789 32.095 1.00 23.82 475 ASP A O 1
ATOM 3666 N N . ASN A 1 452 ? -10.203 39.187 31.649 1.00 25.09 476 ASN A N 1
ATOM 3667 C CA . ASN A 1 452 ? -9.771 37.785 31.756 1.00 24.64 476 ASN A CA 1
ATOM 3668 C C . ASN A 1 452 ? -10.509 36.779 30.862 1.00 24.38 476 ASN A C 1
ATOM 3669 O O . ASN A 1 452 ? -10.409 35.571 31.080 1.00 23.66 476 ASN A O 1
ATOM 3674 N N . GLN A 1 453 ? -11.221 37.266 29.847 1.00 24.57 477 GLN A N 1
ATOM 3675 C CA . GLN A 1 453 ? -11.999 36.395 28.960 1.00 24.87 477 GLN A CA 1
ATOM 3676 C C . GLN A 1 453 ? -11.107 35.795 27.889 1.00 24.53 477 GLN A C 1
ATOM 3677 O O . GLN A 1 453 ? -10.086 36.383 27.519 1.00 24.58 477 GLN A O 1
ATOM 3683 N N . ASN A 1 454 ? -11.499 34.625 27.395 1.00 23.52 478 ASN A N 1
ATOM 3684 C CA . ASN A 1 454 ? -10.834 34.019 26.248 1.00 23.63 478 ASN A CA 1
ATOM 3685 C C . ASN A 1 454 ? -10.985 34.886 25.012 1.00 23.76 478 ASN A C 1
ATOM 3686 O O . ASN A 1 454 ? -12.043 35.467 24.787 1.00 22.70 478 ASN A O 1
ATOM 3691 N N . MET A 1 455 ? -9.919 34.996 24.224 1.00 23.84 479 MET A N 1
ATOM 3692 C CA . MET A 1 455 ? -10.027 35.619 22.912 1.00 23.81 479 MET A CA 1
ATOM 3693 C C . MET A 1 455 ? -10.940 34.734 22.055 1.00 24.84 479 MET A C 1
ATOM 3694 O O . MET A 1 455 ? -11.004 33.520 22.250 1.00 25.10 479 MET A O 1
ATOM 3699 N N . VAL A 1 456 ? -11.654 35.345 21.119 1.00 25.70 480 VAL A N 1
ATOM 3700 C CA . VAL A 1 456 ? -12.688 34.634 20.368 1.00 25.83 480 VAL A CA 1
ATOM 3701 C C . VAL A 1 456 ? -12.101 33.840 19.199 1.00 26.00 480 VAL A C 1
ATOM 3702 O O . VAL A 1 456 ? -12.754 32.942 18.658 1.00 25.20 480 VAL A O 1
ATOM 3706 N N . ILE A 1 457 ? -10.867 34.169 18.813 1.00 25.71 481 ILE A N 1
ATOM 3707 C CA . ILE A 1 457 ? -10.219 33.499 17.691 1.00 24.72 481 ILE A CA 1
ATOM 3708 C C . ILE A 1 457 ? -8.712 33.745 17.696 1.00 23.75 481 ILE A C 1
ATOM 3709 O O . ILE A 1 457 ? -8.241 34.719 18.271 1.00 23.24 481 ILE A O 1
ATOM 3714 N N . THR A 1 458 ? -7.965 32.850 17.057 1.00 22.76 482 THR A N 1
ATOM 3715 C CA . THR A 1 458 ? -6.580 33.120 16.704 1.00 22.28 482 THR A CA 1
ATOM 3716 C C . THR A 1 458 ? -6.543 33.393 15.207 1.00 22.48 482 THR A C 1
ATOM 3717 O O . THR A 1 458 ? -6.717 32.490 14.407 1.00 22.03 482 THR A O 1
ATOM 3721 N N . LYS A 1 459 ? -6.371 34.658 14.836 1.00 22.70 483 LYS A N 1
ATOM 3722 C CA . LYS A 1 459 ? -6.301 35.041 13.429 1.00 23.16 483 LYS A CA 1
ATOM 3723 C C . LYS A 1 459 ? -5.359 36.222 13.273 1.00 22.36 483 LYS A C 1
ATOM 3724 O O . LYS A 1 459 ? -5.774 37.341 12.975 1.00 20.70 483 LYS A O 1
ATOM 3730 N N . ALA A 1 460 ? -4.080 35.946 13.499 1.00 22.25 484 ALA A N 1
ATOM 3731 C CA . ALA A 1 460 ? -3.057 36.977 13.512 1.00 22.47 484 ALA A CA 1
ATOM 3732 C C . ALA A 1 460 ? -2.761 37.482 12.110 1.00 22.61 484 ALA A C 1
ATOM 3733 O O . ALA A 1 460 ? -2.756 36.716 11.150 1.00 22.13 484 ALA A O 1
ATOM 3735 N N . ARG A 1 461 ? -2.537 38.784 12.004 1.00 23.86 485 ARG A N 1
ATOM 3736 C CA . ARG A 1 461 ? -1.987 39.378 10.802 1.00 25.51 485 ARG A CA 1
ATOM 3737 C C . ARG A 1 461 ? -0.598 39.880 11.157 1.00 24.25 485 ARG A C 1
ATOM 3738 O O . ARG A 1 461 ? -0.429 40.668 12.087 1.00 23.19 485 ARG A O 1
ATOM 3746 N N . GLN A 1 462 ? 0.396 39.407 10.421 1.00 23.98 486 GLN A N 1
ATOM 3747 C CA . GLN A 1 462 ? 1.762 39.860 10.610 1.00 23.14 486 GLN A CA 1
ATOM 3748 C C . GLN A 1 462 ? 1.903 41.272 10.052 1.00 22.62 486 GLN A C 1
ATOM 3749 O O . GLN A 1 462 ? 1.682 41.483 8.865 1.00 21.30 486 GLN A O 1
ATOM 3755 N N . ASN A 1 463 ? 2.270 42.224 10.913 1.00 22.57 487 ASN A N 1
ATOM 3756 C CA . ASN A 1 463 ? 2.516 43.609 10.493 1.00 23.08 487 ASN A CA 1
ATOM 3757 C C . ASN A 1 463 ? 3.989 43.810 10.140 1.00 23.14 487 ASN A C 1
ATOM 3758 O O . ASN A 1 463 ? 4.321 44.582 9.245 1.00 23.87 487 ASN A O 1
ATOM 3763 N N . LYS A 1 464 ? 4.874 43.118 10.853 1.00 23.12 488 LYS A N 1
ATOM 3764 C CA . LYS A 1 464 ? 6.312 43.236 10.613 1.00 22.55 488 LYS A CA 1
ATOM 3765 C C . LYS A 1 464 ? 7.084 42.022 11.102 1.00 21.85 488 LYS A C 1
ATOM 3766 O O . LYS A 1 464 ? 6.828 41.511 12.195 1.00 21.65 488 LYS A O 1
ATOM 3772 N N . TRP A 1 465 ? 8.045 41.586 10.293 1.00 21.18 489 TRP A N 1
ATOM 3773 C CA . TRP A 1 465 ? 9.034 40.603 10.725 1.00 21.37 489 TRP A CA 1
ATOM 3774 C C . TRP A 1 465 ? 10.395 40.915 10.124 1.00 21.91 489 TRP A C 1
ATOM 3775 O O . TRP A 1 465 ? 10.558 40.874 8.913 1.00 21.33 489 TRP A O 1
ATOM 3786 N N . GLU A 1 466 ? 11.365 41.222 10.981 1.00 23.06 490 GLU A N 1
ATOM 3787 C CA . GLU A 1 466 ? 12.731 41.519 10.545 1.00 24.99 490 GLU A CA 1
ATOM 3788 C C . GLU A 1 466 ? 13.724 40.844 11.454 1.00 24.68 490 GLU A C 1
ATOM 3789 O O . GLU A 1 466 ? 13.591 40.923 12.679 1.00 24.79 490 GLU A O 1
ATOM 3795 N N . THR A 1 467 ? 14.721 40.192 10.859 1.00 24.18 491 THR A N 1
ATOM 3796 C CA . THR A 1 467 ? 15.805 39.606 11.627 1.00 24.36 491 THR A CA 1
ATOM 3797 C C . THR A 1 467 ? 17.071 40.437 11.492 1.00 24.97 491 THR A C 1
ATOM 3798 O O . THR A 1 467 ? 17.210 41.238 10.568 1.00 24.62 491 THR A O 1
ATOM 3802 N N . GLY A 1 468 ? 17.988 40.233 12.429 1.00 25.06 492 GLY A N 1
ATOM 3803 C CA . GLY A 1 468 ? 19.263 40.929 12.439 1.00 25.72 492 GLY A CA 1
ATOM 3804 C C . GLY A 1 468 ? 20.140 40.414 13.566 1.00 25.81 492 GLY A C 1
ATOM 3805 O O . GLY A 1 468 ? 19.645 39.858 14.546 1.00 25.09 492 GLY A O 1
ATOM 3806 N N . ASN A 1 469 ? 21.445 40.596 13.414 1.00 26.28 493 ASN A N 1
ATOM 3807 C CA . ASN A 1 469 ? 22.423 40.152 14.401 1.00 27.92 493 ASN A CA 1
ATOM 3808 C C . ASN A 1 469 ? 22.139 40.737 15.790 1.00 26.97 493 ASN A C 1
ATOM 3809 O O . ASN A 1 469 ? 22.219 40.035 16.794 1.00 25.45 493 ASN A O 1
ATOM 3814 N N . ASN A 1 470 ? 21.780 42.018 15.812 1.00 26.28 494 ASN A N 1
ATOM 3815 C CA . ASN A 1 470 ? 21.616 42.805 17.031 1.00 27.67 494 ASN A CA 1
ATOM 3816 C C . ASN A 1 470 ? 20.142 43.015 17.425 1.00 26.51 494 ASN A C 1
ATOM 3817 O O . ASN A 1 470 ? 19.846 43.513 18.521 1.00 25.33 494 ASN A O 1
ATOM 3822 N N . LEU A 1 471 ? 19.224 42.651 16.531 1.00 24.63 495 LEU A N 1
ATOM 3823 C CA . LEU A 1 471 ? 17.820 43.023 16.689 1.00 23.70 495 LEU A CA 1
ATOM 3824 C C . LEU A 1 471 ? 16.903 42.237 15.763 1.00 22.41 495 LEU A C 1
ATOM 3825 O O . LEU A 1 471 ? 16.998 42.370 14.547 1.00 22.27 495 LEU A O 1
ATOM 3830 N N . ASP A 1 472 ? 16.020 41.432 16.351 1.00 21.49 496 ASP A N 1
ATOM 3831 C CA . ASP A 1 472 ? 14.878 40.847 15.646 1.00 20.70 496 ASP A CA 1
ATOM 3832 C C . ASP A 1 472 ? 13.603 41.549 16.111 1.00 20.35 496 ASP A C 1
ATOM 3833 O O . ASP A 1 472 ? 13.463 41.864 17.307 1.00 20.10 496 ASP A O 1
ATOM 3838 N N . VAL A 1 473 ? 12.672 41.763 15.180 1.00 19.38 497 VAL A N 1
ATOM 3839 C CA . VAL A 1 473 ? 11.429 42.490 15.457 1.00 19.46 497 VAL A CA 1
ATOM 3840 C C . VAL A 1 473 ? 10.212 41.768 14.883 1.00 18.84 497 VAL A C 1
ATOM 3841 O O . VAL A 1 473 ? 10.163 41.480 13.690 1.00 17.99 497 VAL A O 1
ATOM 3845 N N . LEU A 1 474 ? 9.232 41.503 15.746 1.00 18.21 498 LEU A N 1
ATOM 3846 C CA . LEU A 1 474 ? 7.933 40.996 15.343 1.00 17.63 498 LEU A CA 1
ATOM 3847 C C . LEU A 1 474 ? 6.869 41.981 15.772 1.00 17.76 498 LEU A C 1
ATOM 3848 O O . LEU A 1 474 ? 6.892 42.451 16.901 1.00 18.11 498 LEU A O 1
ATOM 3853 N N . THR A 1 475 ? 5.947 42.297 14.867 1.00 17.53 499 THR A N 1
ATOM 3854 C CA . THR A 1 475 ? 4.707 42.967 15.223 1.00 17.71 499 THR A CA 1
ATOM 3855 C C . THR A 1 475 ? 3.566 42.232 14.527 1.00 17.88 499 THR A C 1
ATOM 3856 O O . THR A 1 475 ? 3.609 42.014 13.313 1.00 17.65 499 THR A O 1
ATOM 3860 N N . TYR A 1 476 ? 2.562 41.821 15.295 1.00 17.56 500 TYR A N 1
ATOM 3861 C CA . TYR A 1 476 ? 1.359 41.241 14.715 1.00 17.42 500 TYR A CA 1
ATOM 3862 C C . TYR A 1 476 ? 0.151 41.829 15.435 1.00 17.81 500 TYR A C 1
ATOM 3863 O O . TYR A 1 476 ? 0.275 42.356 16.547 1.00 17.86 500 TYR A O 1
ATOM 3872 N N . THR A 1 477 ? -1.010 41.719 14.797 1.00 17.91 501 THR A N 1
ATOM 3873 C CA . THR A 1 477 ? -2.278 42.138 15.379 1.00 18.33 501 THR A CA 1
ATOM 3874 C C . THR A 1 477 ? -3.241 40.953 15.358 1.00 18.76 501 THR A C 1
ATOM 3875 O O . THR A 1 477 ? -3.413 40.308 14.320 1.00 19.35 501 THR A O 1
ATOM 3879 N N . ASN A 1 478 ? -3.837 40.655 16.511 1.00 18.67 502 ASN A N 1
ATOM 3880 C CA . ASN A 1 478 ? -4.888 39.649 16.613 1.00 19.06 502 ASN A CA 1
ATOM 3881 C C . ASN A 1 478 ? -6.217 40.313 16.957 1.00 19.78 502 ASN A C 1
ATOM 3882 O O . ASN A 1 478 ? -6.255 41.199 17.815 1.00 19.77 502 ASN A O 1
ATOM 3887 N N . PRO A 1 479 ? -7.312 39.899 16.288 1.00 20.51 503 PRO A N 1
ATOM 3888 C CA . PRO A 1 479 ? -8.636 40.429 16.635 1.00 20.68 503 PRO A CA 1
ATOM 3889 C C . PRO A 1 479 ? -9.219 39.677 17.818 1.00 20.81 503 PRO A C 1
ATOM 3890 O O . PRO A 1 479 ? -10.175 38.920 17.666 1.00 21.12 503 PRO A O 1
ATOM 3894 N N . SER A 1 480 ? -8.635 39.882 18.994 1.00 21.08 504 SER A N 1
ATOM 3895 C CA . SER A 1 480 ? -8.897 39.012 20.139 1.00 20.85 504 SER A CA 1
ATOM 3896 C C . SER A 1 480 ? -10.336 39.104 20.623 1.00 21.18 504 SER A C 1
ATOM 3897 O O . SER A 1 480 ? -10.928 38.100 21.035 1.00 20.39 504 SER A O 1
ATOM 3900 N N . TYR A 1 481 ? -10.898 40.304 20.560 1.00 21.69 505 TYR A N 1
ATOM 3901 C CA . TYR A 1 481 ? -12.298 40.522 20.900 1.00 22.91 505 TYR A CA 1
ATOM 3902 C C . TYR A 1 481 ? -12.969 41.347 19.822 1.00 23.24 505 TYR A C 1
ATOM 3903 O O . TYR A 1 481 ? -12.302 42.115 19.128 1.00 22.03 505 TYR A O 1
ATOM 3912 N N . PRO A 1 482 ? -14.303 41.219 19.690 1.00 24.93 506 PRO A N 1
ATOM 3913 C CA . PRO A 1 482 ? -15.025 41.920 18.616 1.00 25.80 506 PRO A CA 1
ATOM 3914 C C . PRO A 1 482 ? -14.856 43.447 18.648 1.00 26.44 506 PRO A C 1
ATOM 3915 O O . PRO A 1 482 ? -14.936 44.104 17.605 1.00 28.41 506 PRO A O 1
ATOM 3919 N N . ASN A 1 483 ? -14.613 43.995 19.833 1.00 25.79 507 ASN A N 1
ATOM 3920 C CA . ASN A 1 483 ? -14.421 45.434 20.011 1.00 26.90 507 ASN A CA 1
ATOM 3921 C C . ASN A 1 483 ? -12.984 45.804 20.412 1.00 25.65 507 ASN A C 1
ATOM 3922 O O . ASN A 1 483 ? -12.738 46.916 20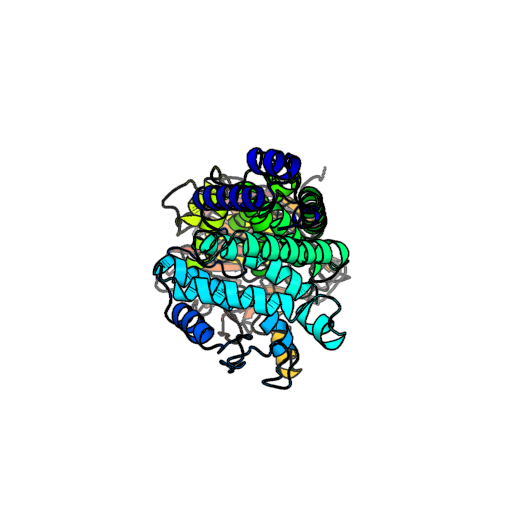.901 1.00 24.44 507 ASN A O 1
ATOM 3927 N N . LEU A 1 484 ? -12.038 44.881 20.219 1.00 23.63 508 LEU A N 1
ATOM 3928 C CA . LEU A 1 484 ? -10.670 45.109 20.683 1.00 23.07 508 LEU A CA 1
ATOM 3929 C C . LEU A 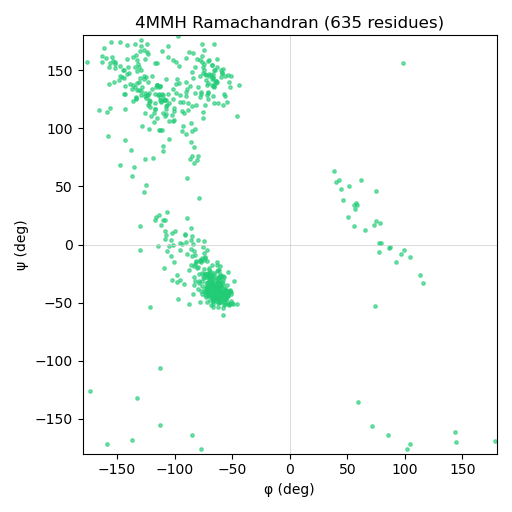1 484 ? -9.625 44.257 19.969 1.00 22.29 508 LEU A C 1
ATOM 3930 O O . LEU A 1 484 ? -9.603 43.032 20.107 1.00 21.55 508 LEU A O 1
ATOM 3935 N N . ASP A 1 485 ? -8.755 44.928 19.221 1.00 22.38 509 ASP A N 1
ATOM 3936 C CA . ASP A 1 485 ? -7.566 44.299 18.642 1.00 22.50 509 ASP A CA 1
ATOM 3937 C C . ASP A 1 485 ? -6.440 44.287 19.655 1.00 21.69 509 ASP A C 1
ATOM 3938 O O . ASP A 1 485 ? -6.275 45.242 20.427 1.00 21.84 509 ASP A O 1
ATOM 3943 N N . HIS A 1 486 ? -5.664 43.211 19.643 1.00 21.04 510 HIS A N 1
ATOM 3944 C CA . HIS A 1 486 ? -4.420 43.143 20.399 1.00 20.83 510 HIS A CA 1
ATOM 3945 C C . HIS A 1 486 ? -3.254 43.147 19.419 1.00 20.63 510 HIS A C 1
ATOM 3946 O O . HIS A 1 486 ? -3.089 42.205 18.645 1.00 20.41 510 HIS A O 1
ATOM 3953 N N . GLN A 1 487 ? -2.469 44.222 19.443 1.00 20.56 511 GLN A N 1
ATOM 3954 C CA . GLN A 1 487 ? -1.222 44.298 18.687 1.00 21.02 511 GLN A CA 1
ATOM 3955 C C . GLN A 1 487 ? -0.071 44.049 19.648 1.00 20.85 511 GLN A C 1
ATOM 3956 O O . GLN A 1 487 ? 0.041 44.723 20.674 1.00 20.96 511 GLN A O 1
ATOM 3962 N N . ARG A 1 488 ? 0.776 43.079 19.321 1.00 20.17 512 ARG A N 1
ATOM 3963 C CA . ARG A 1 488 ? 1.945 42.777 20.133 1.00 19.60 512 ARG A CA 1
ATOM 3964 C C . ARG A 1 488 ? 3.193 42.899 19.281 1.00 19.45 512 ARG A C 1
ATOM 3965 O O . ARG A 1 488 ? 3.258 42.344 18.188 1.00 19.19 512 ARG A O 1
ATOM 3973 N N . SER A 1 489 ? 4.178 43.633 19.789 1.00 19.42 513 SER A N 1
ATOM 3974 C CA . SER A 1 489 ? 5.502 43.666 19.181 1.00 19.51 513 SER A CA 1
ATOM 3975 C C . SER A 1 489 ? 6.494 43.011 20.127 1.00 19.13 513 SER A C 1
ATOM 3976 O O . SER A 1 489 ? 6.445 43.236 21.335 1.00 19.02 513 SER A O 1
ATOM 3979 N N . VAL A 1 490 ? 7.365 42.171 19.577 1.00 18.75 514 VAL A N 1
ATOM 3980 C CA . VAL A 1 490 ? 8.433 41.565 20.354 1.00 18.72 514 VAL A CA 1
ATOM 3981 C C . VAL A 1 490 ? 9.775 41.907 19.726 1.00 18.93 514 VAL A C 1
ATOM 3982 O O . VAL A 1 490 ? 10.003 41.654 18.540 1.00 18.07 514 VAL A O 1
ATOM 3986 N N . LEU A 1 491 ? 10.646 42.491 20.545 1.00 19.38 515 LEU A N 1
ATOM 3987 C CA . LEU A 1 491 ? 12.000 42.863 20.143 1.00 19.68 515 LEU A CA 1
ATOM 3988 C C . LEU A 1 491 ? 12.977 41.986 20.895 1.00 19.44 515 LEU A C 1
ATOM 3989 O O . LEU A 1 491 ? 12.943 41.932 22.123 1.00 19.85 515 LEU A O 1
ATOM 3994 N N . PHE A 1 492 ? 13.837 41.293 20.157 1.00 19.47 516 PHE A N 1
ATOM 3995 C CA . PHE A 1 492 ? 14.926 40.521 20.742 1.00 18.80 516 PHE A CA 1
ATOM 3996 C C . PHE A 1 492 ? 16.175 41.350 20.538 1.00 18.91 516 PHE A C 1
ATOM 3997 O O . PHE A 1 492 ? 16.620 41.540 19.401 1.00 18.17 516 PHE A O 1
ATOM 4005 N N . ILE A 1 493 ? 16.727 41.854 21.638 1.00 18.60 517 ILE A N 1
ATOM 4006 C CA . ILE A 1 493 ? 17.794 42.851 21.578 1.00 18.89 517 ILE A CA 1
ATOM 4007 C C . ILE A 1 493 ? 19.141 42.278 22.035 1.00 19.23 517 ILE A C 1
ATOM 4008 O O . ILE A 1 493 ? 19.235 41.681 23.109 1.00 18.32 517 ILE A O 1
ATOM 4013 N N . ASN A 1 494 ? 20.169 42.476 21.203 1.00 20.17 518 ASN A N 1
ATOM 4014 C CA . ASN A 1 494 ? 21.544 42.068 21.499 1.00 20.93 518 ASN A CA 1
ATOM 4015 C C . ASN A 1 494 ? 21.670 40.578 21.809 1.00 21.25 518 ASN A C 1
ATOM 4016 O O . ASN A 1 494 ? 22.546 40.177 22.570 1.00 20.69 518 ASN A O 1
ATOM 4021 N N . LYS A 1 495 ? 20.796 39.766 21.210 1.00 21.89 519 LYS A N 1
ATOM 4022 C CA . LYS A 1 495 ? 20.703 38.339 21.506 1.00 22.65 519 LYS A CA 1
ATOM 4023 C C . LYS A 1 495 ? 20.591 38.058 23.016 1.00 23.69 519 LYS A C 1
ATOM 4024 O O . LYS A 1 495 ? 20.912 36.962 23.457 1.00 23.93 519 LYS A O 1
ATOM 4030 N N . LYS A 1 496 ? 20.108 39.027 23.798 1.00 24.48 520 LYS A N 1
ATOM 4031 C CA . LYS A 1 496 ? 20.103 38.901 25.262 1.00 25.65 520 LYS A CA 1
ATOM 4032 C C . LYS A 1 496 ? 18.710 39.004 25.889 1.00 23.68 520 LYS A C 1
ATOM 4033 O O . LYS A 1 496 ? 18.312 38.125 26.641 1.00 24.09 520 LYS A O 1
ATOM 4039 N N . TYR A 1 497 ? 17.982 40.075 25.597 1.00 21.87 521 TYR A N 1
ATOM 4040 C CA . TYR A 1 497 ? 16.733 40.354 26.305 1.00 21.07 521 TYR A CA 1
ATOM 4041 C C . TYR A 1 497 ? 15.624 40.753 25.346 1.00 20.35 521 TYR A C 1
ATOM 4042 O O . TYR A 1 497 ? 15.861 40.938 24.152 1.00 19.23 521 TYR A O 1
ATOM 4051 N N . PHE A 1 498 ? 14.413 40.868 25.880 1.00 19.63 522 PHE A N 1
ATOM 4052 C CA . PHE A 1 498 ? 13.248 41.148 25.055 1.00 20.06 522 PHE A CA 1
ATOM 4053 C C . PHE A 1 498 ? 12.492 42.351 25.562 1.00 20.30 522 PHE A C 1
ATOM 4054 O O . PHE A 1 498 ? 12.368 42.552 26.767 1.00 20.05 522 PHE A O 1
ATOM 4062 N N . LEU A 1 499 ? 11.984 43.144 24.628 1.00 20.85 523 LEU A N 1
ATOM 4063 C CA . LEU A 1 499 ? 11.016 44.178 24.944 1.00 21.89 523 LEU A CA 1
ATOM 4064 C C . LEU A 1 499 ? 9.706 43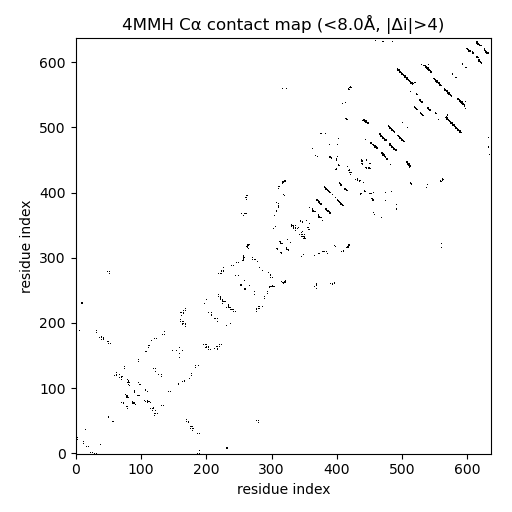.715 24.316 1.00 21.80 523 LEU A C 1
ATOM 4065 O O . LEU A 1 499 ? 9.685 43.318 23.145 1.00 22.64 523 LEU A O 1
ATOM 4070 N N . VAL A 1 500 ? 8.629 43.712 25.097 1.00 21.10 524 VAL A N 1
ATOM 4071 C CA . VAL A 1 500 ? 7.316 43.289 24.607 1.00 20.55 524 VAL A CA 1
ATOM 4072 C C . VAL A 1 500 ? 6.368 44.484 24.680 1.00 21.03 524 VAL A C 1
ATOM 4073 O O . VAL A 1 500 ? 6.111 45.004 25.768 1.00 20.73 524 VAL A O 1
ATOM 4077 N N . ILE A 1 501 ? 5.878 44.928 23.523 1.00 21.62 525 ILE A N 1
ATOM 4078 C CA . ILE A 1 501 ? 4.963 46.074 23.436 1.00 22.31 525 ILE A CA 1
ATOM 4079 C C . ILE A 1 501 ? 3.554 45.582 23.115 1.00 22.32 525 ILE A C 1
ATOM 4080 O O . ILE A 1 501 ? 3.320 45.016 22.044 1.00 22.57 525 ILE A O 1
ATOM 4085 N N . ASP A 1 502 ? 2.620 45.811 24.033 1.00 22.53 526 ASP A N 1
ATOM 4086 C CA . ASP A 1 502 ? 1.240 45.386 23.853 1.00 23.13 526 ASP A CA 1
ATOM 4087 C C . ASP A 1 502 ? 0.306 46.585 23.754 1.00 23.69 526 ASP A C 1
ATOM 4088 O O . ASP A 1 502 ? 0.339 47.486 24.603 1.00 24.89 526 ASP A O 1
ATOM 4093 N N . ARG A 1 503 ? -0.523 46.589 22.711 1.00 23.29 527 ARG A N 1
ATOM 4094 C CA . ARG A 1 503 ? -1.493 47.659 22.486 1.00 22.65 527 ARG A CA 1
ATOM 4095 C C . ARG A 1 503 ? -2.895 47.081 22.405 1.00 21.75 527 ARG A C 1
ATOM 4096 O O . ARG A 1 503 ? -3.135 46.145 21.650 1.00 21.31 527 ARG A O 1
ATOM 4104 N N . ALA A 1 504 ? -3.809 47.643 23.192 1.00 21.54 528 ALA A N 1
ATOM 4105 C CA . ALA A 1 504 ? -5.229 47.293 23.145 1.00 21.12 528 ALA A CA 1
ATOM 4106 C C . ALA A 1 504 ? -5.962 48.368 22.345 1.00 20.74 528 ALA A C 1
ATOM 4107 O O . ALA A 1 504 ? -6.140 49.491 22.829 1.00 19.99 528 ALA A O 1
ATOM 4109 N N . ILE A 1 505 ? -6.381 48.021 21.126 1.00 20.63 529 ILE A N 1
ATOM 4110 C CA . ILE A 1 505 ? -6.902 48.997 20.158 1.00 20.62 529 ILE A CA 1
ATOM 4111 C C . ILE A 1 505 ? -8.369 48.717 19.809 1.00 21.88 529 ILE A C 1
ATOM 4112 O O . ILE A 1 505 ? -8.704 47.640 19.310 1.00 21.43 529 ILE A O 1
ATOM 4117 N N . GLY A 1 506 ? -9.236 49.698 20.048 1.00 23.94 530 GLY A N 1
ATOM 4118 C CA . GLY A 1 506 ? -10.666 49.564 19.729 1.00 24.65 530 GLY A CA 1
ATOM 4119 C C . GLY A 1 506 ? -11.571 50.253 20.728 1.00 25.86 530 GLY A C 1
ATOM 4120 O O . GLY A 1 506 ? -11.107 51.001 21.596 1.00 25.60 530 GLY A O 1
ATOM 4121 N N . GLU A 1 507 ? -12.868 49.981 20.603 1.00 28.60 531 GLU A N 1
ATOM 4122 C CA . GLU A 1 507 ? -13.901 50.617 21.423 1.00 31.14 531 GLU A CA 1
ATOM 4123 C C . GLU A 1 507 ? -14.012 50.007 22.817 1.00 29.91 531 GLU A C 1
ATOM 4124 O O . GLU A 1 507 ? -14.308 50.715 23.771 1.00 29.13 531 GLU A O 1
ATOM 4130 N N . ALA A 1 508 ? -13.755 48.704 22.930 1.00 30.21 532 ALA A N 1
ATOM 4131 C CA . ALA A 1 508 ? -13.930 47.960 24.189 1.00 29.43 532 ALA A CA 1
ATOM 4132 C C . ALA A 1 508 ? -13.393 48.693 25.407 1.00 29.64 532 ALA A C 1
ATOM 4133 O O . ALA A 1 508 ? -12.304 49.262 25.366 1.00 29.50 532 ALA A O 1
ATOM 4135 N N . THR A 1 509 ? -14.158 48.665 26.491 1.00 29.00 533 THR A N 1
ATOM 4136 C CA . THR A 1 509 ? -13.716 49.210 27.761 1.00 29.59 533 THR A CA 1
ATOM 4137 C C . THR A 1 509 ? -13.621 48.054 28.750 1.00 29.28 533 THR A C 1
ATOM 4138 O O . THR A 1 509 ? -14.266 47.028 28.560 1.00 28.93 533 THR A O 1
ATOM 4142 N N . GLY A 1 510 ? -12.802 48.207 29.788 1.00 29.55 534 GLY A N 1
ATOM 4143 C CA . GLY A 1 510 ? -12.675 47.167 30.803 1.00 29.41 534 GLY A CA 1
ATOM 4144 C C . GLY A 1 510 ? -11.282 46.989 31.359 1.00 28.72 534 GLY A C 1
ATOM 4145 O O . GLY A 1 510 ? -10.434 47.874 31.241 1.00 30.05 534 GLY A O 1
ATOM 4146 N N . ASN A 1 511 ? -11.063 45.830 31.977 1.00 27.67 535 ASN A N 1
ATOM 4147 C CA . ASN A 1 511 ? -9.799 45.503 32.628 1.00 27.72 535 ASN A CA 1
ATOM 4148 C C . ASN A 1 511 ? -8.846 44.788 31.672 1.00 25.91 535 ASN A C 1
ATOM 4149 O O . ASN A 1 511 ? -9.103 43.662 31.261 1.00 25.26 535 ASN A O 1
ATOM 4154 N N . LEU A 1 512 ? -7.743 45.442 31.332 1.00 25.42 536 LEU A N 1
ATOM 4155 C CA . LEU A 1 512 ? -6.720 44.847 30.469 1.00 24.64 536 LEU A CA 1
ATOM 4156 C C . LEU A 1 512 ? -5.692 44.112 31.302 1.00 23.82 536 LEU A C 1
ATOM 4157 O O . LEU A 1 512 ? -5.169 44.661 32.263 1.00 24.14 536 LEU A O 1
ATOM 4162 N N . GLY A 1 513 ? -5.387 42.879 30.912 1.00 23.59 537 GLY A N 1
ATOM 4163 C CA . GLY A 1 513 ? -4.398 42.067 31.619 1.00 23.23 537 GLY A CA 1
ATOM 4164 C C . GLY A 1 513 ? -3.368 41.494 30.667 1.00 22.68 537 GLY A C 1
ATOM 4165 O O . GLY A 1 513 ? -3.723 40.911 29.644 1.00 21.62 537 GLY A O 1
ATOM 4166 N N . VAL A 1 514 ? -2.089 41.684 30.988 1.00 22.58 538 VAL A N 1
ATOM 4167 C CA . VAL A 1 514 ? -1.013 41.006 30.277 1.00 21.79 538 VAL A CA 1
ATOM 4168 C C . VAL A 1 514 ? -0.459 39.949 31.227 1.00 21.77 538 VAL A C 1
ATOM 4169 O O . VAL A 1 514 ? 0.129 40.271 32.262 1.00 22.18 538 VAL A O 1
ATOM 4173 N N . HIS A 1 515 ? -0.677 38.688 30.874 1.00 21.40 539 HIS A N 1
ATOM 4174 C CA . HIS A 1 515 ? -0.375 37.572 31.755 1.00 21.07 539 HIS A CA 1
ATOM 4175 C C . HIS A 1 515 ? 0.993 36.977 31.431 1.00 20.67 539 HIS A C 1
ATOM 4176 O O . HIS A 1 515 ? 1.478 37.084 30.305 1.00 19.96 539 HIS A O 1
ATOM 4183 N N . TRP A 1 516 ? 1.602 36.358 32.438 1.00 20.51 540 TRP A N 1
ATOM 4184 C CA . TRP A 1 516 ? 2.904 35.713 32.315 1.00 20.64 540 TRP A CA 1
ATOM 4185 C C . TRP A 1 516 ? 2.917 34.462 33.180 1.00 20.89 540 TRP A C 1
ATOM 4186 O O . TRP A 1 516 ? 2.237 34.410 34.196 1.00 20.33 540 TRP A O 1
ATOM 4197 N N . GLN A 1 517 ? 3.685 33.457 32.776 1.00 21.30 541 GLN A N 1
ATOM 4198 C CA . GLN A 1 517 ? 3.825 32.242 33.571 1.00 21.87 541 GLN A CA 1
ATOM 4199 C C . GLN A 1 517 ? 5.293 31.827 33.665 1.00 22.29 541 GLN A C 1
ATOM 4200 O O . GLN A 1 517 ? 6.095 32.126 32.767 1.00 21.82 541 GLN A O 1
ATOM 4206 N N . LEU A 1 518 ? 5.627 31.135 34.756 1.00 22.21 542 LEU A N 1
ATOM 4207 C CA . LEU A 1 518 ? 7.000 30.721 35.036 1.00 22.35 542 LEU A CA 1
ATOM 4208 C C . LEU A 1 518 ? 7.083 29.235 35.353 1.00 22.82 542 LEU A C 1
ATOM 4209 O O . LEU A 1 518 ? 6.070 28.567 35.520 1.00 22.88 542 LEU A O 1
ATOM 4214 N N . LYS A 1 519 ? 8.308 28.732 35.437 1.00 23.34 543 LYS A N 1
ATOM 4215 C CA . LYS A 1 519 ? 8.549 27.329 35.732 1.00 24.25 543 LYS A CA 1
ATOM 4216 C C . LYS A 1 519 ? 8.251 27.045 37.209 1.00 24.46 543 LYS A C 1
ATOM 4217 O O . LYS A 1 519 ? 8.487 27.889 38.070 1.00 23.74 543 LYS A O 1
ATOM 4223 N N . GLU A 1 520 ? 7.754 25.838 37.480 1.00 25.02 544 GLU A N 1
ATOM 4224 C CA . GLU A 1 520 ? 7.281 25.429 38.811 1.00 25.65 544 GLU A CA 1
ATOM 4225 C C . GLU A 1 520 ? 8.255 25.611 39.974 1.00 26.82 544 GLU A C 1
ATOM 4226 O O . GLU A 1 520 ? 7.821 25.685 41.125 1.00 27.79 544 GLU A O 1
ATOM 4232 N N . ASP A 1 521 ? 9.553 25.653 39.682 1.00 26.86 545 ASP A N 1
ATOM 4233 C CA . ASP A 1 521 ? 10.587 25.697 40.717 1.00 27.42 545 ASP A CA 1
ATOM 4234 C C . ASP A 1 521 ? 11.279 27.062 40.820 1.00 27.59 545 ASP A C 1
ATOM 4235 O O . ASP A 1 521 ? 12.290 27.184 41.498 1.00 28.50 545 ASP A O 1
ATOM 4240 N N . SER A 1 522 ? 10.732 28.085 40.165 1.00 27.67 546 SER A N 1
ATOM 4241 C CA . SER A 1 522 ? 11.399 29.390 40.075 1.00 27.88 546 SER A CA 1
ATOM 4242 C C . SER A 1 522 ? 11.217 30.280 41.311 1.00 27.87 546 SER A C 1
ATOM 4243 O O . SER A 1 522 ? 11.943 31.263 41.467 1.00 26.96 546 SER A O 1
ATOM 4246 N N . ASN A 1 523 ? 10.260 29.934 42.174 1.00 29.14 547 ASN A N 1
ATOM 4247 C CA . ASN A 1 523 ? 10.058 30.619 43.466 1.00 30.81 547 ASN A CA 1
ATOM 4248 C C . ASN A 1 523 ? 10.285 32.130 43.366 1.00 28.75 547 ASN A C 1
ATOM 4249 O O . ASN A 1 523 ? 11.199 32.672 43.987 1.00 28.12 547 ASN A O 1
ATOM 4254 N N . PRO A 1 524 ? 9.457 32.812 42.561 1.00 28.28 548 PRO A N 1
ATOM 4255 C CA . PRO A 1 524 ? 9.731 34.201 42.212 1.00 28.17 548 PRO A CA 1
ATOM 4256 C C . PRO A 1 524 ? 9.373 35.208 43.303 1.00 28.43 548 PRO A C 1
ATOM 4257 O O . PRO A 1 524 ? 8.566 34.919 44.180 1.00 28.69 548 PRO A O 1
ATOM 4261 N N . VAL A 1 525 ? 9.985 36.384 43.233 1.00 29.33 549 VAL A N 1
ATOM 4262 C CA . VAL A 1 525 ? 9.623 37.510 44.088 1.00 29.36 549 VAL A CA 1
ATOM 4263 C C . VAL A 1 525 ? 8.721 38.428 43.285 1.00 29.65 549 VAL A C 1
ATOM 4264 O O . VAL A 1 525 ? 9.049 38.782 42.155 1.00 29.36 549 VAL A O 1
ATOM 4268 N N . PHE A 1 526 ? 7.585 38.800 43.868 1.00 29.67 550 PHE A N 1
ATOM 4269 C CA . PHE A 1 526 ? 6.682 39.758 43.252 1.00 29.98 550 PHE A CA 1
ATOM 4270 C C . PHE A 1 526 ? 6.892 41.120 43.905 1.00 30.27 550 PHE A C 1
ATOM 4271 O O . PHE A 1 526 ? 6.629 41.297 45.097 1.00 29.59 550 PHE A O 1
ATOM 4279 N N . ASP A 1 527 ? 7.382 42.068 43.114 1.00 29.66 551 ASP A N 1
ATOM 4280 C CA . ASP A 1 527 ? 7.704 43.407 43.587 1.00 30.38 551 ASP A CA 1
ATOM 4281 C C . ASP A 1 527 ? 6.715 44.413 42.985 1.00 31.66 551 ASP A C 1
ATOM 4282 O O . ASP A 1 527 ? 6.876 44.857 41.848 1.00 30.36 551 ASP A O 1
ATOM 4287 N N . LYS A 1 528 ? 5.698 44.771 43.769 1.00 33.18 552 LYS A N 1
ATOM 4288 C CA . LYS A 1 528 ? 4.636 45.672 43.315 1.00 33.69 552 LYS A CA 1
ATOM 4289 C C . LYS A 1 528 ? 5.088 47.131 43.231 1.00 34.01 552 LYS A C 1
ATOM 4290 O O . LYS A 1 528 ? 4.513 47.908 42.469 1.00 35.01 552 LYS A O 1
ATOM 4296 N N . THR A 1 529 ? 6.094 47.518 44.013 1.00 34.18 553 THR A N 1
ATOM 4297 C CA . THR A 1 529 ? 6.608 48.894 43.950 1.00 34.13 553 THR A CA 1
ATOM 4298 C C . THR A 1 529 ? 7.183 49.202 42.568 1.00 34.17 553 THR A C 1
ATOM 4299 O O . THR A 1 529 ? 6.965 50.283 42.032 1.00 32.76 553 THR A O 1
ATOM 4303 N N . LYS A 1 530 ? 7.932 48.255 42.009 1.00 34.75 554 LYS A N 1
ATOM 4304 C CA . LYS A 1 530 ? 8.586 48.451 40.713 1.00 34.99 554 LYS A CA 1
ATOM 4305 C C . LYS A 1 530 ? 7.939 47.637 39.583 1.00 33.33 554 LYS A C 1
ATOM 4306 O O . LYS A 1 530 ? 8.412 47.654 38.445 1.00 33.53 554 LYS A O 1
ATOM 4312 N N . ASN A 1 531 ? 6.843 46.953 39.899 1.00 31.85 555 ASN A N 1
ATOM 4313 C CA . ASN A 1 531 ? 6.118 46.126 38.935 1.00 31.06 555 ASN A CA 1
ATOM 4314 C C . ASN A 1 531 ? 7.041 45.149 38.204 1.00 30.28 555 ASN A C 1
ATOM 4315 O O . ASN A 1 531 ? 7.045 45.060 36.972 1.00 28.66 555 ASN A O 1
ATOM 4320 N N . ARG A 1 532 ? 7.827 44.419 38.992 1.00 28.76 556 ARG A N 1
ATOM 4321 C CA . ARG A 1 532 ? 8.760 43.448 38.448 1.00 27.77 556 ARG A CA 1
ATOM 4322 C C . ARG A 1 532 ? 8.642 42.145 39.208 1.00 26.83 556 ARG A C 1
ATOM 4323 O O . ARG A 1 532 ? 8.307 42.123 40.396 1.00 26.51 556 ARG A O 1
ATOM 4331 N N . VAL A 1 533 ? 8.902 41.061 38.493 1.00 25.50 557 VAL A N 1
ATOM 4332 C CA . VAL A 1 533 ? 8.934 39.730 39.058 1.00 24.87 557 VAL A CA 1
ATOM 4333 C C . VAL A 1 533 ? 10.256 39.109 38.645 1.00 25.36 557 VAL A C 1
ATOM 4334 O O . VAL A 1 533 ? 10.669 39.234 37.486 1.00 24.84 557 VAL A O 1
ATOM 4338 N N . TYR A 1 534 ? 10.932 38.464 39.586 1.00 25.33 558 TYR A N 1
ATOM 4339 C CA . TYR A 1 534 ? 12.170 37.776 39.262 1.00 26.00 558 TYR A CA 1
ATOM 4340 C C . TYR A 1 534 ? 12.285 36.436 39.975 1.00 25.50 558 TYR A C 1
ATOM 4341 O O . TYR A 1 534 ? 11.788 36.256 41.083 1.00 25.50 558 TYR A O 1
ATOM 4350 N N . THR A 1 535 ? 12.942 35.498 39.304 1.00 25.21 559 THR A N 1
ATOM 4351 C CA . THR A 1 535 ? 13.132 34.154 39.813 1.00 24.88 559 THR A CA 1
ATOM 4352 C C . THR A 1 535 ? 14.290 34.172 40.805 1.00 25.51 559 THR A C 1
ATOM 4353 O O . THR A 1 535 ? 15.099 35.097 40.784 1.00 26.44 559 THR A O 1
ATOM 4357 N N . THR A 1 536 ? 14.358 33.163 41.672 1.00 25.83 560 THR A N 1
ATOM 4358 C CA . THR A 1 536 ? 15.387 33.090 42.718 1.00 26.35 560 THR A CA 1
ATOM 4359 C C . THR A 1 536 ? 16.145 31.754 42.685 1.00 27.09 560 THR A C 1
ATOM 4360 O O . THR A 1 536 ? 16.373 31.131 43.725 1.00 26.78 560 THR A O 1
ATOM 4364 N N . TYR A 1 537 ? 16.534 31.319 41.488 1.00 27.77 561 TYR A N 1
ATOM 4365 C CA . TYR A 1 537 ? 17.285 30.073 41.331 1.00 28.69 561 TYR A CA 1
ATOM 4366 C C . TYR A 1 537 ? 18.670 30.200 41.972 1.00 30.04 561 TYR A C 1
ATOM 4367 O O . TYR A 1 537 ? 19.355 31.214 41.799 1.00 29.39 561 TYR A O 1
ATOM 4376 N N . ARG A 1 538 ? 19.071 29.166 42.705 1.00 32.02 562 ARG A N 1
ATOM 4377 C CA . ARG A 1 538 ? 20.340 29.173 43.430 1.00 34.10 562 ARG A CA 1
ATOM 4378 C C . ARG A 1 538 ? 21.539 29.077 42.491 1.00 31.78 562 ARG A C 1
ATOM 4379 O O . ARG A 1 538 ? 22.615 29.574 42.813 1.00 30.69 562 ARG A O 1
ATOM 4387 N N . ASP A 1 539 ? 21.346 28.473 41.320 1.00 30.57 563 ASP A N 1
ATOM 4388 C CA . ASP A 1 539 ? 22.411 28.403 40.318 1.00 30.22 563 ASP A CA 1
ATOM 4389 C C . ASP A 1 539 ? 22.714 29.742 39.635 1.00 29.69 563 ASP A C 1
ATOM 4390 O O . ASP A 1 539 ? 23.639 29.823 38.824 1.00 30.10 563 ASP A O 1
ATOM 4395 N N . GLY A 1 540 ? 21.937 30.780 39.942 1.00 28.22 564 GLY A N 1
ATOM 4396 C CA . GLY A 1 540 ? 22.178 32.112 39.376 1.00 28.46 564 GLY A CA 1
ATOM 4397 C C . GLY A 1 540 ? 21.686 32.337 37.947 1.00 28.17 564 GLY A C 1
ATOM 4398 O O . GLY A 1 540 ? 21.877 33.417 37.401 1.00 28.62 564 GLY A O 1
ATOM 4399 N N . ASN A 1 541 ? 21.058 31.329 37.339 1.00 27.08 565 ASN A N 1
ATOM 4400 C CA . ASN A 1 541 ? 20.448 31.466 36.014 1.00 25.98 565 ASN A CA 1
ATOM 4401 C C . ASN A 1 541 ? 18.998 31.907 36.220 1.00 25.50 565 ASN A C 1
ATOM 4402 O O . ASN A 1 541 ? 18.111 31.082 36.451 1.00 25.22 565 ASN A O 1
ATOM 4407 N N . ASN A 1 542 ? 18.783 33.221 36.145 1.00 24.76 566 ASN A N 1
ATOM 4408 C CA . ASN A 1 542 ? 17.520 33.848 36.530 1.00 24.16 566 ASN A CA 1
ATOM 4409 C C . ASN A 1 542 ? 16.909 34.751 35.456 1.00 23.54 566 ASN A C 1
ATOM 4410 O O . ASN A 1 542 ? 17.550 35.108 34.468 1.00 23.88 566 ASN A O 1
ATOM 4415 N N . LEU A 1 543 ? 15.655 35.121 35.677 1.00 23.14 567 LEU A N 1
ATOM 4416 C CA . LEU A 1 543 ? 14.909 35.951 34.739 1.00 22.34 567 LEU A CA 1
ATOM 4417 C C . LEU A 1 543 ? 14.102 36.995 35.492 1.00 22.02 567 LEU A C 1
ATOM 4418 O O . LEU A 1 543 ? 13.505 36.699 36.528 1.00 20.83 567 LEU A O 1
ATOM 4423 N N . MET A 1 544 ? 14.104 38.218 34.968 1.00 22.27 568 MET A N 1
ATOM 4424 C CA . MET A 1 544 ? 13.203 39.264 35.422 1.00 22.55 568 MET A CA 1
ATOM 4425 C C . MET A 1 544 ? 12.235 39.663 34.309 1.00 22.44 568 MET A C 1
ATOM 4426 O O . MET A 1 544 ? 12.628 39.796 33.146 1.00 21.90 568 MET A O 1
ATOM 4431 N N . ILE A 1 545 ? 10.968 39.829 34.691 1.00 21.92 569 ILE A N 1
ATOM 4432 C CA . ILE A 1 545 ? 9.913 40.358 33.835 1.00 21.72 569 ILE A CA 1
ATOM 4433 C C . ILE A 1 545 ? 9.338 41.582 34.549 1.00 22.20 569 ILE A C 1
ATOM 4434 O O . ILE A 1 545 ? 8.838 41.471 35.677 1.00 21.57 569 ILE A O 1
ATOM 4439 N N . GLN A 1 546 ? 9.417 42.743 33.902 1.00 22.61 570 GLN A N 1
ATOM 4440 C CA . GLN A 1 546 ? 9.054 44.007 34.539 1.00 23.33 570 GLN A CA 1
ATOM 4441 C C . GLN A 1 546 ? 8.222 44.899 33.624 1.00 23.69 570 GLN A C 1
ATOM 4442 O O . GLN A 1 546 ? 8.518 45.037 32.440 1.00 23.11 570 GLN A O 1
ATOM 4448 N N . SER A 1 547 ? 7.183 45.503 34.195 1.00 24.08 571 SER A N 1
ATOM 4449 C CA . SER A 1 547 ? 6.384 46.491 33.494 1.00 25.03 571 SER A CA 1
ATOM 4450 C C . SER A 1 547 ? 7.079 47.835 33.583 1.00 26.30 571 SER A C 1
ATOM 4451 O O . SER A 1 547 ? 7.467 48.269 34.665 1.00 26.60 571 SER A O 1
ATOM 4454 N N . LEU A 1 548 ? 7.223 48.483 32.432 1.00 27.50 572 LEU A N 1
ATOM 4455 C CA . LEU A 1 548 ? 7.875 49.778 32.317 1.00 28.47 572 LEU A CA 1
ATOM 4456 C C . LEU A 1 548 ? 6.854 50.875 31.988 1.00 29.39 572 LEU A C 1
ATOM 4457 O O . LEU A 1 548 ? 7.219 51.942 31.495 1.00 29.91 572 LEU A O 1
ATOM 4462 N N . ASN A 1 549 ? 5.578 50.615 32.273 1.00 30.15 573 ASN A N 1
ATOM 4463 C CA . ASN A 1 549 ? 4.521 51.594 32.017 1.00 31.30 573 ASN A CA 1
ATOM 4464 C C . ASN A 1 549 ? 4.703 52.837 32.880 1.00 32.46 573 ASN A C 1
ATOM 4465 O O . ASN A 1 549 ? 5.071 52.738 34.047 1.00 32.96 573 ASN A O 1
ATOM 4470 N N . ALA A 1 550 ? 4.450 53.999 32.291 1.00 34.27 574 ALA A N 1
ATOM 4471 C CA . ALA A 1 550 ? 4.503 55.269 33.010 1.00 35.95 574 ALA A CA 1
ATOM 4472 C C . ALA A 1 550 ? 3.197 55.511 33.770 1.00 36.79 574 ALA A C 1
ATOM 4473 O O . ALA A 1 550 ? 3.201 56.144 34.824 1.00 37.19 574 ALA A O 1
ATOM 4475 N N . ASP A 1 551 ? 2.087 55.005 33.230 1.00 37.25 575 ASP A N 1
ATOM 4476 C CA . ASP A 1 551 ? 0.768 55.159 33.863 1.00 37.53 575 ASP A CA 1
ATOM 4477 C C . ASP A 1 551 ? 0.450 54.007 34.818 1.00 37.15 575 ASP A C 1
ATOM 4478 O O . ASP A 1 551 ? 1.035 52.927 34.731 1.00 36.83 575 ASP A O 1
ATOM 4483 N N . ARG A 1 552 ? -0.497 54.254 35.717 1.00 37.49 576 ARG A N 1
ATOM 4484 C CA . ARG A 1 552 ? -0.796 53.349 36.832 1.00 37.05 576 ARG A CA 1
ATOM 4485 C C . ARG A 1 552 ? -1.092 51.916 36.377 1.00 33.93 576 ARG A C 1
ATOM 4486 O O . ARG A 1 552 ? -2.009 51.668 35.584 1.00 33.01 576 ARG A O 1
ATOM 4494 N N . THR A 1 553 ? -0.312 50.979 36.908 1.00 31.20 577 THR A N 1
ATOM 4495 C CA . THR A 1 553 ? -0.369 49.580 36.510 1.00 28.68 577 THR A CA 1
ATOM 4496 C C . THR A 1 553 ? -0.150 48.699 37.737 1.00 27.67 577 THR A C 1
ATOM 4497 O O . THR A 1 553 ? 0.809 48.892 38.482 1.00 25.34 577 THR A O 1
ATOM 4501 N N . SER A 1 554 ? -1.044 47.737 37.941 1.00 27.44 578 SER A N 1
ATOM 4502 C CA . SER A 1 554 ? -0.965 46.854 39.097 1.00 28.39 578 SER A CA 1
ATOM 4503 C C . SER A 1 554 ? -0.324 45.524 38.716 1.00 28.00 578 SER A C 1
ATOM 4504 O O . SER A 1 554 ? -0.338 45.129 37.550 1.00 28.17 578 SER A O 1
ATOM 4507 N N . LEU A 1 555 ? 0.232 44.851 39.718 1.00 27.63 579 LEU A N 1
ATOM 4508 C CA . LEU A 1 555 ? 0.801 43.519 39.579 1.00 26.93 579 LEU A CA 1
ATOM 4509 C C . LEU A 1 555 ? 0.089 42.596 40.550 1.00 27.48 579 LEU A C 1
ATOM 4510 O O . LEU A 1 555 ? 0.105 42.844 41.754 1.00 26.82 579 LEU A O 1
ATOM 4515 N N . ASN A 1 556 ? -0.522 41.533 40.034 1.00 28.01 580 ASN A N 1
ATOM 4516 C CA . ASN A 1 556 ? -1.133 40.517 40.880 1.00 29.47 580 ASN A CA 1
ATOM 4517 C C . ASN A 1 556 ? -0.748 39.099 40.464 1.00 29.50 580 ASN A C 1
ATOM 4518 O O . ASN A 1 556 ? -0.688 38.782 39.281 1.00 29.22 580 ASN A O 1
ATOM 4523 N N . GLU A 1 557 ? -0.487 38.258 41.458 1.00 29.59 581 GLU A N 1
ATOM 4524 C CA . GLU A 1 557 ? -0.211 36.847 41.241 1.00 31.33 581 GLU A CA 1
ATOM 4525 C C . GLU A 1 557 ? -1.519 36.114 40.930 1.00 31.77 581 GLU A C 1
ATOM 4526 O O . GLU A 1 557 ? -2.578 36.499 41.429 1.00 32.69 581 GLU A O 1
ATOM 4532 N N . GLU A 1 558 ? -1.439 35.070 40.102 1.00 30.92 582 GLU A N 1
ATOM 4533 C CA . GLU A 1 558 ? -2.613 34.285 39.703 1.00 31.33 582 GLU A CA 1
ATOM 4534 C C . GLU A 1 558 ? -2.366 32.791 39.895 1.00 31.03 582 GLU A C 1
ATOM 4535 O O . GLU A 1 558 ? -1.233 32.356 40.068 1.00 30.74 582 GLU A O 1
ATOM 4541 N N . GLU A 1 559 ? -3.430 32.002 39.832 1.00 32.38 583 GLU A N 1
ATOM 4542 C CA . GLU A 1 559 ? -3.296 30.549 39.853 1.00 34.02 583 GLU A CA 1
ATOM 4543 C C . GLU A 1 559 ? -2.599 30.094 38.571 1.00 33.27 583 GLU A C 1
ATOM 4544 O O . GLU A 1 559 ? -3.010 30.467 37.474 1.00 31.59 583 GLU A O 1
ATOM 4550 N N . GLY A 1 560 ? -1.541 29.301 38.722 1.00 31.84 584 GLY A N 1
ATOM 4551 C CA . GLY A 1 560 ? -0.813 28.761 37.583 1.00 30.92 584 GLY A CA 1
ATOM 4552 C C . GLY A 1 560 ? -0.601 27.265 37.700 1.00 29.86 584 GLY A C 1
ATOM 4553 O O . GLY A 1 560 ? -0.396 26.746 38.792 1.00 29.97 584 GLY A O 1
ATOM 4554 N N . LYS A 1 561 ? -0.667 26.579 36.563 1.00 29.21 585 LYS A N 1
ATOM 4555 C CA . LYS A 1 561 ? -0.396 25.150 36.479 1.00 29.55 585 LYS A CA 1
ATOM 4556 C C . LYS A 1 561 ? 0.285 24.836 35.149 1.00 29.11 585 LYS A C 1
ATOM 4557 O O . LYS A 1 561 ? 0.082 25.534 34.152 1.00 26.96 585 LYS A O 1
ATOM 4563 N N . VAL A 1 562 ? 1.113 23.796 35.154 1.00 28.62 586 VAL A N 1
ATOM 4564 C CA . VAL A 1 562 ? 1.767 23.314 33.941 1.00 28.00 586 VAL A CA 1
ATOM 4565 C C . VAL A 1 562 ? 1.652 21.791 33.881 1.00 28.01 586 VAL A C 1
ATOM 4566 O O . VAL A 1 562 ? 1.843 21.103 34.889 1.00 27.60 586 VAL A O 1
ATOM 4570 N N . SER A 1 563 ? 1.321 21.285 32.698 1.00 27.62 587 SER A N 1
ATOM 4571 C CA . SER A 1 563 ? 1.231 19.858 32.448 1.00 28.08 587 SER A CA 1
ATOM 4572 C C . SER A 1 563 ? 2.223 19.494 31.344 1.00 28.58 587 SER A C 1
ATOM 4573 O O . SER A 1 563 ? 2.037 19.881 30.188 1.00 28.57 587 SER A O 1
ATOM 4576 N N . TYR A 1 564 ? 3.281 18.773 31.711 1.00 29.10 588 TYR A N 1
ATOM 4577 C CA . TYR A 1 564 ? 4.295 18.313 30.755 1.00 30.42 588 TYR A CA 1
ATOM 4578 C C . TYR A 1 564 ? 3.891 17.024 30.031 1.00 32.49 588 TYR A C 1
ATOM 4579 O O . TYR A 1 564 ? 4.331 16.778 28.911 1.00 32.24 588 TYR A O 1
ATOM 4588 N N . VAL A 1 565 ? 3.075 16.199 30.681 1.00 35.42 589 VAL A N 1
ATOM 4589 C CA . VAL A 1 565 ? 2.535 14.981 30.067 1.00 38.09 589 VAL A CA 1
ATOM 4590 C C . VAL A 1 565 ? 1.084 14.759 30.494 1.00 38.95 589 VAL A C 1
ATOM 4591 O O . VAL A 1 565 ? 0.634 15.303 31.510 1.00 36.14 589 VAL A O 1
ATOM 4595 N N . TYR A 1 566 ? 0.359 13.968 29.706 1.00 41.54 590 TYR A N 1
ATOM 4596 C CA . TYR A 1 566 ? -1.059 13.698 29.971 1.00 44.69 590 TYR A CA 1
ATOM 4597 C C . TYR A 1 566 ? -1.277 13.202 31.393 1.00 43.86 590 TYR A C 1
ATOM 4598 O O . TYR A 1 566 ? -0.479 12.424 31.914 1.00 42.99 590 TYR A O 1
ATOM 4607 N N . ASN A 1 567 ? -2.352 13.685 32.012 1.00 44.83 591 ASN A N 1
ATOM 4608 C CA . ASN A 1 567 ? -2.784 13.259 33.344 1.00 46.54 591 ASN A CA 1
ATOM 4609 C C . ASN A 1 567 ? -1.833 13.603 34.489 1.00 44.91 591 ASN A C 1
ATOM 4610 O O . ASN A 1 567 ? -2.003 13.100 35.598 1.00 45.43 591 ASN A O 1
ATOM 4615 N N . LYS A 1 568 ? -0.850 14.465 34.234 1.00 43.18 592 LYS A N 1
ATOM 4616 C CA . LYS A 1 568 ? 0.047 14.928 35.288 1.00 42.83 592 LYS A CA 1
ATOM 4617 C C . LYS A 1 568 ? 0.195 16.442 35.219 1.00 41.48 592 LYS A C 1
ATOM 4618 O O . LYS A 1 568 ? 0.396 17.012 34.142 1.00 42.49 592 LYS A O 1
ATOM 4624 N N . GLU A 1 569 ? 0.069 17.092 36.370 1.00 39.13 593 GLU A N 1
ATOM 4625 C CA . GLU A 1 569 ? 0.152 18.545 36.442 1.00 37.06 593 GLU A CA 1
ATOM 4626 C C . GLU A 1 569 ? 0.914 18.998 37.682 1.00 35.76 593 GLU A C 1
ATOM 4627 O O . GLU A 1 569 ? 0.954 18.298 38.695 1.00 35.12 593 GLU A O 1
ATOM 4633 N N . LEU A 1 570 ? 1.526 20.171 37.574 1.00 34.97 594 LEU A N 1
ATOM 4634 C CA . LEU A 1 570 ? 2.313 20.766 38.644 1.00 34.51 594 LEU A CA 1
ATOM 4635 C C . LEU A 1 570 ? 1.872 22.220 38.822 1.00 33.92 594 LEU A C 1
ATOM 4636 O O . LEU A 1 570 ? 1.624 22.923 37.838 1.00 31.97 594 LEU A O 1
ATOM 4641 N N . LYS A 1 571 ? 1.770 22.668 40.072 1.00 33.98 595 LYS A N 1
ATOM 4642 C CA . LYS A 1 571 ? 1.513 24.077 40.357 1.00 33.99 595 LYS A CA 1
ATOM 4643 C C . LYS A 1 571 ? 2.744 24.875 39.932 1.00 31.98 595 LYS A C 1
ATOM 4644 O O . LYS A 1 571 ? 3.869 24.398 40.074 1.00 30.54 595 LYS A O 1
ATOM 4650 N N . ARG A 1 572 ? 2.527 26.071 39.384 1.00 30.41 596 ARG A N 1
ATOM 4651 C CA . ARG A 1 572 ? 3.633 26.945 38.979 1.00 28.72 596 ARG A CA 1
ATOM 4652 C C . ARG A 1 572 ? 3.232 28.420 39.053 1.00 28.33 596 ARG A C 1
ATOM 4653 O O . ARG A 1 572 ? 2.052 28.737 39.005 1.00 29.07 596 ARG A O 1
ATOM 4661 N N . PRO A 1 573 ? 4.215 29.327 39.180 1.00 27.63 597 PRO A N 1
ATOM 4662 C CA . PRO A 1 573 ? 3.895 30.750 39.315 1.00 26.91 597 PRO A CA 1
ATOM 4663 C C . PRO A 1 573 ? 3.252 31.374 38.064 1.00 26.31 597 PRO A C 1
ATOM 4664 O O . PRO A 1 573 ? 3.609 31.031 36.933 1.00 25.21 597 PRO A O 1
ATOM 4668 N N . ALA A 1 574 ? 2.310 32.284 38.292 1.00 25.43 598 ALA A N 1
ATOM 4669 C CA . ALA A 1 574 ? 1.675 33.055 37.224 1.00 25.11 598 ALA A CA 1
ATOM 4670 C C . ALA A 1 574 ? 1.321 34.433 37.756 1.00 24.70 598 ALA A C 1
ATOM 4671 O O . ALA A 1 574 ? 1.112 34.595 38.959 1.00 24.06 598 ALA A O 1
ATOM 4673 N N . PHE A 1 575 ? 1.251 35.419 36.866 1.00 23.50 599 PHE A N 1
ATOM 4674 C CA . PHE A 1 575 ? 0.924 36.784 37.275 1.00 23.43 599 PHE A CA 1
ATOM 4675 C C . PHE A 1 575 ? 0.451 37.642 36.109 1.00 23.37 599 PHE A C 1
ATOM 4676 O O . PHE A 1 575 ? 0.564 37.248 34.950 1.00 23.71 599 PHE A O 1
ATOM 4684 N N . VAL A 1 576 ? -0.079 38.818 36.430 1.00 23.29 600 VAL A N 1
ATOM 4685 C CA . VAL A 1 576 ? -0.635 39.706 35.418 1.00 23.40 600 VAL A CA 1
ATOM 4686 C C . VAL A 1 576 ? -0.347 41.170 35.756 1.00 23.56 600 VAL A C 1
ATOM 4687 O O . VAL A 1 576 ? -0.438 41.572 36.920 1.00 23.39 600 VAL A O 1
ATOM 4691 N N . PHE A 1 577 ? 0.050 41.943 34.743 1.00 24.06 601 PHE A N 1
ATOM 4692 C CA . PHE A 1 577 ? 0.067 43.404 34.829 1.00 23.82 601 PHE A CA 1
ATOM 4693 C C . PHE A 1 577 ? -1.292 43.894 34.357 1.00 24.53 601 PHE A C 1
ATOM 4694 O O . PHE A 1 577 ? -1.732 43.528 33.258 1.00 22.95 601 PHE A O 1
ATOM 4702 N N . GLU A 1 578 ? -1.947 44.728 35.166 1.00 25.08 602 GLU A N 1
ATOM 4703 C CA . GLU A 1 578 ? -3.307 45.166 34.860 1.00 26.39 602 GLU A CA 1
ATOM 4704 C C . GLU A 1 578 ? -3.475 46.675 34.863 1.00 27.35 602 GLU A C 1
ATOM 4705 O O . GLU A 1 578 ? -2.842 47.384 35.642 1.00 27.88 602 GLU A O 1
ATOM 4711 N N . LYS A 1 579 ? -4.334 47.154 33.969 1.00 28.56 603 LYS A N 1
ATOM 4712 C CA . LYS A 1 579 ? -4.815 48.522 34.030 1.00 28.98 603 LYS A CA 1
ATOM 4713 C C . LYS A 1 579 ? -6.146 48.674 33.294 1.00 29.56 603 LYS A C 1
ATOM 4714 O O . LYS A 1 579 ? -6.455 47.898 32.387 1.00 28.92 603 LYS A O 1
ATOM 4720 N N . PRO A 1 580 ? -6.955 49.657 33.717 1.00 30.10 604 PRO A N 1
ATOM 4721 C CA . PRO A 1 580 ? -8.249 49.883 33.098 1.00 29.79 604 PRO A CA 1
ATOM 4722 C C . PRO A 1 580 ? -8.141 50.538 31.728 1.00 29.67 604 PRO A C 1
ATOM 4723 O O . PRO A 1 580 ? -7.196 51.269 31.461 1.00 27.80 604 PRO A O 1
ATOM 4727 N N . LYS A 1 581 ? -9.103 50.237 30.863 1.00 30.44 605 LYS A N 1
ATOM 4728 C CA . LYS A 1 581 ? -9.294 50.966 29.622 1.00 30.83 605 LYS A CA 1
ATOM 4729 C C . LYS A 1 581 ? -10.640 51.680 29.764 1.00 32.45 605 LYS A C 1
ATOM 4730 O O . LYS A 1 581 ? -11.693 51.074 29.567 1.00 32.62 605 LYS A O 1
ATOM 4736 N N . LYS A 1 582 ? -10.591 52.961 30.128 1.00 35.48 606 LYS A N 1
ATOM 4737 C CA . LYS A 1 582 ? -11.787 53.698 30.566 1.00 38.89 606 LYS A CA 1
ATOM 4738 C C . LYS A 1 582 ? -12.665 54.152 29.416 1.00 38.17 606 LYS A C 1
ATOM 4739 O O . LYS A 1 582 ? -13.877 54.250 29.574 1.00 39.06 606 LYS A O 1
ATOM 4745 N N . ASN A 1 583 ? -12.045 54.445 28.276 1.00 37.76 607 ASN A N 1
ATOM 4746 C CA . ASN A 1 583 ? -12.757 54.927 27.096 1.00 36.93 607 ASN A CA 1
ATOM 4747 C C . ASN A 1 583 ? -12.241 54.230 25.834 1.00 35.45 607 ASN A C 1
ATOM 4748 O O . ASN A 1 583 ? -11.515 53.231 25.930 1.00 34.00 607 ASN A O 1
ATOM 4753 N N . ALA A 1 584 ? -12.620 54.739 24.662 1.00 32.92 608 ALA A N 1
ATOM 4754 C CA . ALA A 1 584 ? -12.244 54.119 23.387 1.00 32.17 608 ALA A CA 1
ATOM 4755 C C . ALA A 1 584 ? -10.784 54.353 22.974 1.00 30.60 608 ALA A C 1
ATOM 4756 O O . ALA A 1 584 ? -10.352 53.845 21.943 1.00 30.39 608 ALA A O 1
ATOM 4758 N N . GLY A 1 585 ? -10.033 55.110 23.768 1.00 30.14 609 GLY A N 1
ATOM 4759 C CA . GLY A 1 585 ? -8.631 55.406 23.466 1.00 29.63 609 GLY A CA 1
ATOM 4760 C C . GLY A 1 585 ? -7.747 54.195 23.697 1.00 29.92 609 GLY A C 1
ATOM 4761 O O . GLY A 1 585 ? -7.995 53.395 24.602 1.00 29.91 609 GLY A O 1
ATOM 4762 N N . THR A 1 586 ? -6.715 54.063 22.873 1.00 28.95 610 THR A N 1
ATOM 4763 C CA . THR A 1 586 ? -5.815 52.914 22.921 1.00 28.52 610 THR A CA 1
ATOM 4764 C C . THR A 1 586 ? -4.996 52.889 24.217 1.00 28.52 610 THR A C 1
ATOM 4765 O O . THR A 1 586 ? -4.618 53.938 24.746 1.00 29.70 610 THR A O 1
ATOM 4769 N N . GLN A 1 587 ? -4.740 51.686 24.727 1.00 27.59 611 GLN A N 1
ATOM 4770 C CA . GLN A 1 587 ? -3.902 51.502 25.906 1.00 27.22 611 GLN A CA 1
ATOM 4771 C C . GLN A 1 587 ? -2.654 50.709 25.528 1.00 26.77 611 GLN A C 1
ATOM 4772 O O . GLN A 1 587 ? -2.742 49.700 24.817 1.00 25.83 611 GLN A O 1
ATOM 4778 N N . ASN A 1 588 ? -1.505 51.172 26.017 1.00 25.60 612 ASN A N 1
ATOM 4779 C CA . ASN A 1 588 ? -0.203 50.593 25.689 1.00 26.13 612 ASN A CA 1
ATOM 4780 C C . ASN A 1 588 ? 0.487 49.984 26.906 1.00 25.19 612 ASN A C 1
ATOM 4781 O O . ASN A 1 588 ? 0.463 50.569 27.992 1.00 25.32 612 ASN A O 1
ATOM 4786 N N . PHE A 1 589 ? 1.075 48.801 26.725 1.00 23.56 613 PHE A N 1
ATOM 4787 C CA . PHE A 1 589 ? 1.939 48.198 27.741 1.00 23.16 613 PHE A CA 1
ATOM 4788 C C . PHE A 1 589 ? 3.354 48.093 27.196 1.00 22.72 613 PHE A C 1
ATOM 4789 O O . PHE A 1 589 ? 3.551 47.688 26.039 1.00 22.12 613 PHE A O 1
ATOM 4797 N N . VAL A 1 590 ? 4.334 48.431 28.028 1.00 21.98 614 VAL A N 1
ATOM 4798 C CA . VAL A 1 590 ? 5.737 48.175 27.708 1.00 21.83 614 VAL A CA 1
ATOM 4799 C C . VAL A 1 590 ? 6.313 47.291 28.802 1.00 21.46 614 VAL A C 1
ATOM 4800 O O . VAL A 1 590 ? 6.343 47.686 29.972 1.00 20.96 614 VAL A O 1
ATOM 4804 N N . SER A 1 591 ? 6.750 46.093 28.411 1.00 20.58 615 SER A N 1
ATOM 4805 C CA . SER A 1 591 ? 7.326 45.126 29.334 1.00 20.14 615 SER A CA 1
ATOM 4806 C C . SER A 1 591 ? 8.707 44.692 28.865 1.00 20.36 615 SER A C 1
ATOM 4807 O O . SER A 1 591 ? 8.962 44.586 27.657 1.00 19.96 615 SER A O 1
ATOM 4810 N N . ILE A 1 592 ? 9.602 44.470 29.825 1.00 20.41 616 ILE A N 1
ATOM 4811 C CA . ILE A 1 592 ? 10.934 43.959 29.528 1.00 20.64 616 ILE A CA 1
ATOM 4812 C C . ILE A 1 592 ? 11.063 42.565 30.126 1.00 20.50 616 ILE A C 1
ATOM 4813 O O . ILE A 1 592 ? 10.626 42.324 31.251 1.00 20.15 616 ILE A O 1
ATOM 4818 N N . VAL A 1 593 ? 11.630 41.652 29.341 1.00 20.55 617 VAL A N 1
ATOM 4819 C CA . VAL A 1 593 ? 11.915 40.301 29.772 1.00 21.00 617 VAL A CA 1
ATOM 4820 C C . VAL A 1 593 ? 13.433 40.186 29.732 1.00 22.62 617 VAL A C 1
ATOM 4821 O O . VAL A 1 593 ? 14.041 40.163 28.653 1.00 22.75 617 VAL A O 1
ATOM 4825 N N . TYR A 1 594 ? 14.043 40.138 30.914 1.00 23.22 618 TYR A N 1
ATOM 4826 C CA . TYR A 1 594 ? 15.473 40.378 31.039 1.00 24.10 618 TYR A CA 1
ATOM 4827 C C . TYR A 1 594 ? 16.173 39.259 31.813 1.00 24.00 618 TYR A C 1
ATOM 4828 O O . TYR A 1 594 ? 16.082 39.200 33.040 1.00 24.13 618 TYR A O 1
ATOM 4837 N N . PRO A 1 595 ? 16.860 38.351 31.091 1.00 24.57 619 PRO A N 1
ATOM 4838 C CA . PRO A 1 595 ? 17.689 37.331 31.744 1.00 25.18 619 PRO A CA 1
ATOM 4839 C C . PRO A 1 595 ? 18.907 37.948 32.431 1.00 25.15 619 PRO A C 1
ATOM 4840 O O . PRO A 1 595 ? 19.454 38.940 31.939 1.00 24.96 619 PRO A O 1
ATOM 4844 N N . TYR A 1 596 ? 19.322 37.366 33.554 1.00 25.46 620 TYR A N 1
ATOM 4845 C CA . TYR A 1 596 ? 20.528 37.824 34.243 1.00 26.05 620 TYR A CA 1
ATOM 4846 C C . TYR A 1 596 ? 21.193 36.723 35.068 1.00 28.08 620 TYR A C 1
ATOM 4847 O O . TYR A 1 596 ? 20.555 35.739 35.456 1.00 28.53 620 TYR A O 1
ATOM 4856 N N . ASP A 1 597 ? 22.482 36.910 35.326 1.00 30.68 621 ASP A N 1
ATOM 4857 C CA . ASP A 1 597 ? 23.252 36.011 36.172 1.00 33.62 621 ASP A CA 1
ATOM 4858 C C . ASP A 1 597 ? 23.344 36.591 37.579 1.00 34.38 621 ASP A C 1
ATOM 4859 O O . ASP A 1 597 ? 23.471 37.806 37.749 1.00 33.49 621 ASP A O 1
ATOM 4864 N N . GLY A 1 598 ? 23.273 35.716 38.578 1.00 36.21 622 GLY A N 1
ATOM 4865 C CA . GLY A 1 598 ? 23.445 36.112 39.972 1.00 37.50 622 GLY A CA 1
ATOM 4866 C C . GLY A 1 598 ? 22.156 36.167 40.764 1.00 38.77 622 GLY A C 1
ATOM 4867 O O . GLY A 1 598 ? 21.098 35.742 40.292 1.00 37.61 622 GLY A O 1
ATOM 4868 N N . GLN A 1 599 ? 22.262 36.698 41.981 1.00 39.88 623 GLN A N 1
ATOM 4869 C CA . GLN A 1 599 ? 21.147 36.764 42.922 1.00 40.68 623 GLN A CA 1
ATOM 4870 C C . GLN A 1 599 ? 20.569 38.172 43.047 1.00 40.80 623 GLN A C 1
ATOM 4871 O O . GLN A 1 599 ? 19.601 38.381 43.774 1.00 41.26 623 GLN A O 1
ATOM 4877 N N . LYS A 1 600 ? 21.161 39.123 42.329 1.00 41.64 624 LYS A N 1
ATOM 4878 C CA . LYS A 1 600 ? 20.764 40.525 42.377 1.00 41.53 624 LYS A CA 1
ATOM 4879 C C . LYS A 1 600 ? 20.059 40.884 41.075 1.00 40.06 624 LYS A C 1
ATOM 4880 O O . LYS A 1 600 ? 20.692 40.944 40.018 1.00 38.25 624 LYS A O 1
ATOM 4886 N N . ALA A 1 601 ? 18.751 41.123 41.155 1.00 38.51 625 ALA A N 1
ATOM 4887 C CA . ALA A 1 601 ? 17.972 41.530 39.988 1.00 37.79 625 ALA A CA 1
ATOM 4888 C C . ALA A 1 601 ? 18.411 42.918 39.529 1.00 36.61 625 ALA A C 1
ATOM 4889 O O . ALA A 1 601 ? 18.603 43.806 40.355 1.00 35.35 625 ALA A O 1
ATOM 4891 N N . PRO A 1 602 ? 18.566 43.113 38.208 1.00 35.83 626 PRO A N 1
ATOM 4892 C CA . PRO A 1 602 ? 18.986 44.434 37.734 1.00 36.02 626 PRO A CA 1
ATOM 4893 C C . PRO A 1 602 ? 17.978 45.538 38.047 1.00 36.44 626 PRO A C 1
ATOM 4894 O O . PRO A 1 602 ? 16.781 45.272 38.176 1.00 35.60 626 PRO A O 1
ATOM 4898 N N . GLU A 1 603 ? 18.482 46.762 38.176 1.00 36.34 627 GLU A N 1
ATOM 4899 C CA . GLU A 1 603 ? 17.647 47.943 38.338 1.00 36.27 627 GLU A CA 1
ATOM 4900 C C . GLU A 1 603 ? 17.411 48.558 36.970 1.00 33.42 627 GLU A C 1
ATOM 4901 O O . GLU A 1 603 ? 18.350 49.031 36.335 1.00 32.71 627 GLU A O 1
ATOM 4907 N N . ILE A 1 604 ? 16.159 48.558 36.519 1.00 31.91 628 ILE A N 1
ATOM 4908 C CA . ILE A 1 604 ? 15.831 49.043 35.178 1.00 30.43 628 ILE A CA 1
ATOM 4909 C C . ILE A 1 604 ? 14.768 50.128 35.226 1.00 30.01 628 ILE A C 1
ATOM 4910 O O . ILE A 1 604 ? 13.704 49.942 35.814 1.00 30.73 628 ILE A O 1
ATOM 4915 N N . SER A 1 605 ? 15.081 51.260 34.608 1.00 30.12 629 SER A N 1
ATOM 4916 C CA . SER A 1 605 ? 14.140 52.354 34.428 1.00 30.16 629 SER A CA 1
ATOM 4917 C C . SER A 1 605 ? 14.045 52.666 32.941 1.00 30.90 629 SER A C 1
ATOM 4918 O O . SER A 1 605 ? 14.804 52.126 32.134 1.00 30.46 629 SER A O 1
ATOM 4921 N N . ILE A 1 606 ? 13.115 53.542 32.585 1.00 32.16 630 ILE A N 1
ATOM 4922 C CA . ILE A 1 606 ? 12.867 53.868 31.189 1.00 33.64 630 ILE A CA 1
ATOM 4923 C C . ILE A 1 606 ? 12.519 55.338 31.024 1.00 34.19 630 ILE A C 1
ATOM 4924 O O . ILE A 1 606 ? 11.841 55.925 31.865 1.00 32.96 630 ILE A O 1
ATOM 4929 N N . ARG A 1 607 ? 12.992 55.912 29.925 1.00 35.90 631 ARG A N 1
ATOM 4930 C CA . ARG A 1 607 ? 12.636 57.264 29.532 1.00 38.36 631 ARG A CA 1
ATOM 4931 C C . ARG A 1 607 ? 12.100 57.226 28.106 1.00 37.88 631 ARG A C 1
ATOM 4932 O O . ARG A 1 607 ? 12.739 56.669 27.211 1.00 36.00 631 ARG A O 1
ATOM 4940 N N . GLU A 1 608 ? 10.917 57.796 27.903 1.00 38.02 632 GLU A N 1
ATOM 4941 C CA . GLU A 1 608 ? 10.393 57.988 26.559 1.00 39.76 632 GLU A CA 1
ATOM 4942 C C . GLU A 1 608 ? 11.024 59.239 25.972 1.00 39.70 632 GLU A C 1
ATOM 4943 O O . GLU A 1 608 ? 10.886 60.322 26.531 1.00 40.79 632 GLU A O 1
ATOM 4949 N N . ASN A 1 609 ? 11.732 59.086 24.858 1.00 39.37 633 ASN A N 1
ATOM 4950 C CA . ASN A 1 609 ? 12.373 60.219 24.202 1.00 38.85 633 ASN A CA 1
ATOM 4951 C C . ASN A 1 609 ? 11.384 60.928 23.297 1.00 40.19 633 ASN A C 1
ATOM 4952 O O . ASN A 1 609 ? 10.317 60.393 22.992 1.00 39.48 633 ASN A O 1
ATOM 4957 N N . LYS A 1 610 ? 11.739 62.141 22.881 1.00 42.36 634 LYS A N 1
ATOM 4958 C CA . LYS A 1 610 ? 10.915 62.912 21.956 1.00 45.00 634 LYS A CA 1
ATOM 4959 C C . LYS A 1 610 ? 10.997 62.258 20.583 1.00 43.35 634 LYS A C 1
ATOM 4960 O O . LYS A 1 610 ? 12.086 61.951 20.102 1.00 43.10 634 LYS A O 1
ATOM 4966 N N . GLY A 1 611 ? 9.842 62.028 19.966 1.00 41.97 635 GLY A N 1
ATOM 4967 C CA . GLY A 1 611 ? 9.764 61.256 18.727 1.00 39.62 635 GLY A CA 1
ATOM 4968 C C . GLY A 1 611 ? 9.232 59.848 18.939 1.00 37.94 635 GLY A C 1
ATOM 4969 O O . GLY A 1 611 ? 8.949 59.141 17.973 1.00 37.00 635 GLY A O 1
ATOM 4970 N N . ASN A 1 612 ? 9.113 59.428 20.198 1.00 37.11 636 ASN A N 1
ATOM 4971 C CA . ASN A 1 612 ? 8.443 58.174 20.528 1.00 36.39 636 ASN A CA 1
ATOM 4972 C C . ASN A 1 612 ? 6.943 58.326 20.327 1.00 36.58 636 ASN A C 1
ATOM 4973 O O . ASN A 1 612 ? 6.334 59.259 20.851 1.00 38.06 636 ASN A O 1
ATOM 4978 N N . ASP A 1 613 ? 6.353 57.396 19.582 1.00 36.02 637 ASP A N 1
ATOM 4979 C CA . ASP A 1 613 ? 4.962 57.504 19.156 1.00 35.82 637 ASP A CA 1
ATOM 4980 C C . ASP A 1 613 ? 4.440 56.101 18.830 1.00 35.58 637 ASP A C 1
ATOM 4981 O O . ASP A 1 613 ? 4.607 55.604 17.713 1.00 33.43 637 ASP A O 1
ATOM 4986 N N . PHE A 1 614 ? 3.820 55.467 19.821 1.00 36.23 638 PHE A N 1
ATOM 4987 C CA . PHE A 1 614 ? 3.284 54.111 19.676 1.00 38.10 638 PHE A CA 1
ATOM 4988 C C . PHE A 1 614 ? 2.260 53.999 18.546 1.00 38.78 638 PHE A C 1
ATOM 4989 O O . PHE A 1 614 ? 2.169 52.966 17.890 1.00 38.74 638 PHE A O 1
ATOM 4997 N N . GLU A 1 615 ? 1.487 55.060 18.337 1.00 40.17 639 GLU A N 1
ATOM 4998 C CA . GLU A 1 615 ? 0.467 55.089 17.296 1.00 43.03 639 GLU A CA 1
ATOM 4999 C C . GLU A 1 615 ? 1.077 54.992 15.897 1.00 43.04 639 GLU A C 1
ATOM 5000 O O . GLU A 1 615 ? 0.519 54.326 15.022 1.00 41.83 639 GLU A O 1
ATOM 5006 N N . LYS A 1 616 ? 2.216 55.657 15.700 1.00 42.69 640 LYS A N 1
ATOM 5007 C CA . LYS A 1 616 ? 2.971 55.572 14.441 1.00 44.53 640 LYS A CA 1
ATOM 5008 C C . LYS A 1 616 ? 3.910 54.357 14.403 1.00 41.36 640 LYS A C 1
ATOM 5009 O O . LYS A 1 616 ? 4.484 54.048 13.362 1.00 40.88 640 LYS A O 1
ATOM 5015 N N . GLY A 1 617 ? 4.067 53.679 15.536 1.00 39.49 641 GLY A N 1
ATOM 5016 C CA . GLY A 1 617 ? 4.995 52.555 15.652 1.00 38.56 641 GLY A CA 1
ATOM 5017 C C . GLY A 1 617 ? 6.450 52.982 15.801 1.00 37.70 641 GLY A C 1
ATOM 5018 O O . GLY A 1 617 ? 7.363 52.182 15.587 1.00 37.66 641 GLY A O 1
ATOM 5019 N N . LYS A 1 618 ? 6.674 54.236 16.177 1.00 34.96 642 LYS A N 1
ATOM 5020 C CA . LYS A 1 618 ? 8.022 54.747 16.345 1.00 35.11 642 LYS A CA 1
ATOM 5021 C C . LYS A 1 618 ? 8.438 54.562 17.788 1.00 33.85 642 LYS A C 1
ATOM 5022 O O . LYS A 1 618 ? 8.013 55.314 18.664 1.00 36.04 642 LYS A O 1
ATOM 5028 N N . LEU A 1 619 ? 9.254 53.543 18.034 1.00 31.39 643 LEU A N 1
ATOM 5029 C CA . LEU A 1 619 ? 9.768 53.288 19.364 1.00 30.55 643 LEU A CA 1
ATOM 5030 C C . LEU A 1 619 ? 11.047 54.094 19.514 1.00 29.11 643 LEU A C 1
ATOM 5031 O O . LEU A 1 619 ? 11.965 53.951 18.712 1.00 27.59 643 LEU A O 1
ATOM 5036 N N . ASN A 1 620 ? 11.084 54.966 20.516 1.00 27.44 644 ASN A N 1
ATOM 5037 C CA . ASN A 1 620 ? 12.269 55.764 20.801 1.00 26.73 644 ASN A CA 1
ATOM 5038 C C . ASN A 1 620 ? 12.428 55.922 22.311 1.00 26.27 644 ASN A C 1
ATOM 5039 O O . ASN A 1 620 ? 11.914 56.867 22.909 1.00 25.87 644 ASN A O 1
ATOM 5044 N N . LEU A 1 621 ? 13.152 54.978 22.906 1.00 26.67 645 LEU A N 1
ATOM 5045 C CA . LEU A 1 621 ? 13.234 54.813 24.358 1.00 27.28 645 LEU A CA 1
ATOM 5046 C C . LEU A 1 621 ? 14.685 54.728 24.822 1.00 27.39 645 LEU A C 1
ATOM 5047 O O . LEU A 1 621 ? 15.548 54.247 24.093 1.00 26.63 645 LEU A O 1
ATOM 5052 N N . THR A 1 622 ? 14.949 55.185 26.042 1.00 28.36 646 THR A N 1
ATOM 5053 C CA . THR A 1 622 ? 16.250 54.975 26.674 1.00 29.25 646 THR A CA 1
ATOM 5054 C C . THR A 1 622 ? 16.052 54.133 27.927 1.00 29.53 646 THR A C 1
ATOM 5055 O O . THR A 1 622 ? 15.353 54.542 28.853 1.00 30.04 646 THR A O 1
ATOM 5059 N N . LEU A 1 623 ? 16.644 52.941 27.924 1.00 29.98 647 LEU A N 1
ATOM 5060 C CA . LEU A 1 623 ? 16.625 52.047 29.072 1.00 30.64 647 LEU A CA 1
ATOM 5061 C C . LEU A 1 623 ? 17.893 52.269 29.870 1.00 31.89 647 LEU A C 1
ATOM 5062 O O . LEU A 1 623 ? 18.995 52.246 29.315 1.00 32.45 647 LEU A O 1
ATOM 5067 N N . THR A 1 624 ? 17.737 52.482 31.169 1.00 31.85 648 THR A N 1
ATOM 5068 C CA . THR A 1 624 ? 18.871 52.565 32.067 1.00 32.28 648 THR A CA 1
ATOM 5069 C C . THR A 1 624 ? 18.885 51.248 32.828 1.00 31.99 648 THR A C 1
ATOM 5070 O O . THR A 1 624 ? 17.893 50.879 33.453 1.00 32.20 648 THR A O 1
ATOM 5074 N N . ILE A 1 625 ? 19.994 50.521 32.722 1.00 32.40 649 ILE A N 1
ATOM 5075 C CA . ILE A 1 625 ? 20.121 49.187 33.311 1.00 32.44 649 ILE A CA 1
ATOM 5076 C C . ILE A 1 625 ? 21.346 49.156 34.208 1.00 33.27 649 ILE A C 1
ATOM 5077 O O . ILE A 1 625 ? 22.478 49.264 33.727 1.00 33.61 649 ILE A O 1
ATOM 5082 N N . ASN A 1 626 ? 21.109 49.005 35.511 1.00 34.79 650 ASN A N 1
ATOM 5083 C CA . ASN A 1 626 ? 22.155 49.132 36.528 1.00 35.25 650 ASN A CA 1
ATOM 5084 C C . ASN A 1 626 ? 23.058 50.341 36.292 1.00 35.78 650 ASN A C 1
ATOM 5085 O O . ASN A 1 626 ? 24.277 50.225 36.326 1.00 36.83 650 ASN A O 1
ATOM 5090 N N . GLY A 1 627 ? 22.441 51.492 36.030 1.00 37.73 651 GLY A N 1
ATOM 5091 C CA . GLY A 1 627 ? 23.162 52.756 35.871 1.00 39.59 651 GLY A CA 1
ATOM 5092 C C . GLY A 1 627 ? 23.573 53.120 34.449 1.00 41.12 651 GLY A C 1
ATOM 5093 O O . GLY A 1 627 ? 23.914 54.274 34.184 1.00 40.08 651 GLY A O 1
ATOM 5094 N N . LYS A 1 628 ? 23.523 52.154 33.531 1.00 42.63 652 LYS A N 1
ATOM 5095 C CA . LYS A 1 628 ? 24.039 52.346 32.171 1.00 43.31 652 LYS A CA 1
ATOM 5096 C C . LYS A 1 628 ? 22.895 52.504 31.181 1.00 42.93 652 LYS A C 1
ATOM 5097 O O . LYS A 1 628 ? 21.960 51.696 31.164 1.00 42.92 652 LYS A O 1
ATOM 5103 N N . GLN A 1 629 ? 22.971 53.552 30.365 1.00 41.94 653 GLN A N 1
ATOM 5104 C CA . GLN A 1 629 ? 21.931 53.850 29.391 1.00 41.05 653 GLN A CA 1
ATOM 5105 C C . GLN A 1 629 ? 22.140 53.065 28.101 1.00 39.39 653 GLN A C 1
ATOM 5106 O O . GLN A 1 629 ? 23.272 52.761 27.721 1.00 39.22 653 GLN A O 1
ATOM 5112 N N . GLN A 1 630 ? 21.041 52.728 27.436 1.00 38.16 654 GLN A N 1
ATOM 5113 C CA . GLN A 1 630 ? 21.104 52.254 26.052 1.00 37.09 654 GLN A CA 1
ATOM 5114 C C . GLN A 1 630 ? 19.845 52.669 25.301 1.00 34.49 654 GLN A C 1
ATOM 5115 O O . GLN A 1 630 ? 18.738 52.668 25.857 1.00 33.35 654 GLN A O 1
ATOM 5121 N N . LEU A 1 631 ? 20.042 53.037 24.040 1.00 31.85 655 LEU A N 1
ATOM 5122 C CA . LEU A 1 631 ? 18.981 53.523 23.187 1.00 30.54 655 LEU A CA 1
ATOM 5123 C C . LEU A 1 631 ? 18.272 52.356 22.512 1.00 29.14 655 LEU A C 1
ATOM 5124 O O . LEU A 1 631 ? 18.912 51.427 22.030 1.00 29.47 655 LEU A O 1
ATOM 5129 N N . VAL A 1 632 ? 16.946 52.416 22.487 1.00 27.19 656 VAL A N 1
ATOM 5130 C CA . VAL A 1 632 ? 16.145 51.525 21.670 1.00 26.69 656 VAL A CA 1
ATOM 5131 C C . VAL A 1 632 ? 15.381 52.394 20.681 1.00 26.01 656 VAL A C 1
ATOM 5132 O O . VAL A 1 632 ? 14.431 53.081 21.057 1.00 24.93 656 VAL A O 1
ATOM 5136 N N . LEU A 1 633 ? 15.827 52.365 19.424 1.00 25.81 657 LEU A N 1
ATOM 5137 C CA . LEU A 1 633 ? 15.256 53.169 18.349 1.00 26.13 657 LEU A CA 1
ATOM 5138 C C . LEU A 1 633 ? 14.787 52.236 17.248 1.00 25.03 657 LEU A C 1
ATOM 5139 O O . LEU A 1 633 ? 15.586 51.775 16.437 1.00 24.54 657 LEU A O 1
ATOM 5144 N N . VAL A 1 634 ? 13.491 51.948 17.225 1.00 24.84 658 VAL A N 1
ATOM 5145 C CA . VAL A 1 634 ? 12.964 50.907 16.343 1.00 24.27 658 VAL A CA 1
ATOM 5146 C C . VAL A 1 634 ? 11.591 51.255 15.788 1.00 24.07 658 VAL A C 1
ATOM 5147 O O . VAL A 1 634 ? 10.690 51.585 16.554 1.00 25.10 658 VAL A O 1
ATOM 5151 N N . PRO A 1 635 ? 11.417 51.158 14.456 1.00 24.31 659 PRO A N 1
ATOM 5152 C CA . PRO A 1 635 ? 10.078 51.205 13.886 1.00 24.75 659 PRO A CA 1
ATOM 5153 C C . PRO A 1 635 ? 9.370 49.856 14.057 1.00 24.49 659 PRO A C 1
ATOM 5154 O O . PRO A 1 635 ? 9.908 48.814 13.671 1.00 24.38 659 PRO A O 1
ATOM 5158 N N . LEU A 1 636 ? 8.178 49.886 14.636 1.00 24.90 660 LEU A N 1
ATOM 5159 C CA . LEU A 1 636 ? 7.414 48.673 14.921 1.00 26.09 660 LEU A CA 1
ATOM 5160 C C . LEU A 1 636 ? 6.549 48.191 13.744 1.00 27.67 660 LEU A C 1
ATOM 5161 O O . LEU A 1 636 ? 6.123 47.037 13.727 1.00 27.46 660 LEU A O 1
ATOM 5166 N N . GLU A 1 637 ? 6.291 49.063 12.773 1.00 29.77 661 GLU A N 1
ATOM 5167 C CA . GLU A 1 637 ? 5.439 48.724 11.632 1.00 33.13 661 GLU A CA 1
ATOM 5168 C C . GLU A 1 637 ? 6.175 48.942 10.317 1.00 34.94 661 GLU A C 1
ATOM 5169 O O . GLU A 1 637 ? 7.227 49.575 10.284 1.00 34.65 661 GLU A O 1
ATOM 5175 N N . HIS A 1 638 ? 5.614 48.399 9.241 1.00 38.37 662 HIS A N 1
ATOM 5176 C CA . HIS A 1 638 ? 6.207 48.499 7.915 1.00 41.39 662 HIS A CA 1
ATOM 5177 C C . HIS A 1 638 ? 5.171 48.919 6.871 1.00 45.13 662 HIS A C 1
ATOM 5178 O O . HIS A 1 638 ? 3.968 48.776 7.094 1.00 44.97 662 HIS A O 1
ATOM 5185 N N . HIS A 1 639 ? 5.658 49.452 5.747 1.00 50.93 663 HIS A N 1
ATOM 5186 C CA . HIS A 1 639 ? 4.823 49.858 4.611 1.00 55.83 663 HIS A CA 1
ATOM 5187 C C . HIS A 1 639 ? 3.855 50.955 5.059 1.00 60.42 663 HIS A C 1
ATOM 5188 O O . HIS A 1 639 ? 2.635 50.810 4.934 1.00 67.52 663 HIS A O 1
ATOM 5195 N N . HIS A 1 640 ? 4.418 52.005 5.597 1.00 62.59 664 HIS A N 1
ATOM 5196 C CA . HIS A 1 640 ? 3.622 53.038 6.092 1.00 65.24 664 HIS A CA 1
ATOM 5197 C C . HIS A 1 640 ? 4.149 54.359 5.666 1.00 63.94 664 HIS A C 1
ATOM 5198 O O . HIS A 1 640 ? 4.611 55.122 6.468 1.00 66.32 664 HIS A O 1
ATOM 5205 N N . HIS A 1 641 ? 4.100 54.640 4.398 1.00 59.85 665 HIS A N 1
ATOM 5206 C CA . HIS A 1 641 ? 4.559 55.834 3.946 1.00 62.86 665 HIS A CA 1
ATOM 5207 C C . HIS A 1 641 ? 4.070 56.917 4.804 1.00 63.54 665 HIS A C 1
ATOM 5208 O O . HIS A 1 641 ? 4.836 57.806 5.190 1.00 63.61 665 HIS A O 1
#

Sequence (637 aa):
ITRKDFDHINLEYSGLEKVNKAVAAGNYDDAAKALLAYYREKSKAREPDFSNAEKPADIRQPIDKVTREMADKALVHQFQPHKGYGYFDYGKDINWQMWPVKDNEVRWQLHRVKWWQAMALVYHATGDEKYAREWVYQYSDWARKNPLGLSQDNDKFVWRPLEVSDRVQSLPPTFSLFVNSPAFTPAFLMEFLNSYHQQADYLSTHYAEQGNHRLFEAQRNLFAGVSFPEFKDSPRWRQTGISVLNTEIKKQVYADGMQFELSPIYHVAAIDIFLKAYGSAKRVNLEKEFPQSYVQTVENMIMALISISLPDYNTPMFGDSWITDKNFRMAQFASWARVFPANQAIKYFATDGKQGKAPNFLSKALSNAGFYTFRSGWDKNATVMVLKASPPGEFHAQPDNGTFELFIKGRNFTPDAGVFVYSGDEAIMKLRNWYRQTRIHSTLTLDNQNMVITKARQNKWETGNNLDVLTYTNPSYPNLDHQRSVLFINKKYFLVIDRAIGEATGNLGVHWQLKEDSNPVFDKTKNRVYTTYRDGNNLMIQSLNADRTSLNEEEGKVSYVYNKELKRPAFVFEKPKKNAGTQNFVSIVYPYDGQKAPEISIRENKGNDFEKGKLNLTLTINGKQQLVLVPLEHHHH

GO terms:
  GO:0015021 heparin-sulfate lyase activity (F, IDA)
  GO:0030200 heparan sulfate proteoglycan catabolic process (P, IDA)
  GO:0042597 periplasmic space (C, TAS)

Foldseek 3Di:
DALVLCVQFQCPPPQNVQLNVCSVVVNNQSNLVSVLVSLLVVLVVDAQPQLLDPDRDDLPDPQDPVLLVLLVCVLQQWHDLDPVDDTDHQDPLGDLLDPPDPDLSSSQSVLLVVNLLSLLSVCLVPVDCSSLLSSLVVVVSCPVVQPQPPDPSSCVRNVDLQSLLSCLQSVLNSCSSNSPRPSNHSVSVSVVVVSSVVSLVSLVVDADPDDPRNLSSLLSQLLNLLSCVRGPCSVVSVLSSQVSLVVVLPVQADPQLAGFQLFLVVLLVNLSSLQVSLQSNVVRPNNVSHDPVSVVSSVSSVVSSLQQADLQRAGAQAFAYFGDDLLVSLVSLVVSCVSVVVQQCSVCSNVVNPGGDNDPDAWDASDAQAWTWHWLGNDNFIWIKIAGQGFFHPNRHALAHGFIWIAGGNDTWAGQQHQQADDDDPVRVVVRVVSRQNQQGQAKDFVSHRFPGRHKDWFDFDDDNAKTKTWIWGPRDV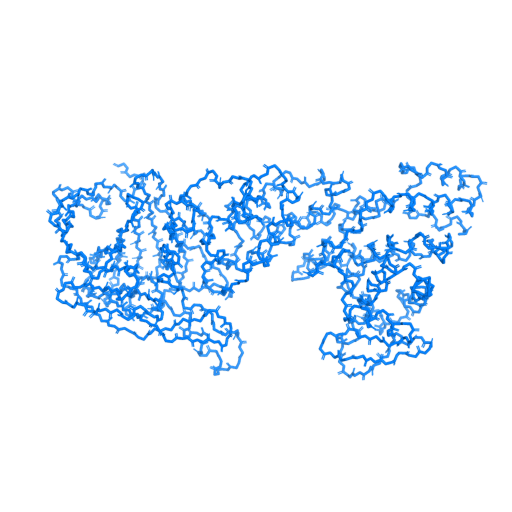FWIWIWMWICGRSFKIKIKIKTAGFDWGKMKRKGWTDAQQCWDQDFVQQKIKGQDPQQWIKMKGWQDPDDKGKDKDWHKHDNDHNDIGTTTMIIIMDTRHGNDMDMTIMMIGIGGDRDDWDKHKDQDPVDDVVQQFGWMWIQTNNRIDTDTDRNGDDDD

Radius of gyration: 30.09 Å; Cα contacts (8 Å, |Δi|>4): 1297; chains: 1; bounding box: 49×90×70 Å

Solvent-accessible surface area: 27152 Å² total; per-residue (Å²): 117,46,151,138,32,4,73,70,4,49,32,142,63,89,38,0,110,162,1,49,165,14,9,86,69,38,81,52,102,94,0,4,102,22,0,1,50,38,6,50,130,37,20,156,70,103,91,13,24,12,28,12,28,179,177,61,27,58,36,156,112,113,53,80,177,88,32,106,75,32,0,51,70,0,46,93,11,49,0,43,4,18,170,53,71,46,60,46,86,1,26,192,103,1,63,4,74,54,111,40,50,189,42,64,58,2,5,35,21,1,0,41,2,96,2,2,32,8,0,0,17,0,22,93,57,72,51,59,49,89,2,0,147,28,0,20,92,0,0,11,4,4,18,153,62,2,55,67,56,90,38,168,62,0,37,109,0,0,8,57,32,26,0,0,0,13,0,0,19,18,0,12,3,0,9,21,17,0,0,59,0,109,24,0,62,46,56,9,0,5,66,0,2,38,17,0,13,81,0,0,38,34,0,10,94,82,55,23,134,136,60,132,65,46,25,56,2,0,9,27,0,1,5,0,0,5,22,4,13,1,4,130,36,0,67,100,0,18,111,20,0,11,60,6,0,24,49,25,3,142,148,37,13,68,92,24,0,0,6,55,36,1,0,0,25,56,0,6,53,8,0,28,61,0,7,28,2,16,7,4,1,72,113,40,113,35,33,175,73,10,52,135,61,1,31,95,32,0,51,60,0,0,35,2,0,0,0,0,3,4,19,52,13,22,2,0,4,0,1,0,0,53,70,41,82,69,111,127,5,34,56,24,0,26,36,1,13,178,16,18,102,92,26,90,9,0,74,46,14,9,19,37,31,163,102,33,136,48,9,156,47,69,10,63,19,1,56,62,0,2,0,4,1,0,4,31,10,30,83,103,93,1,12,0,0,0,0,1,3,0,31,64,28,116,102,30,7,6,23,0,0,0,3,4,2,0,6,2,95,51,40,23,0,3,2,6,0,0,4,20,7,112,63,52,88,143,51,65,63,132,51,7,74,55,0,52,41,0,81,10,1,2,0,0,0,16,69,37,110,68,5,98,59,9,110,27,169,67,46,10,51,82,76,37,123,90,56,7,1,0,0,0,24,0,43,0,14,127,67,4,54,0,8,1,0,2,0,3,12,66,61,97,0,0,0,1,0,0,8,0,56,26,136,3,79,25,51,0,1,0,0,1,7,3,42,50,74,1,113,20,58,62,26,130,131,78,23,20,2,41,2,49,16,235,98,10,19,1,2,0,2,8,7,12,30,100,72,226,15,49,2,62,110,32,111,2,35,0,3,44,58,53,110,132,70,76,161,5,18,2,0,3,0,32,8,69,2,163,98,64,38,44,42,39,0,9,0,0,0,17,16,22,106,31,117,175,11,4,84,7,63,48,134,95,26,207,53,27,55,27,102,114,0,83,1,27,1,9,0,37,15,92,68,157,127,57,110,6,114,7,58,0,44,121,149,76,203

InterPro domains:
  IPR008929 Chondroitin AC/alginate lyase [G3DSA:1.50.10.100] (25-388)
  IPR008929 Chondroitin AC/alginate lyase [SSF48230] (105-369)
  IPR012480 Heparinase II/III-like, C-terminal [PF07940] (389-629)
  IPR031680 Heparin-sulfate lyase, N-terminal [PF16889] (34-376)
  IPR054646 Heparin-sulfate lyase HepC [NF045573] (10-656)

Organism: Pedobacter heparinus (strain ATCC 13125 / DSM 2366 / CIP 104194 / JCM 7457 / NBRC 12017 / NCIMB 9290 / NRRL B-14731 / HIM 762-3) (NCBI:txid485917)

Secondary structure (DSSP, 8-state):
--SGGGTTB-TTSTTTHHHHHHHHTT-HHHHHHHHHHHHHHHHHTS----TTSSS---SSS---HHHHHHHHHHHTTEE--STTS--EE-TTTT-TT--SSS-HHHHHHHTT-THHHHHHHHHHHH--HHHHHHHHHHHHHHHHHS-TTS-HHHHHHHS-HHHHHHHHHHHHHHHHHHTTSTTS-HHHHHHHHHHHHHHHHHHHTTS-SSSTTHHHHHHHHHHHHHH-TTBTTHHHHHHHHHHHHHHHHHHHB-TTS-BTT--HHHHHHHHHHHHHHHHHHHTTT-GGGS-HHHHHHHHHHHHHHHHT--TTSPPP--SS-----HHHHHHHHHHHHHHSTT-HHHHHHHTTTSSS---S-SSEEETTTTEEEEES-SSTT-EEEEEE------TT--S-TT-EEEEETTEESS--------S-SHHHHHHHHHHT-GGGSSSEEETTPPPS----EEEEEE--SSEEEEEEEEEEETTEEEEEEEEEETTTEEEEEEEEESS--EEEEEEEE--TT---EEETTTTEEE---TTSEEEEEEE--SS--EEEEE--EEEEETTEEEE--EEEEEEEE-SSS-EEEEEEEEEEESSS---EEEEEPTT-BTTTTEEEEEEEETTEEEEEEEE---S--

B-factor: mean 31.92, std 12.95, range [13.38, 105.18]

CATH classification: 1.50.10.100 (+1 more: 2.70.98.70)

Nearest PDB structures (foldseek):
  4mmh-assembly1_A  TM=1.002E+00  e=0.000E+00  Pedobacter heparinus
  4mmi-assembly1_A  TM=9.920E-01  e=0.000E+00  Pedobacter heparinus
  5jmd-assembly1_A  TM=9.124E-01  e=9.985E-66  Bacteroides thetaiotaomicron VPI-5482
  5jmf-assembly1_A  TM=9.097E-01  e=5.817E-65  Bacteroides thetaiotaomicron VPI-5482
  4fnv-assembly1_A  TM=7.094E-01  e=1.239E-49  Bacteroides thetaiotaomicron VPI-5482